Protein AF-X1LEM4-F1 (afdb_monomer)

Solvent-accessible surface area (backbone atoms only — not comparable to full-atom values): 37830 Å² total; per-residue (Å²): 87,67,81,54,49,55,58,40,47,54,35,29,78,72,65,77,37,62,72,70,56,67,74,66,64,70,69,46,71,68,58,42,55,76,67,54,77,93,78,84,88,87,65,98,71,72,50,76,63,57,61,69,72,46,92,73,87,84,83,87,74,76,48,93,52,35,50,41,56,40,55,77,46,80,38,54,50,82,62,43,67,63,53,48,52,55,52,48,52,59,39,48,76,72,74,34,27,36,39,36,36,33,88,39,67,65,56,19,51,54,51,32,54,54,42,38,75,71,74,41,50,56,44,63,48,56,92,87,58,51,75,66,58,51,52,51,54,54,46,32,48,75,75,57,77,28,44,34,43,26,15,46,70,80,82,56,89,86,79,81,50,40,57,23,26,35,31,38,32,50,62,48,47,58,71,48,86,78,29,30,36,66,42,44,43,57,54,51,51,54,10,28,39,17,81,73,13,30,31,41,34,22,27,84,54,87,39,71,34,54,52,52,25,50,52,53,45,49,53,54,21,50,56,33,52,53,48,21,64,77,66,74,46,72,60,53,56,56,84,74,78,86,75,60,79,75,62,80,70,72,73,80,70,98,69,67,77,60,71,83,63,70,88,83,74,84,72,78,76,74,56,73,78,60,64,78,74,47,61,67,72,63,58,54,56,72,75,36,99,69,71,83,62,85,71,78,95,69,95,81,85,81,90,78,69,92,83,80,88,88,69,94,65,76,77,80,84,48,78,76,64,45,72,42,62,77,68,44,53,45,59,53,48,20,46,49,49,30,75,68,34,46,43,29,35,79,84,82,63,47,80,43,56,61,41,54,69,68,57,51,44,53,61,60,65,69,50,62,81,64,47,44,32,34,41,29,17,50,64,38,76,71,44,61,44,44,58,61,71,56,53,53,51,45,49,75,72,66,49,55,36,37,30,48,77,86,45,78,47,66,60,57,96,83,63,82,78,85,48,57,55,87,43,65,42,37,34,28,38,50,76,48,78,50,58,46,55,94,80,43,60,66,60,53,44,55,52,49,52,54,21,22,64,70,28,77,29,28,36,33,43,30,33,69,86,81,65,50,70,48,78,49,27,60,39,46,36,33,81,91,78,71,46,78,50,75,82,68,40,41,56,37,61,26,32,93,32,83,76,3,15,13,83,81,45,66,19,53,14,40,36,82,43,59,33,69,72,59,55,37,78,34,43,82,30,12,60,78,73,45,12,32,66,88,54,60,91,49,96,82,37,74,60,56,37,46,53,51,36,49,26,68,78,69,74,48,71,52,78,46,29,52,69,77,48,55,70,66,57,54,43,39,56,37,56,17,50,90,74,47,71,44,72,35,60,44,67,43,100,84,72,51,77,46,77,49,73,45,60,51,55,18,54,44,50,48,51,49,49,46,54,74,70,52,86,51,65,73,58,40,58,57,53,54,74,32,43,41,81,41,63,19,84,86,40,70,41,51,14,30,24,63,71,46,52,27,25,21,56,86,94,42,42,93,101

Secondary structure (DSSP, 8-state):
-HHHHHHHHHHHHTTSS-GGGGT--PPPHHHHHHH--S-----SS--HHHHHH-SS-------TT-PPPPEEEEE-STTHHHHHHHHHHHHHHTT-EEEEE-SSHHHHHHHHHHHHHTT--EEEE-TTS-HHHHHHHHHHHHHTS-SEEEES---STT---TTEEEEEETTTTS-SGGGSHHHHHHHHGGGTTSTT-EEEEE-SS--HHHHHHHHHHHHHHHHHHHHHHHTTPPP---------TTGGG-PPPTTSGGGS--S--------GGGTSSS-HHHHHHHH-TTTTSPPPS-S---S---------------TT--HHHHTSHHHHHHHHHHHH-EEB-TTT--B-----HHHHHHHHHTSPTT-EEEEEEEEEEEEES--HHHHHHHHHTT--EEEETTEEEE--TT---PPPTTSEEEEEEEEEEEE--TTTHHHHHHHHHHHHHHTTSEEEEEETTT--EEEEESSSEETTTTEE-----GGGG-TTSTTTB-TTTTT-SEEEEE-HHHH-S-TTSBTTTTSSTTS---TT-HHHHHHHHHHHHHT--SSSBGGGS-HHHHHHHHH--TT-EEEEEEE-TTS-EEEEEEE---HHHHHHHHHHH---HHHHHHHHTTEEEEE-TTTTT--B-HHHHTEEETTEE--

pLDDT: mean 80.1, std 14.86, range [26.7, 97.0]

Structure (mmCIF, N/CA/C/O backbone):
data_AF-X1LEM4-F1
#
_entry.id   AF-X1LEM4-F1
#
loop_
_atom_site.group_PDB
_atom_site.id
_atom_site.type_symbol
_atom_site.label_atom_id
_atom_site.label_alt_id
_atom_site.label_comp_id
_atom_site.label_asym_id
_atom_site.label_entity_id
_atom_site.label_seq_id
_atom_site.pdbx_PDB_ins_code
_atom_site.Cartn_x
_atom_site.Cartn_y
_atom_site.Cartn_z
_atom_site.occupancy
_atom_site.B_iso_or_equiv
_atom_site.auth_seq_id
_atom_site.auth_comp_id
_atom_site.auth_asym_id
_atom_site.auth_atom_id
_atom_site.pdbx_PDB_model_num
ATOM 1 N N . TYR A 1 1 ? -10.663 23.567 -10.228 1.00 64.50 1 TYR A N 1
ATOM 2 C CA . TYR A 1 1 ? -11.404 23.864 -11.469 1.00 64.50 1 TYR A CA 1
ATOM 3 C C . TYR A 1 1 ? -10.631 24.832 -12.366 1.00 64.50 1 TYR A C 1
ATOM 5 O O . TYR A 1 1 ? -10.141 24.384 -13.390 1.00 64.50 1 TYR A O 1
ATOM 13 N N . GLU A 1 2 ? -10.442 26.107 -11.991 1.00 72.25 2 GLU A N 1
ATOM 14 C CA . GLU A 1 2 ? -9.899 27.124 -12.924 1.00 72.25 2 GLU A CA 1
ATOM 15 C C . GLU A 1 2 ? -8.454 26.837 -13.369 1.00 72.25 2 GLU A C 1
ATOM 17 O O . GLU A 1 2 ? -8.150 26.888 -14.556 1.00 72.25 2 GLU A O 1
ATOM 22 N N . GLY A 1 3 ? -7.582 26.391 -12.456 1.00 74.62 3 GLY A N 1
ATOM 23 C CA . GLY A 1 3 ? -6.211 25.981 -12.805 1.00 74.62 3 GLY A CA 1
ATOM 24 C C . GLY A 1 3 ? -6.097 24.660 -13.588 1.00 74.62 3 GLY A C 1
ATOM 25 O O . GLY A 1 3 ? -5.025 24.333 -14.094 1.00 74.62 3 GLY A O 1
ATOM 26 N N . ASP A 1 4 ? -7.173 23.872 -13.677 1.00 76.81 4 ASP A N 1
ATOM 27 C CA . ASP A 1 4 ? -7.248 22.686 -14.545 1.00 76.81 4 ASP A CA 1
ATOM 28 C C . ASP A 1 4 ? -7.814 23.067 -15.921 1.00 76.81 4 ASP A C 1
ATOM 30 O O . ASP A 1 4 ? -7.253 22.680 -16.945 1.00 76.81 4 ASP A O 1
ATOM 34 N N . ARG A 1 5 ? -8.852 23.918 -15.945 1.00 78.12 5 ARG A N 1
ATOM 35 C CA . ARG A 1 5 ? -9.454 24.456 -17.169 1.00 78.12 5 ARG A CA 1
ATOM 36 C C . ARG A 1 5 ? -8.470 25.308 -17.960 1.00 78.12 5 ARG A C 1
ATOM 38 O O . ARG A 1 5 ? -8.307 25.054 -19.141 1.00 78.12 5 ARG A O 1
ATOM 45 N N . SER A 1 6 ? -7.771 26.246 -17.318 1.00 79.56 6 SER A N 1
ATOM 46 C CA . SER A 1 6 ? -6.744 27.076 -17.967 1.00 79.56 6 SER A CA 1
ATOM 47 C C . SER A 1 6 ? -5.655 26.210 -18.609 1.00 79.56 6 SER A C 1
ATOM 49 O O . SER A 1 6 ? -5.348 26.372 -19.784 1.00 79.56 6 SER A O 1
ATOM 51 N N . ARG A 1 7 ? -5.169 25.189 -17.891 1.00 79.19 7 ARG A N 1
ATOM 52 C CA . ARG A 1 7 ? -4.158 24.251 -18.401 1.00 79.19 7 ARG A CA 1
ATOM 53 C C . ARG A 1 7 ? -4.655 23.448 -19.605 1.00 79.19 7 ARG A C 1
ATOM 55 O O . ARG A 1 7 ? -3.901 23.227 -20.545 1.00 79.19 7 ARG A O 1
ATOM 62 N N . LYS A 1 8 ? -5.910 22.994 -19.580 1.00 83.19 8 LYS A N 1
ATOM 63 C CA . LYS A 1 8 ? -6.525 22.233 -20.679 1.00 83.19 8 LYS A CA 1
ATOM 64 C C . LYS A 1 8 ? -6.874 23.115 -21.874 1.00 83.19 8 LYS A C 1
ATOM 66 O O . LYS A 1 8 ? -6.659 22.668 -22.990 1.00 83.19 8 LYS A O 1
ATOM 71 N N . GLN A 1 9 ? -7.334 24.344 -21.645 1.00 84.75 9 GLN A N 1
ATOM 72 C CA . GLN A 1 9 ? -7.621 25.337 -22.683 1.00 84.75 9 GLN A CA 1
ATOM 73 C C . GLN A 1 9 ? -6.374 25.622 -23.504 1.00 84.75 9 GLN A C 1
ATOM 75 O O . GLN A 1 9 ? -6.400 25.444 -24.713 1.00 84.75 9 GLN A O 1
ATOM 80 N N . THR A 1 10 ? -5.249 25.891 -22.841 1.00 82.06 10 THR A N 1
ATOM 81 C CA . THR A 1 10 ? -3.961 26.051 -23.520 1.00 82.06 10 THR A CA 1
ATOM 82 C C . THR A 1 10 ? -3.621 24.826 -24.377 1.00 82.06 10 THR A C 1
ATOM 84 O O . THR A 1 10 ? -3.270 24.958 -25.541 1.00 82.06 10 THR A O 1
ATOM 87 N N . LEU A 1 11 ? -3.782 23.608 -23.854 1.00 81.38 11 LEU A N 1
ATOM 88 C CA . LEU A 1 11 ? -3.505 22.390 -24.627 1.00 81.38 11 LEU A CA 1
ATOM 89 C C . LEU A 1 11 ? -4.457 22.188 -25.820 1.00 81.38 11 LEU A C 1
ATOM 91 O O . LEU A 1 11 ? -4.056 21.571 -26.803 1.00 81.38 11 LEU A O 1
ATOM 95 N N . VAL A 1 12 ? -5.695 22.670 -25.734 1.00 85.81 12 VAL A N 1
ATOM 96 C CA . VAL A 1 12 ? -6.699 22.573 -26.803 1.00 85.81 12 VAL A CA 1
ATOM 97 C C . VAL A 1 12 ? -6.461 23.623 -27.882 1.00 85.81 12 VAL A C 1
ATOM 99 O O . VAL A 1 12 ? -6.446 23.275 -29.059 1.00 85.81 12 VAL A O 1
ATOM 102 N N . ASP A 1 13 ? -6.195 24.869 -27.494 1.00 84.06 13 ASP A N 1
ATOM 103 C CA . ASP A 1 13 ? -5.948 25.984 -28.416 1.00 84.06 13 ASP A CA 1
ATOM 104 C C . ASP A 1 13 ? -4.701 25.738 -29.280 1.00 84.06 13 ASP A C 1
ATOM 106 O O . ASP A 1 13 ? -4.686 26.056 -30.466 1.00 84.06 13 ASP A O 1
ATOM 110 N N . TYR A 1 14 ? -3.675 25.097 -28.711 1.00 85.00 14 TYR A N 1
ATOM 111 C CA . TYR A 1 14 ? -2.469 24.687 -29.439 1.00 85.00 14 TYR A CA 1
ATOM 112 C C . TYR A 1 14 ? -2.585 23.302 -30.111 1.00 85.00 14 TYR A C 1
ATOM 114 O O . TYR A 1 14 ? -1.593 22.778 -30.617 1.00 85.00 14 TYR A O 1
ATOM 122 N N . GLY A 1 15 ? -3.770 22.682 -30.118 1.00 77.81 15 GLY A N 1
ATOM 123 C CA . GLY A 1 15 ? -4.037 21.427 -30.835 1.00 77.81 15 GLY A CA 1
ATOM 124 C C . GLY A 1 15 ? -3.419 20.164 -30.221 1.00 77.81 15 GLY A C 1
ATOM 125 O O . GLY A 1 15 ? -3.471 19.096 -30.827 1.00 77.81 15 GLY A O 1
ATOM 126 N N . PHE A 1 16 ? -2.860 20.240 -29.009 1.00 70.00 16 PHE A N 1
ATOM 127 C CA . PHE A 1 16 ? -2.315 19.081 -28.287 1.00 70.00 16 PHE A CA 1
ATOM 128 C C . PHE A 1 16 ? -3.401 18.187 -27.675 1.00 70.00 16 PHE A C 1
ATOM 130 O O . PHE A 1 16 ? -3.131 17.038 -27.314 1.00 70.00 16 PHE A O 1
ATOM 137 N N . ARG A 1 17 ? -4.625 18.701 -27.516 1.00 76.12 17 ARG A N 1
ATOM 138 C CA . ARG A 1 17 ? -5.798 17.946 -27.064 1.00 76.12 17 ARG A CA 1
ATOM 139 C C . ARG A 1 17 ? -7.029 18.335 -27.874 1.00 76.12 17 ARG A C 1
ATOM 141 O O . ARG A 1 17 ? -7.181 19.481 -28.272 1.00 76.12 17 ARG A O 1
ATOM 148 N N . LEU A 1 18 ? -7.927 17.374 -28.079 1.00 83.69 18 LEU A N 1
ATOM 149 C CA . LEU A 1 18 ? -9.226 17.637 -28.695 1.00 83.69 18 LEU A CA 1
ATOM 150 C C . LEU A 1 18 ? -10.066 18.570 -27.802 1.00 83.69 18 LEU A C 1
ATOM 152 O O . LEU A 1 18 ? -9.952 18.465 -26.577 1.00 83.69 18 LEU A O 1
ATOM 156 N N . PRO A 1 19 ? -10.955 19.408 -28.370 1.00 84.06 19 PRO A N 1
ATOM 157 C CA . PRO A 1 19 ? -11.820 20.305 -27.597 1.00 84.06 19 PRO A CA 1
ATOM 158 C C . PRO A 1 19 ? -12.634 19.618 -26.493 1.00 84.06 1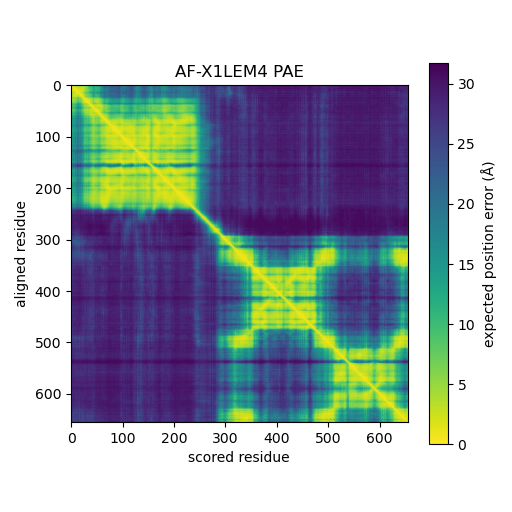9 PRO A C 1
ATOM 160 O O . PRO A 1 19 ? -12.832 20.196 -25.427 1.00 84.06 19 PRO A O 1
ATOM 163 N N . SER A 1 20 ? -12.996 18.345 -26.684 1.00 85.50 20 SER A N 1
ATOM 164 C CA . SER A 1 20 ? -13.683 17.517 -25.681 1.00 85.50 20 SER A CA 1
ATOM 165 C C . SER A 1 20 ? -12.885 17.304 -24.386 1.00 85.50 20 SER A C 1
ATOM 167 O O . SER A 1 20 ? -13.441 16.932 -23.354 1.00 85.50 20 SER A O 1
ATOM 169 N N . ALA A 1 21 ? -11.575 17.567 -24.384 1.00 81.56 21 ALA A N 1
ATOM 170 C CA . ALA A 1 21 ? -10.765 17.528 -23.172 1.00 81.56 21 ALA A CA 1
ATOM 171 C C . ALA A 1 21 ? -11.157 18.613 -22.154 1.00 81.56 21 ALA A C 1
ATOM 173 O O . ALA A 1 21 ? -10.843 18.448 -20.974 1.00 81.56 21 ALA A O 1
ATOM 174 N N . LEU A 1 22 ? -11.831 19.689 -22.583 1.00 80.25 22 LEU A N 1
ATOM 175 C CA . LEU A 1 22 ? -12.376 20.725 -21.696 1.00 80.25 22 LEU A CA 1
ATOM 176 C C . LEU A 1 22 ? -13.584 20.234 -20.897 1.00 80.25 22 LEU A C 1
ATOM 178 O O . LEU A 1 22 ? -13.809 20.714 -19.784 1.00 80.25 22 LEU A O 1
ATOM 182 N N . ASP A 1 23 ? -14.315 19.256 -21.435 1.00 79.50 23 ASP A N 1
ATOM 183 C CA . ASP A 1 23 ? -15.514 18.702 -20.805 1.00 79.50 23 ASP A CA 1
ATOM 184 C C . ASP A 1 23 ? -15.155 17.807 -19.613 1.00 79.50 23 ASP A C 1
ATOM 186 O O . ASP A 1 23 ? -15.870 17.758 -18.610 1.00 79.50 23 ASP A O 1
ATOM 190 N N . ASN A 1 24 ? -14.003 17.131 -19.680 1.00 77.44 24 ASN A N 1
ATOM 191 C CA . ASN A 1 24 ? -13.475 16.357 -18.566 1.00 77.44 24 ASN A CA 1
ATOM 192 C C . ASN A 1 24 ? -12.790 17.289 -17.567 1.00 77.44 24 ASN A C 1
ATOM 194 O O . ASN A 1 24 ? -11.670 17.739 -17.799 1.00 77.44 24 ASN A O 1
ATOM 198 N N . ARG A 1 25 ? -13.424 17.545 -16.427 1.00 80.50 25 ARG A N 1
ATOM 199 C CA . ARG A 1 25 ? -12.898 18.403 -15.362 1.00 80.50 25 ARG A CA 1
ATOM 200 C C . ARG A 1 25 ? -13.291 17.862 -13.989 1.00 80.50 25 ARG A C 1
ATOM 202 O O . ARG A 1 25 ? -14.349 17.244 -13.862 1.00 80.50 25 ARG A O 1
ATOM 209 N N . PRO A 1 26 ? -12.495 18.130 -12.941 1.00 77.75 26 PRO A N 1
ATOM 210 C CA . PRO A 1 26 ? -12.954 17.894 -11.584 1.00 77.75 26 PRO A CA 1
ATOM 211 C C . PRO A 1 26 ? -14.227 18.709 -11.329 1.00 77.75 26 PRO A C 1
ATOM 213 O O . PRO A 1 26 ? -14.389 19.827 -11.845 1.00 77.75 26 PRO A O 1
ATOM 216 N N . LEU A 1 27 ? -15.130 18.135 -10.535 1.00 80.88 27 LEU A N 1
ATOM 217 C CA . LEU A 1 27 ? -16.303 18.848 -10.048 1.00 80.88 27 LEU A CA 1
ATOM 218 C C . LEU A 1 27 ? -15.841 20.120 -9.331 1.00 80.88 27 LEU A C 1
ATOM 220 O O . LEU A 1 27 ? -14.819 20.125 -8.632 1.00 80.88 27 LEU A O 1
ATOM 224 N N . ARG A 1 28 ? -16.572 21.216 -9.537 1.00 82.69 28 ARG A N 1
ATOM 225 C CA . ARG A 1 28 ? -16.472 22.359 -8.630 1.00 82.69 28 ARG A CA 1
ATOM 226 C C . ARG A 1 28 ? -16.958 21.918 -7.256 1.00 82.69 28 ARG A C 1
ATOM 228 O O . ARG A 1 28 ? -17.659 20.914 -7.138 1.00 82.69 28 ARG A O 1
ATOM 235 N N . PHE A 1 29 ? -16.550 22.640 -6.225 1.00 81.19 29 PHE A N 1
ATOM 236 C CA . PHE A 1 29 ? -16.867 22.257 -4.857 1.00 81.19 29 PHE A CA 1
ATOM 237 C C . PHE A 1 29 ? -18.386 22.148 -4.648 1.00 81.19 29 PHE A C 1
ATOM 239 O O . PHE A 1 29 ? -18.862 21.139 -4.141 1.00 81.19 29 PHE A O 1
ATOM 246 N N . GLU A 1 30 ? -19.139 23.086 -5.220 1.00 85.12 30 GLU A N 1
ATOM 247 C CA . GLU A 1 30 ? -20.602 23.141 -5.165 1.00 85.12 30 GLU A CA 1
ATOM 248 C C . GLU A 1 30 ? -21.260 21.987 -5.946 1.00 85.12 30 GLU A C 1
ATOM 250 O O . GLU A 1 30 ? -22.298 21.454 -5.562 1.00 85.12 30 GLU A O 1
ATOM 255 N N . GLU A 1 31 ? -20.649 21.559 -7.054 1.00 86.94 31 GLU A N 1
ATOM 256 C CA . GLU A 1 31 ? -21.142 20.430 -7.856 1.00 86.94 31 GLU A CA 1
ATOM 257 C C . GLU A 1 31 ? -20.839 19.085 -7.209 1.00 86.94 31 GLU A C 1
ATOM 259 O O . GLU A 1 31 ? -21.582 18.122 -7.396 1.00 86.94 31 GLU A O 1
ATOM 264 N N . PHE A 1 32 ? -19.722 19.008 -6.486 1.00 85.06 32 PHE A N 1
ATOM 265 C CA . PHE A 1 32 ? -19.420 17.876 -5.634 1.00 85.06 32 PHE A CA 1
ATOM 266 C C . PHE A 1 32 ? -20.461 17.807 -4.522 1.00 85.06 32 PHE A C 1
ATOM 268 O O . PHE A 1 32 ? -21.149 16.794 -4.448 1.00 85.06 32 PHE A O 1
ATOM 275 N N . GLU A 1 33 ? -20.664 18.888 -3.760 1.00 82.56 33 GLU A N 1
ATOM 276 C CA . GLU A 1 33 ? -21.678 18.973 -2.696 1.00 82.56 33 GLU A CA 1
ATOM 277 C C . GLU A 1 33 ? -23.074 18.559 -3.173 1.00 82.56 33 GLU A C 1
ATOM 279 O O . GLU A 1 33 ? -23.719 17.747 -2.519 1.00 82.56 33 GLU A O 1
ATOM 284 N N . ALA A 1 34 ? -23.518 19.029 -4.344 1.00 85.25 34 ALA A N 1
ATOM 285 C CA . ALA A 1 34 ? -24.826 18.668 -4.896 1.00 85.25 34 ALA A CA 1
ATOM 286 C C . ALA A 1 34 ? -24.963 17.176 -5.260 1.00 85.25 34 ALA A C 1
ATOM 288 O O . ALA A 1 34 ? -26.077 16.660 -5.364 1.00 85.25 34 ALA A O 1
ATOM 289 N N . LYS A 1 35 ? -23.844 16.482 -5.497 1.00 84.69 35 LYS A N 1
ATOM 290 C CA . LYS A 1 35 ? -23.815 15.056 -5.849 1.00 84.69 35 LYS A CA 1
ATOM 291 C C . LYS A 1 35 ? -23.559 14.149 -4.658 1.00 84.69 35 LYS A C 1
ATOM 293 O O . LYS A 1 35 ? -23.900 12.966 -4.732 1.00 84.69 35 LYS A O 1
ATOM 298 N N . VAL A 1 36 ? -22.940 14.651 -3.592 1.00 80.50 36 VAL A N 1
ATOM 299 C CA . VAL A 1 36 ? -22.748 13.842 -2.393 1.00 80.50 36 VAL A CA 1
ATOM 300 C C . VAL A 1 36 ? -24.049 13.836 -1.598 1.00 80.50 36 VAL A C 1
ATOM 302 O O . VAL A 1 36 ? -24.564 14.879 -1.224 1.00 80.50 36 VAL A O 1
ATOM 305 N N . GLY A 1 37 ? -24.607 12.645 -1.374 1.00 80.12 37 GLY A N 1
ATOM 306 C CA . GLY A 1 37 ? -25.841 12.476 -0.608 1.00 80.12 37 GLY A CA 1
ATOM 307 C C . GLY A 1 37 ? -25.606 12.648 0.894 1.00 80.12 37 GLY A C 1
ATOM 308 O O . GLY A 1 37 ? -25.372 13.739 1.398 1.00 80.12 37 GLY A O 1
ATOM 309 N N . ARG A 1 38 ? -25.675 11.550 1.648 1.00 82.38 38 ARG A N 1
ATOM 310 C CA . ARG A 1 38 ? -25.368 11.574 3.085 1.00 82.38 38 ARG A CA 1
ATOM 311 C C . ARG A 1 38 ? -23.864 11.443 3.285 1.00 82.38 38 ARG A C 1
ATOM 313 O O . ARG A 1 38 ? -23.278 10.447 2.866 1.00 82.38 38 ARG A O 1
ATOM 320 N N . VAL A 1 39 ? -23.260 12.433 3.933 1.00 82.75 39 VAL A N 1
ATOM 321 C CA . VAL A 1 39 ? -21.812 12.507 4.161 1.00 82.75 39 VAL A CA 1
ATOM 322 C C . VAL A 1 39 ? -21.540 12.592 5.650 1.00 82.75 39 VAL A C 1
ATOM 324 O O . VAL A 1 39 ? -22.218 13.327 6.362 1.00 82.75 39 VAL A O 1
ATOM 327 N N . ILE A 1 40 ? -20.537 11.851 6.114 1.00 83.75 40 ILE A N 1
ATOM 328 C CA . ILE A 1 40 ? -19.969 12.019 7.451 1.00 83.75 40 ILE A CA 1
ATOM 329 C C . ILE A 1 40 ? -18.629 12.728 7.269 1.00 83.75 40 ILE A C 1
ATOM 331 O O . ILE A 1 40 ? -17.721 12.184 6.640 1.00 83.75 40 ILE A O 1
ATOM 335 N N . PHE A 1 41 ? -18.516 13.947 7.794 1.00 81.19 41 PHE A N 1
ATOM 336 C CA . PHE A 1 41 ? -17.238 14.649 7.869 1.00 81.19 41 PHE A CA 1
ATOM 337 C C . PHE A 1 41 ? -16.444 14.110 9.062 1.00 81.19 41 PHE A C 1
ATOM 339 O O . PHE A 1 41 ? -16.915 14.158 10.197 1.00 81.19 41 PHE A O 1
ATOM 346 N N . THR A 1 42 ? -15.235 13.610 8.807 1.00 82.75 42 THR A N 1
ATOM 347 C CA . THR A 1 42 ? -14.326 13.128 9.853 1.00 82.75 42 THR A CA 1
ATOM 348 C C . THR A 1 42 ? -13.086 14.009 9.871 1.00 82.75 42 THR A C 1
ATOM 350 O O . THR A 1 42 ? -12.225 13.893 8.999 1.00 82.75 42 THR A O 1
ATOM 353 N N . SER A 1 43 ? -12.968 14.875 10.876 1.00 79.06 43 SER A N 1
ATOM 354 C CA . SER A 1 43 ? -11.809 15.755 11.046 1.00 79.06 43 SER A CA 1
ATOM 355 C C . SER A 1 43 ? -11.357 15.829 12.503 1.00 79.06 43 SER A C 1
ATOM 357 O O . SER A 1 43 ? -12.153 15.793 13.436 1.00 79.06 43 SER A O 1
ATOM 359 N N . ALA A 1 44 ? -10.038 15.926 12.708 1.00 73.00 44 ALA A N 1
ATOM 360 C CA . ALA A 1 44 ? -9.451 16.097 14.044 1.00 73.00 44 ALA A CA 1
ATOM 361 C C . ALA A 1 44 ? -9.705 17.508 14.613 1.00 73.00 44 ALA A C 1
ATOM 363 O O . ALA A 1 44 ? -9.864 17.700 15.822 1.00 73.00 44 ALA A O 1
ATOM 364 N N . THR A 1 45 ? -9.741 18.495 13.716 1.00 77.31 45 THR A N 1
ATOM 365 C CA . THR A 1 45 ? -10.125 19.875 14.005 1.00 77.31 45 THR A CA 1
ATOM 366 C C . THR A 1 45 ? -10.985 20.359 12.837 1.00 77.31 45 THR A C 1
ATOM 368 O O . THR A 1 45 ? -10.425 20.627 11.772 1.00 77.31 45 THR A O 1
ATOM 371 N N . PRO A 1 46 ? -12.318 20.429 12.995 1.00 80.44 46 PRO A N 1
ATOM 372 C CA . PRO A 1 46 ? -13.214 20.790 11.905 1.00 80.44 46 PRO A CA 1
ATOM 373 C C . PRO A 1 46 ? -13.035 22.250 11.487 1.00 80.44 46 PRO A C 1
ATOM 375 O O . PRO A 1 46 ? -12.999 23.162 12.320 1.00 80.44 46 PRO A O 1
ATOM 378 N N . SER A 1 47 ? -12.952 22.459 10.178 1.00 81.25 47 SER A N 1
ATOM 379 C CA . SER A 1 47 ? -12.930 23.763 9.523 1.00 81.25 47 SER A CA 1
ATOM 380 C C . SER A 1 47 ? -14.284 24.484 9.642 1.00 81.25 47 SER A C 1
ATOM 382 O O . SER A 1 47 ? -15.313 23.853 9.908 1.00 81.25 47 SER A O 1
ATOM 384 N N . PRO A 1 48 ? -14.334 25.812 9.415 1.00 82.31 48 PRO A N 1
ATOM 385 C CA . PRO A 1 48 ? -15.590 26.566 9.448 1.00 82.31 48 PRO A CA 1
ATOM 386 C C . PRO A 1 48 ? -16.661 26.026 8.492 1.00 82.31 48 PRO A C 1
ATOM 388 O O . PRO A 1 48 ? -17.843 26.038 8.826 1.00 82.31 48 PRO A O 1
ATOM 391 N N . TYR A 1 49 ? -16.248 25.527 7.324 1.00 84.31 49 TYR A N 1
ATOM 392 C CA . TYR A 1 49 ? -17.155 24.922 6.354 1.00 84.31 49 TYR A CA 1
ATOM 393 C C . TYR A 1 49 ? -17.811 23.652 6.913 1.00 84.31 49 TYR A C 1
ATOM 395 O O . TYR A 1 49 ? -19.034 23.563 6.918 1.00 84.31 49 TYR A O 1
ATOM 403 N N . GLU A 1 50 ? -17.026 22.718 7.464 1.00 84.31 50 GLU A N 1
ATOM 404 C CA . GLU A 1 50 ? -17.553 21.463 8.025 1.00 84.31 50 GLU A CA 1
ATOM 405 C C . GLU A 1 50 ? -18.535 21.733 9.167 1.00 84.31 50 GLU A C 1
ATOM 407 O O . GLU A 1 50 ? -19.595 21.113 9.231 1.00 84.31 50 GLU A O 1
ATOM 412 N N . LYS A 1 51 ? -18.224 22.706 10.035 1.00 84.81 51 LYS A N 1
ATOM 413 C CA . LYS A 1 51 ? -19.123 23.117 11.124 1.00 84.81 51 LYS A CA 1
ATOM 414 C C . LYS A 1 51 ? -20.443 23.684 10.603 1.00 84.81 51 LYS A C 1
ATOM 416 O O . LYS A 1 51 ? -21.482 23.411 11.187 1.00 84.81 51 LYS A O 1
ATOM 421 N N . LYS A 1 52 ? -20.404 24.475 9.527 1.00 86.62 52 LYS A N 1
ATOM 422 C CA . LYS A 1 52 ? -21.596 25.099 8.935 1.00 86.62 52 LYS A CA 1
ATOM 423 C C . LYS A 1 52 ? -22.448 24.100 8.146 1.00 86.62 52 LYS A C 1
ATOM 425 O O . LYS A 1 52 ? -23.669 24.208 8.165 1.00 86.62 52 LYS A O 1
ATOM 430 N N . ALA A 1 53 ? -21.811 23.166 7.443 1.00 84.81 53 ALA A N 1
ATOM 431 C CA . ALA A 1 53 ? -22.483 22.169 6.613 1.00 84.81 53 ALA A CA 1
ATOM 432 C C . ALA A 1 53 ? -23.075 21.006 7.431 1.00 84.81 53 ALA A C 1
ATOM 434 O O . ALA A 1 53 ? -24.002 20.339 6.976 1.00 84.81 53 ALA A O 1
ATOM 435 N N . SER A 1 54 ? -22.553 20.752 8.634 1.00 86.44 54 SER A N 1
ATOM 436 C CA . SER A 1 54 ? -23.010 19.649 9.484 1.00 86.44 54 SER A CA 1
ATOM 437 C C . SER A 1 54 ? -24.284 20.013 10.245 1.00 86.44 54 SER A C 1
ATOM 439 O O . SER A 1 54 ? -24.303 20.962 11.023 1.00 86.44 54 SER A O 1
ATOM 441 N N . SER A 1 55 ? -25.338 19.210 10.084 1.00 84.50 55 SER A N 1
ATOM 442 C CA . SER A 1 55 ? -26.570 19.322 10.879 1.00 84.50 55 SER A CA 1
ATOM 443 C C . SER A 1 55 ? -26.424 18.740 12.288 1.00 84.50 55 SER A C 1
ATOM 445 O O . SER A 1 55 ? -27.035 19.235 13.232 1.00 84.50 55 SER A O 1
ATOM 447 N N . GLN A 1 56 ? -25.604 17.698 12.439 1.00 86.44 56 GLN A N 1
ATOM 448 C CA . GLN A 1 56 ? -25.284 17.062 13.711 1.00 86.44 56 GLN A CA 1
ATOM 449 C C . GLN A 1 56 ? -23.769 16.909 13.831 1.00 86.44 56 GLN A C 1
ATOM 451 O O . GLN A 1 56 ? -23.123 16.353 12.945 1.00 86.44 56 GLN A O 1
ATOM 456 N N . ILE A 1 57 ? -23.210 17.382 14.943 1.00 86.00 57 ILE A N 1
ATOM 457 C CA . ILE A 1 57 ? -21.782 17.272 15.245 1.00 86.00 57 ILE A CA 1
ATOM 458 C C . ILE A 1 57 ? -21.629 16.309 16.419 1.00 86.00 57 ILE A C 1
ATOM 460 O O . ILE A 1 57 ? -22.105 16.581 17.520 1.00 86.00 57 ILE A O 1
ATOM 464 N N . ALA A 1 58 ? -20.976 15.175 16.174 1.00 86.69 58 ALA A N 1
ATOM 465 C CA . ALA A 1 58 ? -20.570 14.243 17.217 1.00 86.69 58 ALA A CA 1
ATOM 466 C C . ALA A 1 58 ? -19.093 14.483 17.553 1.00 86.69 58 ALA A C 1
ATOM 468 O O . ALA A 1 58 ? -18.224 14.342 16.694 1.00 86.69 58 ALA A O 1
ATOM 469 N N . GLU A 1 59 ? -18.799 14.852 18.798 1.00 85.69 59 GLU A N 1
ATOM 470 C CA . GLU A 1 59 ? -17.430 15.103 19.251 1.00 85.69 59 GLU A CA 1
ATOM 471 C C . GLU A 1 59 ? -16.832 13.841 19.893 1.00 85.69 59 GLU A C 1
ATOM 473 O O . GLU A 1 59 ? -17.257 13.411 20.964 1.00 85.69 59 GLU A O 1
ATOM 478 N N . GLN A 1 60 ? -15.801 13.257 19.276 1.00 85.31 60 GLN A N 1
ATOM 479 C CA . GLN A 1 60 ? -15.049 12.138 19.857 1.00 85.31 60 GLN A CA 1
ATOM 480 C C . GLN A 1 60 ? -13.814 12.646 20.621 1.00 85.31 60 GLN A C 1
ATOM 482 O O . GLN A 1 60 ? -12.672 12.421 20.221 1.00 85.31 60 GLN A O 1
ATOM 487 N N . ILE A 1 61 ? -14.050 13.376 21.715 1.00 83.44 61 ILE A N 1
ATOM 488 C CA . ILE A 1 61 ? -12.978 13.958 22.548 1.00 83.44 61 ILE A CA 1
ATOM 489 C C . ILE A 1 61 ? -12.449 12.940 23.565 1.00 83.44 61 ILE A C 1
ATOM 491 O O . ILE A 1 61 ? -11.242 12.864 23.792 1.00 83.44 61 ILE A O 1
ATOM 495 N N . ILE A 1 62 ? -13.343 12.142 24.158 1.00 85.75 62 ILE A N 1
ATOM 496 C CA . ILE A 1 62 ? -12.998 11.229 25.249 1.00 85.75 62 ILE A CA 1
ATOM 497 C C . ILE A 1 62 ? -12.132 10.074 24.744 1.00 85.75 62 ILE A C 1
ATOM 499 O O . ILE A 1 62 ? -12.541 9.266 23.908 1.00 85.75 62 ILE A O 1
ATOM 503 N N . ARG A 1 63 ? -10.929 9.971 25.306 1.00 86.31 63 ARG A N 1
ATOM 504 C CA . ARG A 1 63 ? -9.965 8.901 25.059 1.00 86.31 63 ARG A CA 1
ATOM 505 C C . ARG A 1 63 ? -10.168 7.775 26.072 1.00 86.31 63 ARG A C 1
ATOM 507 O O . ARG A 1 63 ? -10.019 8.023 27.271 1.00 86.31 63 ARG A O 1
ATOM 514 N N . PRO A 1 64 ? -10.393 6.524 25.629 1.00 82.38 64 PRO A N 1
ATOM 515 C CA . PRO A 1 64 ? -10.500 5.375 26.534 1.00 82.38 64 PRO A CA 1
ATOM 516 C C . PRO A 1 64 ? -9.256 5.150 27.407 1.00 82.38 64 PRO A C 1
ATOM 518 O O . PRO A 1 64 ? -9.353 4.608 28.500 1.00 82.38 64 PRO A O 1
ATOM 521 N N . THR A 1 65 ? -8.080 5.593 26.949 1.00 83.88 65 THR A N 1
ATOM 522 C CA . THR A 1 65 ? -6.811 5.503 27.692 1.00 83.88 65 THR A CA 1
ATOM 523 C C . THR A 1 65 ? -6.707 6.481 28.865 1.00 83.88 65 THR A C 1
ATOM 525 O O . THR A 1 65 ? -5.744 6.414 29.630 1.00 83.88 65 THR A O 1
ATOM 528 N N . GLY A 1 66 ? -7.641 7.429 28.977 1.00 85.19 66 GLY A N 1
ATOM 529 C CA . GLY A 1 66 ? -7.616 8.501 29.968 1.00 85.19 66 GLY A CA 1
ATOM 530 C C . GLY A 1 66 ? -6.592 9.605 29.692 1.00 85.19 66 GLY A C 1
ATOM 531 O O . GLY A 1 66 ? -6.448 10.512 30.504 1.00 85.19 66 GLY A O 1
ATOM 532 N N . LEU A 1 67 ? -5.857 9.564 28.576 1.00 89.31 67 LEU A N 1
ATOM 533 C CA . LEU A 1 67 ? -4.854 10.585 28.259 1.00 89.31 67 LEU A CA 1
ATOM 534 C C . LEU A 1 67 ? -5.489 11.953 28.008 1.00 89.31 67 LEU A C 1
ATOM 536 O O . LEU A 1 67 ? -6.389 12.089 27.183 1.00 89.31 67 LEU A O 1
ATOM 540 N N . VAL A 1 68 ? -4.956 12.978 28.659 1.00 90.81 68 VAL A N 1
ATOM 541 C CA . VAL A 1 68 ? -5.402 14.368 28.517 1.00 90.81 68 VAL A CA 1
ATOM 542 C C . VAL A 1 68 ? -4.586 15.100 27.451 1.00 90.81 68 VAL A C 1
ATOM 544 O O . VAL A 1 68 ? -3.456 14.713 27.155 1.00 90.81 68 VAL A O 1
ATOM 547 N N . ASP A 1 69 ? -5.145 16.155 26.858 1.00 90.62 69 ASP A N 1
ATOM 548 C CA . ASP A 1 69 ? -4.351 17.084 26.043 1.00 90.62 69 ASP A CA 1
ATOM 549 C C . ASP A 1 69 ? -3.249 17.732 26.898 1.00 90.62 69 ASP A C 1
ATOM 551 O O . ASP A 1 69 ? -3.478 17.967 28.087 1.00 90.62 69 ASP A O 1
ATOM 555 N N . PRO A 1 70 ? -2.046 17.977 26.350 1.00 92.31 70 PRO A N 1
ATOM 556 C CA . PRO A 1 70 ? -0.872 18.384 27.114 1.00 92.31 70 PRO A CA 1
ATOM 557 C C . PRO A 1 70 ? -1.021 19.793 27.685 1.00 92.31 70 PRO A C 1
ATOM 559 O O . PRO A 1 70 ? -1.741 20.635 27.152 1.00 92.31 70 PRO A O 1
ATOM 562 N N . GLU A 1 71 ? -0.286 20.065 28.758 1.00 93.25 71 GLU A N 1
ATOM 563 C CA . GLU A 1 71 ? -0.200 21.418 29.304 1.00 93.25 71 GLU A CA 1
ATOM 564 C C . GLU A 1 71 ? 0.602 22.318 28.354 1.00 93.25 71 GLU A C 1
ATOM 566 O O . GLU A 1 71 ? 1.688 21.941 27.900 1.00 93.25 71 GLU A O 1
ATOM 571 N N . VAL A 1 72 ? 0.081 23.512 28.064 1.00 95.69 72 VAL A N 1
ATOM 572 C CA . VAL A 1 72 ? 0.713 24.480 27.161 1.00 95.69 72 VAL A CA 1
ATOM 573 C C . VAL A 1 72 ? 1.201 25.690 27.953 1.00 95.69 72 VAL A C 1
ATOM 575 O O . VAL A 1 72 ? 0.411 26.371 28.599 1.00 95.69 72 VAL A O 1
ATOM 578 N N . SER A 1 73 ? 2.497 25.997 27.864 1.00 94.81 73 SER A N 1
ATOM 579 C CA . SER A 1 73 ? 3.084 27.212 28.442 1.00 94.81 73 SER A CA 1
ATOM 580 C C . SER A 1 73 ? 3.579 28.159 27.352 1.00 94.81 73 SER A C 1
ATOM 582 O O . SER A 1 73 ? 4.344 27.740 26.483 1.00 94.81 73 SER A O 1
ATOM 584 N N . VAL A 1 74 ? 3.193 29.434 27.425 1.00 95.12 74 VAL A N 1
ATOM 585 C CA . VAL A 1 74 ? 3.672 30.487 26.517 1.00 95.12 74 VAL A CA 1
ATOM 586 C C . VAL A 1 74 ? 4.823 31.246 27.185 1.00 95.12 74 VAL A C 1
ATOM 588 O O . VAL A 1 74 ? 4.681 31.711 28.316 1.00 95.12 74 VAL A O 1
ATOM 591 N N . ARG A 1 75 ? 5.972 31.350 26.510 1.00 95.25 75 ARG A N 1
ATOM 592 C CA . ARG A 1 75 ? 7.198 32.015 26.993 1.00 95.25 75 ARG A CA 1
ATOM 593 C C . ARG A 1 75 ? 7.657 33.066 25.978 1.00 95.25 75 ARG A C 1
ATOM 595 O O . ARG A 1 75 ? 7.381 32.929 24.793 1.00 95.25 75 ARG A O 1
ATOM 602 N N . LYS A 1 76 ? 8.375 34.100 26.428 1.00 91.81 76 LYS A N 1
ATOM 603 C CA . LYS A 1 76 ? 8.929 35.138 25.534 1.00 91.81 76 LYS A CA 1
ATOM 604 C C . LYS A 1 76 ? 10.002 34.554 24.607 1.00 91.81 76 LYS A C 1
ATOM 606 O O . LYS A 1 76 ? 10.693 33.614 24.998 1.00 91.81 76 LYS A O 1
ATOM 611 N N . THR A 1 77 ? 10.183 35.129 23.415 1.00 88.38 77 THR A N 1
ATOM 612 C CA . THR A 1 77 ? 11.198 34.647 22.450 1.00 88.38 77 THR A CA 1
ATOM 613 C C . THR A 1 77 ? 12.626 34.958 22.913 1.00 88.38 77 THR A C 1
ATOM 615 O O . THR A 1 77 ? 13.579 34.246 22.587 1.00 88.38 77 THR A O 1
ATOM 618 N N . ARG A 1 78 ? 12.801 36.003 23.732 1.00 87.44 78 ARG A N 1
ATOM 619 C CA . ARG A 1 78 ? 14.100 36.360 24.312 1.00 87.44 78 ARG A CA 1
ATOM 620 C C . ARG A 1 78 ? 14.624 35.231 25.206 1.00 87.44 78 ARG A C 1
ATOM 622 O O . ARG A 1 78 ? 14.029 34.925 26.233 1.00 87.44 78 ARG A O 1
ATOM 629 N N . GLY A 1 79 ? 15.776 34.666 24.839 1.00 85.56 79 GLY A N 1
ATOM 630 C CA . GLY A 1 79 ? 16.394 33.543 25.557 1.00 85.56 79 GLY A CA 1
ATOM 631 C C . GLY A 1 79 ? 15.793 32.171 25.222 1.00 85.56 79 GLY A C 1
ATOM 632 O O . GLY A 1 79 ? 16.119 31.194 25.892 1.00 85.56 79 GLY A O 1
ATOM 633 N N . GLN A 1 80 ? 14.950 32.074 24.183 1.00 90.62 80 GLN A N 1
ATOM 634 C CA . GLN A 1 80 ? 14.240 30.837 23.837 1.00 90.62 80 GLN A CA 1
ATOM 635 C C . GLN A 1 80 ? 15.157 29.633 23.600 1.00 90.62 80 GLN A C 1
ATOM 637 O O . GLN A 1 80 ? 14.803 28.521 23.966 1.00 90.62 80 GLN A O 1
ATOM 642 N N . ILE A 1 81 ? 16.344 29.835 23.017 1.00 91.19 81 ILE A N 1
ATOM 643 C CA . ILE A 1 81 ? 17.264 28.733 22.707 1.00 91.19 81 ILE A CA 1
ATOM 644 C C . ILE A 1 81 ? 17.871 28.129 23.981 1.00 91.19 81 ILE A C 1
ATOM 646 O O . ILE A 1 81 ? 17.950 26.907 24.099 1.00 91.19 81 ILE A O 1
ATOM 650 N N . ASP A 1 82 ? 18.271 28.960 24.946 1.00 89.12 82 ASP A N 1
ATOM 651 C CA . ASP A 1 82 ? 18.850 28.483 26.208 1.00 89.12 82 ASP A CA 1
ATOM 652 C C . ASP A 1 82 ? 17.803 27.757 27.060 1.00 89.12 82 ASP A C 1
ATOM 654 O O . ASP A 1 82 ? 18.065 26.678 27.601 1.00 89.12 82 ASP A O 1
ATOM 658 N N . ASP A 1 83 ? 16.594 28.316 27.117 1.00 93.00 83 ASP A N 1
ATOM 659 C CA . ASP A 1 83 ? 15.443 27.702 27.775 1.00 93.00 83 ASP A CA 1
ATOM 660 C C . ASP A 1 83 ? 15.061 26.364 27.117 1.00 93.00 83 ASP A C 1
ATOM 662 O O . ASP A 1 83 ? 14.898 25.352 27.802 1.00 93.00 83 ASP A O 1
ATOM 666 N N . LEU A 1 84 ? 15.030 26.319 25.781 1.00 94.12 84 LEU A N 1
ATOM 667 C CA . LEU A 1 84 ? 14.786 25.100 25.013 1.00 94.12 84 LEU A CA 1
ATOM 668 C C . LEU A 1 84 ? 15.832 24.024 25.324 1.00 94.12 84 LEU A C 1
ATOM 670 O O . LEU A 1 84 ? 15.476 22.871 25.550 1.00 94.12 84 LEU A O 1
ATOM 674 N N . ILE A 1 85 ? 17.119 24.378 25.372 1.00 93.69 85 ILE A N 1
ATOM 675 C CA . ILE A 1 85 ? 18.196 23.435 25.715 1.00 93.69 85 ILE A CA 1
ATOM 676 C C . ILE A 1 85 ? 18.011 22.873 27.124 1.00 93.69 85 ILE A C 1
ATOM 678 O O . ILE A 1 85 ? 18.236 21.679 27.350 1.00 93.69 85 ILE A O 1
ATOM 682 N N . TYR A 1 86 ? 17.623 23.718 28.076 1.00 95.12 86 TYR A N 1
ATOM 683 C CA . TYR A 1 86 ? 17.373 23.299 29.449 1.00 95.12 86 TYR A CA 1
ATOM 684 C C . TYR A 1 86 ? 16.206 22.304 29.537 1.00 95.12 86 TYR A C 1
ATOM 686 O O . TYR A 1 86 ? 16.341 21.254 30.171 1.00 95.12 86 TYR A O 1
ATOM 694 N N . GLU A 1 87 ? 15.099 22.576 28.846 1.00 95.06 87 GLU A N 1
ATOM 695 C CA . GLU A 1 87 ? 13.935 21.682 28.801 1.00 95.06 87 GLU A CA 1
ATOM 696 C C . GLU A 1 87 ? 14.237 20.385 28.034 1.00 95.06 87 GLU A C 1
ATOM 698 O O . GLU A 1 87 ? 13.884 19.301 28.502 1.00 95.06 87 GLU A O 1
ATOM 703 N N . ILE A 1 88 ? 14.988 20.453 26.925 1.00 95.44 88 ILE A N 1
ATOM 704 C CA . ILE A 1 88 ? 15.472 19.267 26.201 1.00 95.44 88 ILE A CA 1
ATOM 705 C C . ILE A 1 88 ? 16.244 18.355 27.153 1.00 95.44 88 ILE A C 1
ATOM 707 O O . ILE A 1 88 ? 15.940 17.170 27.246 1.00 95.44 88 ILE A O 1
ATOM 711 N N . LYS A 1 89 ? 17.212 18.884 27.911 1.00 93.81 89 LYS A N 1
ATOM 712 C CA . LYS A 1 89 ? 18.026 18.065 28.825 1.00 93.81 89 LYS A CA 1
ATOM 713 C C . LYS A 1 89 ? 17.189 17.346 29.886 1.00 93.81 89 LYS A C 1
ATOM 715 O O . LYS A 1 89 ? 17.492 16.198 30.202 1.00 93.81 89 LYS A O 1
ATOM 720 N N . LYS A 1 90 ? 16.134 17.986 30.405 1.00 94.75 90 LYS A N 1
ATOM 721 C CA . LYS A 1 90 ? 15.195 17.363 31.358 1.00 94.75 90 LYS A CA 1
ATOM 722 C C . LYS A 1 90 ? 14.382 16.231 30.742 1.00 94.75 90 LYS A C 1
ATOM 724 O O . LYS A 1 90 ? 14.105 15.242 31.408 1.00 94.75 90 LYS A O 1
ATOM 729 N N . VAL A 1 91 ? 13.961 16.389 29.492 1.00 93.88 91 VAL A N 1
ATOM 730 C CA . VAL A 1 91 ? 13.181 15.369 28.780 1.00 93.88 91 VAL A CA 1
ATOM 731 C C . VAL A 1 91 ? 14.068 14.176 28.428 1.00 93.88 91 VAL A C 1
ATOM 733 O O . VAL A 1 91 ? 13.706 13.028 28.681 1.00 93.88 91 VAL A O 1
ATOM 736 N N . VAL A 1 92 ? 15.277 14.450 27.932 1.00 92.88 92 VAL A N 1
ATOM 737 C CA . VAL A 1 92 ? 16.260 13.423 27.566 1.00 92.88 92 VAL A CA 1
ATOM 738 C C . VAL A 1 92 ? 16.719 12.616 28.780 1.00 92.88 92 VAL A C 1
ATOM 740 O O . VAL A 1 92 ? 16.884 11.404 28.665 1.00 92.88 92 VAL A O 1
ATOM 743 N N . SER A 1 93 ? 16.857 13.226 29.965 1.00 92.56 93 SER A N 1
ATOM 744 C CA . SER A 1 93 ? 17.215 12.480 31.183 1.00 92.56 93 SER A CA 1
ATOM 745 C C . SER A 1 93 ? 16.145 11.473 31.623 1.00 92.56 93 SER A C 1
ATOM 747 O O . SER A 1 93 ? 16.475 10.508 32.309 1.00 92.56 93 SER A O 1
ATOM 749 N N . ARG A 1 94 ? 14.886 11.651 31.195 1.00 91.06 94 ARG A N 1
ATOM 750 C CA . ARG A 1 94 ? 13.793 10.679 31.383 1.00 91.06 94 ARG A CA 1
ATOM 751 C C . ARG A 1 94 ? 13.704 9.639 30.260 1.00 91.06 94 ARG A C 1
ATOM 753 O O . ARG A 1 94 ? 12.833 8.778 30.303 1.00 91.06 94 ARG A O 1
ATOM 760 N N . GLY A 1 95 ? 14.576 9.713 29.253 1.00 88.50 95 GLY A N 1
ATOM 761 C CA . GLY A 1 95 ? 14.557 8.821 28.093 1.00 88.50 95 GLY A CA 1
ATOM 762 C C . GLY A 1 95 ? 13.423 9.102 27.102 1.00 88.50 95 GLY A C 1
ATOM 763 O O . GLY A 1 95 ? 13.150 8.259 26.249 1.00 88.50 95 GLY A O 1
ATOM 764 N N . GLU A 1 96 ? 12.786 10.270 27.182 1.00 93.00 96 GLU A N 1
ATOM 765 C CA . GLU A 1 96 ? 11.693 10.709 26.304 1.00 93.00 96 GLU A CA 1
ATOM 766 C C . GLU A 1 96 ? 12.229 11.515 25.099 1.00 93.00 96 GLU A C 1
ATOM 768 O O . GLU A 1 96 ? 13.436 11.750 24.978 1.00 93.00 96 GLU A O 1
ATOM 773 N N . ARG A 1 97 ? 11.354 11.907 24.164 1.00 93.44 97 ARG A N 1
ATOM 774 C CA . ARG A 1 97 ? 11.721 12.608 22.918 1.00 93.44 97 ARG A CA 1
ATOM 775 C C . ARG A 1 97 ? 11.134 14.011 22.829 1.00 93.44 97 ARG A C 1
ATOM 777 O O . ARG A 1 97 ? 10.077 14.299 23.396 1.00 93.44 97 ARG A O 1
ATOM 784 N N . VAL A 1 98 ? 11.814 14.865 22.064 1.00 94.75 98 VAL A N 1
ATOM 785 C CA . VAL A 1 98 ? 11.431 16.267 21.852 1.00 94.75 98 VAL A CA 1
ATOM 786 C C . VAL A 1 98 ? 11.178 16.540 20.374 1.00 94.75 98 VAL A C 1
ATOM 788 O O . VAL A 1 98 ? 11.989 16.183 19.517 1.00 94.75 98 VAL A O 1
ATOM 791 N N . LEU A 1 99 ? 10.080 17.231 20.078 1.00 94.31 99 LEU A N 1
ATOM 792 C CA . LEU A 1 99 ? 9.825 17.823 18.768 1.00 94.31 99 LEU A CA 1
ATOM 793 C C . LEU A 1 99 ? 9.973 19.337 18.850 1.00 94.31 99 LEU A C 1
ATOM 795 O O . LEU A 1 99 ? 9.419 19.967 19.746 1.00 94.31 99 LEU A O 1
ATOM 799 N N . VAL A 1 100 ? 10.675 19.928 17.890 1.00 94.25 100 VAL A N 1
ATOM 800 C CA . VAL A 1 100 ? 10.813 21.380 17.770 1.00 94.25 100 VAL A CA 1
ATOM 801 C C . VAL A 1 100 ? 10.300 21.811 16.407 1.00 94.25 100 VAL A C 1
ATOM 803 O O . VAL A 1 100 ? 10.753 21.295 15.386 1.00 94.25 100 VAL A O 1
ATOM 806 N N . THR A 1 101 ? 9.364 22.758 16.368 1.00 93.06 101 THR A N 1
ATOM 807 C CA . THR A 1 101 ? 8.861 23.317 15.112 1.00 93.06 101 THR A CA 1
ATOM 808 C C . THR A 1 101 ? 9.392 24.721 14.862 1.00 93.06 101 THR A C 1
ATOM 810 O O . THR A 1 101 ? 9.189 25.604 15.695 1.00 93.06 101 THR A O 1
ATOM 813 N N . THR A 1 102 ? 9.994 24.945 13.696 1.00 90.75 102 THR A N 1
ATOM 814 C CA . THR A 1 102 ? 10.502 26.248 13.227 1.00 90.75 102 THR A CA 1
ATOM 815 C C . THR A 1 102 ? 9.659 26.773 12.056 1.00 90.75 102 THR A C 1
ATOM 817 O O . THR A 1 102 ? 8.739 26.093 11.600 1.00 90.75 102 THR A O 1
ATOM 820 N N . LEU A 1 103 ? 9.926 27.995 11.580 1.00 84.62 103 LEU A N 1
ATOM 821 C CA . LEU A 1 103 ? 9.207 28.588 10.439 1.00 84.62 103 LEU A CA 1
ATOM 822 C C . LEU A 1 103 ? 9.860 28.298 9.085 1.00 84.62 103 LEU A C 1
ATOM 824 O O . LEU A 1 103 ? 9.168 28.216 8.072 1.00 84.62 103 LEU A O 1
ATOM 828 N N . THR A 1 104 ? 11.186 28.150 9.046 1.00 83.81 104 THR A N 1
ATOM 829 C CA . THR A 1 104 ? 11.941 28.020 7.792 1.00 83.81 104 THR A CA 1
ATOM 830 C C . THR A 1 104 ? 12.894 26.833 7.817 1.00 83.81 104 THR A C 1
ATOM 832 O O . THR A 1 104 ? 13.323 26.368 8.876 1.00 83.81 104 THR A O 1
ATOM 835 N N . LYS A 1 105 ? 13.243 26.347 6.619 1.00 83.75 105 LYS A N 1
ATOM 836 C CA . LYS A 1 105 ? 14.198 25.248 6.431 1.00 83.75 105 LYS A CA 1
ATOM 837 C C . LYS A 1 105 ? 15.550 25.587 7.040 1.00 83.75 105 LYS A C 1
ATOM 839 O O . LYS A 1 105 ? 16.068 24.808 7.829 1.00 83.75 105 LYS A O 1
ATOM 844 N N . ARG A 1 106 ? 16.040 26.783 6.727 1.00 82.88 106 ARG A N 1
ATOM 845 C CA . ARG A 1 106 ? 17.310 27.292 7.225 1.00 82.88 106 ARG A CA 1
ATOM 846 C C . ARG A 1 106 ? 17.349 27.314 8.753 1.00 82.88 106 ARG A C 1
ATOM 848 O O . ARG A 1 106 ? 18.267 26.770 9.335 1.00 82.88 106 ARG A O 1
ATOM 855 N N . MET A 1 107 ? 16.293 27.804 9.410 1.00 83.50 107 MET A N 1
ATOM 856 C CA . MET A 1 107 ? 16.216 27.771 10.877 1.00 83.50 107 MET A CA 1
ATOM 857 C C . MET A 1 107 ? 16.224 26.350 11.453 1.00 83.50 107 MET A C 1
ATOM 859 O O . MET A 1 107 ? 16.732 26.147 12.549 1.00 83.50 107 MET A O 1
ATOM 863 N N . ALA A 1 108 ? 15.631 25.371 10.760 1.00 87.69 108 ALA A N 1
ATOM 864 C CA . ALA A 1 108 ? 15.659 23.982 11.216 1.00 87.69 108 ALA A CA 1
ATOM 865 C C . ALA A 1 108 ? 17.072 23.379 11.133 1.00 87.69 108 ALA A C 1
ATOM 867 O O . ALA A 1 108 ? 17.483 22.667 12.051 1.00 87.69 108 ALA A O 1
ATOM 868 N N . GLU A 1 109 ? 17.799 23.677 10.054 1.00 87.44 109 GLU A N 1
ATOM 869 C CA . GLU A 1 109 ? 19.194 23.269 9.846 1.00 87.44 109 GLU A CA 1
ATOM 870 C C . GLU A 1 109 ? 20.116 23.966 10.859 1.00 87.44 109 GLU A C 1
ATOM 872 O O . GLU A 1 109 ? 20.759 23.285 11.656 1.00 87.44 109 GLU A O 1
ATOM 877 N N . ASP A 1 110 ? 20.063 25.299 10.940 1.00 85.69 110 ASP A N 1
ATOM 878 C CA . ASP A 1 110 ? 20.882 26.112 11.850 1.00 85.69 110 ASP A CA 1
ATOM 879 C C . ASP A 1 110 ? 20.677 25.708 13.322 1.00 85.69 110 ASP A C 1
ATOM 881 O O . ASP A 1 110 ? 21.634 25.562 14.087 1.00 85.69 110 ASP A O 1
ATOM 885 N N . LEU A 1 111 ? 19.423 25.480 13.739 1.00 89.75 111 LEU A N 1
ATOM 886 C CA . LEU A 1 111 ? 19.121 25.034 15.101 1.00 89.75 111 LEU A CA 1
ATOM 887 C C . LEU A 1 111 ? 19.645 23.619 15.366 1.00 89.75 111 LEU A C 1
ATOM 889 O O . LEU A 1 111 ? 20.109 23.329 16.468 1.00 89.75 111 LEU A O 1
ATOM 893 N N . THR A 1 112 ? 19.583 22.738 14.369 1.00 91.62 112 THR A N 1
ATOM 894 C CA . THR A 1 112 ? 20.127 21.380 14.486 1.00 91.62 112 THR A CA 1
ATOM 895 C C . THR A 1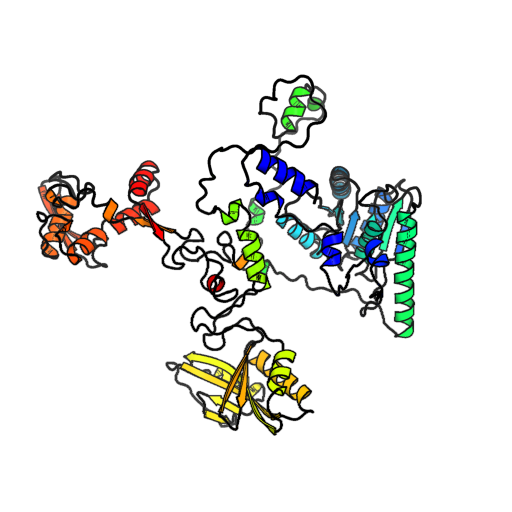 112 ? 21.638 21.419 14.667 1.00 91.62 112 THR A C 1
ATOM 897 O O . THR A 1 112 ? 22.154 20.759 15.570 1.00 91.62 112 THR A O 1
ATOM 900 N N . ASP A 1 113 ? 22.343 22.234 13.887 1.00 87.31 113 ASP A N 1
ATOM 901 C CA . ASP A 1 113 ? 23.794 22.388 14.006 1.00 87.31 113 ASP A CA 1
ATOM 902 C C . ASP A 1 113 ? 24.185 22.990 15.361 1.00 87.31 113 ASP A C 1
ATOM 904 O O . ASP A 1 113 ? 25.084 22.479 16.039 1.00 87.31 113 ASP A O 1
ATOM 908 N N . TYR A 1 114 ? 23.444 24.001 15.825 1.00 88.00 114 TYR A N 1
ATOM 909 C CA . TYR A 1 114 ? 23.655 24.610 17.138 1.00 88.00 114 TYR A CA 1
ATOM 910 C C . TYR A 1 114 ? 23.472 23.608 18.291 1.00 88.00 114 TYR A C 1
ATOM 912 O O . TYR A 1 114 ? 24.325 23.496 19.179 1.00 88.00 114 TYR A O 1
ATOM 920 N N . LEU A 1 115 ? 22.375 22.841 18.281 1.00 88.31 115 LEU A N 1
ATOM 921 C CA . LEU A 1 115 ? 22.091 21.821 19.297 1.00 88.31 115 LEU A CA 1
ATOM 922 C C . LEU A 1 115 ? 23.115 20.672 19.247 1.00 88.31 115 LEU A C 1
ATOM 924 O O . LEU A 1 115 ? 23.576 20.208 20.295 1.00 88.31 115 LEU A O 1
ATOM 928 N N . SER A 1 116 ? 23.531 20.263 18.046 1.00 90.00 116 SER A N 1
ATOM 929 C CA . SER A 1 116 ? 24.574 19.251 17.834 1.00 90.00 116 SER A CA 1
ATOM 930 C C . SER A 1 116 ? 25.921 19.695 18.419 1.00 90.00 116 SER A C 1
ATOM 932 O O . SER A 1 116 ? 26.558 18.940 19.161 1.00 90.00 116 SER A O 1
ATOM 934 N N . GLY A 1 117 ? 26.314 20.960 18.212 1.00 83.94 117 GLY A N 1
ATOM 935 C CA . GLY A 1 117 ? 27.516 21.556 18.813 1.00 83.94 117 GLY A CA 1
ATOM 936 C C . GLY A 1 117 ? 27.504 21.564 20.349 1.00 83.94 117 GLY A C 1
ATOM 937 O O . GLY A 1 117 ? 28.552 21.483 20.991 1.00 83.94 117 GLY A O 1
ATOM 938 N N . ARG A 1 118 ? 26.315 21.565 20.965 1.00 86.06 118 ARG A N 1
ATOM 939 C CA . ARG A 1 118 ? 26.108 21.422 22.419 1.00 86.06 118 ARG A CA 1
ATOM 940 C C . ARG A 1 118 ? 26.015 19.961 22.889 1.00 86.06 118 ARG A C 1
ATOM 942 O O . ARG A 1 118 ? 25.652 19.723 24.043 1.00 86.06 118 ARG A O 1
ATOM 949 N N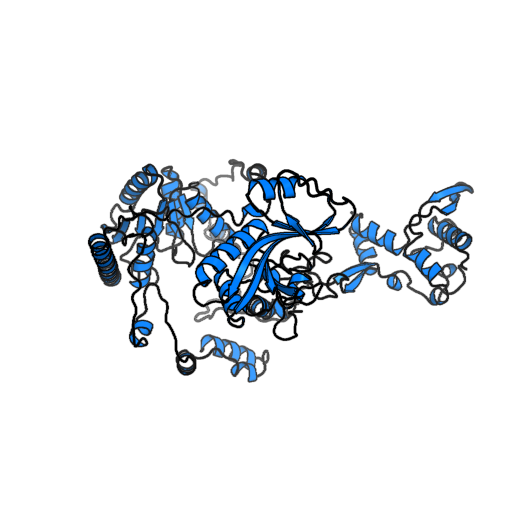 . LYS A 1 119 ? 26.384 18.996 22.036 1.00 89.00 119 LYS A N 1
ATOM 950 C CA . LYS A 1 119 ? 26.364 17.540 22.283 1.00 89.00 119 LYS A CA 1
ATOM 951 C C . LYS A 1 119 ? 24.964 16.951 22.504 1.00 89.00 119 LYS A C 1
ATOM 953 O O . LYS A 1 119 ? 24.828 15.927 23.172 1.00 89.00 119 LYS A O 1
ATOM 958 N N . ILE A 1 120 ? 23.924 17.574 21.951 1.00 90.25 120 ILE A N 1
ATOM 959 C CA . ILE A 1 120 ? 22.565 17.017 21.939 1.00 90.25 120 ILE A CA 1
ATOM 960 C C . ILE A 1 120 ? 22.405 16.173 20.672 1.00 90.25 120 ILE A C 1
ATOM 962 O O . ILE A 1 120 ? 22.795 16.601 19.587 1.00 90.25 120 ILE A O 1
ATOM 966 N N . LYS A 1 121 ? 21.828 14.971 20.782 1.00 93.12 121 LYS A N 1
ATOM 967 C CA . LYS A 1 121 ? 21.559 14.130 19.611 1.00 93.12 121 LYS A CA 1
ATOM 968 C C . LYS A 1 121 ? 20.313 14.641 18.892 1.00 93.12 121 LYS A C 1
ATOM 970 O O . LYS A 1 121 ? 19.193 14.440 19.363 1.00 93.12 121 LYS A O 1
ATOM 975 N N . VAL A 1 122 ? 20.511 15.294 17.752 1.00 93.62 122 VAL A N 1
ATOM 976 C CA . VAL A 1 122 ? 19.450 15.981 17.008 1.00 93.62 122 VAL A CA 1
ATOM 977 C C . VAL A 1 122 ? 19.509 15.680 15.506 1.00 93.62 122 VAL A C 1
ATOM 979 O O . VAL A 1 122 ? 20.577 15.423 14.935 1.00 93.62 122 VAL A O 1
ATOM 982 N N . ARG A 1 123 ? 18.338 15.702 14.867 1.00 92.38 123 ARG A N 1
ATOM 983 C CA . ARG A 1 123 ? 18.151 15.667 13.408 1.00 92.38 123 ARG A CA 1
ATOM 984 C C . ARG A 1 123 ? 17.075 16.672 13.001 1.00 92.38 123 ARG A C 1
ATOM 986 O O . ARG A 1 123 ? 16.240 17.040 13.828 1.00 92.38 123 ARG A O 1
ATOM 993 N N . TYR A 1 124 ? 17.060 17.069 11.730 1.00 90.25 124 TYR A N 1
ATOM 994 C CA . TYR A 1 124 ? 16.000 17.908 11.172 1.00 90.25 124 TYR A CA 1
ATOM 995 C C . TYR A 1 124 ? 15.107 17.161 10.175 1.00 90.25 124 TYR A C 1
ATOM 997 O O . TYR A 1 124 ? 15.478 16.118 9.640 1.00 90.25 124 TYR A O 1
ATOM 1005 N N . LEU A 1 125 ? 13.924 17.720 9.901 1.00 86.06 125 LEU A N 1
ATOM 1006 C CA . LEU A 1 125 ? 12.981 17.239 8.900 1.00 86.06 125 LEU A CA 1
ATOM 1007 C C . LEU A 1 125 ? 12.295 18.395 8.149 1.00 86.06 125 LEU A C 1
ATOM 1009 O O . LEU A 1 125 ? 11.557 19.191 8.734 1.00 86.06 125 LEU A O 1
ATOM 1013 N N . HIS A 1 126 ? 12.467 18.450 6.826 1.00 80.12 126 HIS A N 1
ATOM 1014 C CA . HIS A 1 126 ? 11.829 19.437 5.943 1.00 80.12 126 HIS A CA 1
ATOM 1015 C C . HIS A 1 126 ? 11.321 18.803 4.631 1.00 80.12 126 HIS A C 1
ATOM 1017 O O . HIS A 1 126 ? 11.526 17.619 4.378 1.00 80.12 126 HIS A O 1
ATOM 1023 N N . SER A 1 127 ? 10.644 19.582 3.782 1.00 66.44 127 SER A N 1
ATOM 1024 C CA . SER A 1 127 ? 9.914 19.097 2.594 1.00 66.44 127 SER A CA 1
ATOM 1025 C C . SER A 1 127 ? 10.772 18.476 1.486 1.00 66.44 127 SER A C 1
ATOM 1027 O O . SER A 1 127 ? 10.238 17.680 0.723 1.00 66.44 127 SER A O 1
ATOM 1029 N N . THR A 1 128 ? 12.059 18.821 1.390 1.00 67.25 128 THR A N 1
ATOM 1030 C CA . THR A 1 128 ? 12.982 18.291 0.366 1.00 67.25 128 THR A CA 1
ATOM 1031 C C . THR A 1 128 ? 13.707 16.995 0.746 1.00 67.25 128 THR A C 1
ATOM 1033 O O . THR A 1 128 ? 14.497 16.508 -0.050 1.00 67.25 128 THR A O 1
ATOM 1036 N N . ILE A 1 129 ? 13.445 16.434 1.932 1.00 71.31 129 ILE A N 1
ATOM 1037 C CA . ILE A 1 129 ? 13.975 15.118 2.327 1.00 71.31 129 ILE A CA 1
ATOM 1038 C C . ILE A 1 129 ? 13.186 14.026 1.610 1.00 71.31 129 ILE A C 1
ATOM 1040 O O . ILE A 1 129 ? 11.953 14.102 1.536 1.00 71.31 129 ILE A O 1
ATOM 1044 N N . ASP A 1 130 ? 13.894 13.014 1.109 1.00 72.19 130 ASP A N 1
ATOM 1045 C CA . ASP A 1 130 ? 13.266 11.893 0.419 1.00 72.19 130 ASP A CA 1
ATOM 1046 C C . ASP A 1 130 ? 12.332 11.098 1.350 1.00 72.19 130 ASP A C 1
ATOM 1048 O O . ASP A 1 130 ? 12.479 11.063 2.574 1.00 72.19 130 ASP A O 1
ATOM 1052 N N . THR A 1 131 ? 11.335 10.435 0.767 1.00 71.19 131 THR A N 1
ATOM 1053 C CA . THR A 1 131 ? 10.330 9.687 1.533 1.00 71.19 131 THR A CA 1
ATOM 1054 C C . THR A 1 131 ? 10.960 8.548 2.340 1.00 71.19 131 THR A C 1
ATOM 1056 O O . THR A 1 131 ? 10.508 8.290 3.456 1.00 71.19 131 THR A O 1
ATOM 1059 N N . LEU A 1 132 ? 12.000 7.884 1.818 1.00 72.75 132 LEU A N 1
ATOM 1060 C CA . LEU A 1 132 ? 12.695 6.810 2.539 1.00 72.75 132 LEU A CA 1
ATOM 1061 C C . LEU A 1 132 ? 13.517 7.359 3.707 1.00 72.75 132 LEU A C 1
ATOM 1063 O O . LEU A 1 132 ? 13.373 6.887 4.833 1.00 72.75 132 LEU A O 1
ATOM 1067 N N . GLU A 1 133 ? 14.291 8.413 3.461 1.00 73.00 133 GLU A N 1
ATOM 1068 C CA . GLU A 1 133 ? 15.097 9.089 4.480 1.00 73.00 133 GLU A CA 1
ATOM 1069 C C . GLU A 1 133 ? 14.218 9.639 5.617 1.00 73.00 133 GLU A C 1
ATOM 1071 O O . GLU A 1 133 ? 14.530 9.491 6.800 1.00 73.00 133 GLU A O 1
ATOM 1076 N N . ARG A 1 134 ? 13.034 10.172 5.288 1.00 79.94 134 ARG A N 1
ATOM 1077 C CA . ARG A 1 134 ? 12.033 10.581 6.282 1.00 79.94 134 ARG A CA 1
ATOM 1078 C C . ARG A 1 134 ? 11.613 9.423 7.190 1.00 79.94 134 ARG A C 1
ATOM 1080 O O . ARG A 1 134 ? 11.472 9.629 8.392 1.00 79.94 134 ARG A O 1
ATOM 1087 N N . VAL A 1 135 ? 11.385 8.227 6.646 1.00 78.81 135 VAL A N 1
ATOM 1088 C CA . VAL A 1 135 ? 10.997 7.049 7.444 1.00 78.81 135 VAL A CA 1
ATOM 1089 C C . VAL A 1 135 ? 12.134 6.621 8.373 1.00 78.81 135 VAL A C 1
ATOM 1091 O O . VAL A 1 135 ? 11.879 6.295 9.534 1.00 78.81 135 VAL A O 1
ATOM 1094 N N . GLU A 1 136 ? 13.379 6.670 7.902 1.00 80.19 136 GLU A N 1
ATOM 1095 C CA . GLU A 1 136 ? 14.562 6.341 8.705 1.00 80.19 136 GLU A CA 1
ATOM 1096 C C . GLU A 1 136 ? 14.775 7.321 9.858 1.00 80.19 136 GLU A C 1
ATOM 1098 O O . GLU A 1 136 ? 14.942 6.886 10.996 1.00 80.19 136 GLU A O 1
ATOM 1103 N N . ILE A 1 137 ? 14.674 8.628 9.600 1.00 84.81 13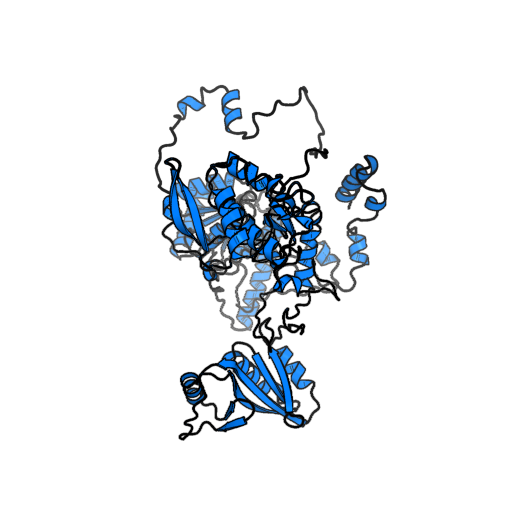7 ILE A N 1
ATOM 1104 C CA . ILE A 1 137 ? 14.777 9.667 10.636 1.00 84.81 137 ILE A CA 1
ATOM 1105 C C . ILE A 1 137 ? 13.726 9.431 11.727 1.00 84.81 137 ILE A C 1
ATOM 1107 O O . ILE A 1 137 ? 14.033 9.437 12.917 1.00 84.81 137 ILE A O 1
ATOM 1111 N N . LEU A 1 138 ? 12.478 9.159 11.347 1.00 84.44 138 LEU A N 1
ATOM 1112 C CA . LEU A 1 138 ? 11.406 8.923 12.317 1.00 84.44 138 LEU A CA 1
ATOM 1113 C C . LEU A 1 138 ? 11.600 7.638 13.115 1.00 84.44 138 LEU A C 1
ATOM 1115 O O . LEU A 1 138 ? 11.309 7.610 14.312 1.00 84.44 138 LEU A O 1
ATOM 1119 N N . ARG A 1 139 ? 12.126 6.588 12.483 1.00 82.81 139 ARG A N 1
ATOM 1120 C CA . ARG A 1 139 ? 12.523 5.373 13.192 1.00 82.81 139 ARG A CA 1
ATOM 1121 C C . ARG A 1 139 ? 13.649 5.658 14.178 1.00 82.81 139 ARG A C 1
ATOM 1123 O O . ARG A 1 139 ? 13.517 5.238 15.319 1.00 82.81 139 ARG A O 1
ATOM 1130 N N . GLY A 1 140 ? 14.685 6.391 13.772 1.00 84.81 140 GLY A N 1
ATOM 1131 C CA . GLY A 1 140 ? 15.806 6.772 14.632 1.00 84.81 140 GLY A CA 1
ATOM 1132 C C . GLY A 1 140 ? 15.358 7.531 15.883 1.00 84.81 140 GLY A C 1
ATOM 1133 O O . GLY A 1 140 ? 15.845 7.262 16.982 1.00 84.81 140 GLY A O 1
ATOM 1134 N N . LEU A 1 141 ? 14.355 8.406 15.753 1.00 88.50 141 LEU A N 1
ATOM 1135 C CA . LEU A 1 141 ? 13.756 9.088 16.902 1.00 88.50 141 LEU A CA 1
ATOM 1136 C C . LEU A 1 141 ? 13.070 8.092 17.856 1.00 88.50 141 LEU A C 1
ATOM 1138 O O . LEU A 1 141 ? 13.285 8.144 19.068 1.00 88.50 141 LEU A O 1
ATOM 1142 N N . ARG A 1 142 ? 12.281 7.148 17.321 1.00 85.25 142 ARG A N 1
ATOM 1143 C CA . ARG A 1 142 ? 11.575 6.127 18.123 1.00 85.25 142 ARG A CA 1
ATOM 1144 C C . ARG A 1 142 ? 12.521 5.126 18.782 1.00 85.25 142 ARG A C 1
ATOM 1146 O O . ARG A 1 142 ? 12.320 4.765 19.936 1.00 85.25 142 ARG A O 1
ATOM 1153 N N . THR A 1 143 ? 13.564 4.689 18.078 1.00 83.81 143 THR A N 1
ATOM 1154 C CA . THR A 1 143 ? 14.571 3.752 18.604 1.00 83.81 143 THR A CA 1
ATOM 1155 C C . THR A 1 143 ? 15.549 4.417 19.573 1.00 83.81 143 THR A C 1
ATOM 1157 O O . THR A 1 143 ? 16.263 3.711 20.282 1.00 83.81 143 THR A O 1
ATOM 1160 N N . GLY A 1 144 ? 15.575 5.755 19.642 1.00 84.94 144 GLY A N 1
ATOM 1161 C CA . GLY A 1 144 ? 16.493 6.506 20.502 1.00 84.94 144 GLY A CA 1
ATOM 1162 C C . GLY A 1 144 ? 17.905 6.651 19.942 1.00 84.94 144 GLY A C 1
ATOM 1163 O O . GLY A 1 144 ? 18.853 6.859 20.699 1.00 84.94 144 GLY A O 1
ATOM 1164 N N . GLU A 1 145 ? 18.071 6.548 18.622 1.00 87.50 145 GLU A N 1
ATOM 1165 C CA . GLU A 1 145 ? 19.326 6.915 17.954 1.00 87.50 145 GLU A CA 1
ATOM 1166 C C . GLU A 1 145 ? 19.640 8.402 18.149 1.00 87.50 145 GLU A C 1
ATOM 1168 O O . GLU A 1 145 ? 20.803 8.781 18.310 1.00 87.50 145 GLU A O 1
ATOM 1173 N N . PHE A 1 146 ? 18.597 9.229 18.195 1.00 92.62 146 PHE A N 1
ATOM 1174 C CA . PHE A 1 146 ? 18.661 10.631 18.577 1.00 92.62 146 PHE A CA 1
ATOM 1175 C C . PHE A 1 146 ? 17.406 11.036 19.356 1.00 92.62 146 PHE A C 1
ATOM 1177 O O . PHE A 1 146 ? 16.391 10.338 19.326 1.00 92.62 146 PHE A O 1
ATOM 1184 N N . ASP A 1 147 ? 17.487 12.162 20.063 1.00 92.62 147 ASP A N 1
ATOM 1185 C CA . ASP A 1 147 ? 16.498 12.530 21.078 1.00 92.62 147 ASP A CA 1
ATOM 1186 C C . ASP A 1 147 ? 15.586 13.693 20.651 1.00 92.62 147 ASP A C 1
ATOM 1188 O O . ASP A 1 147 ? 14.458 13.818 21.138 1.00 92.62 147 ASP A O 1
ATOM 1192 N N . VAL A 1 148 ? 16.067 14.541 19.734 1.00 94.62 148 VAL A N 1
ATOM 1193 C CA . VAL A 1 148 ? 15.392 15.774 19.300 1.00 94.62 148 VAL A CA 1
ATOM 1194 C C . VAL A 1 148 ? 15.192 15.788 17.785 1.00 94.62 148 VAL A C 1
ATOM 1196 O O . VAL A 1 148 ? 16.143 15.583 17.030 1.00 94.62 148 VAL A O 1
ATOM 1199 N N . LEU A 1 149 ? 13.973 16.089 17.334 1.00 93.62 149 LEU A N 1
ATOM 1200 C CA . LEU A 1 149 ? 13.657 16.305 15.919 1.00 93.62 149 LEU A CA 1
ATOM 1201 C C . LEU A 1 149 ? 13.197 17.744 15.678 1.00 93.62 149 LEU A C 1
ATOM 1203 O O . LEU A 1 149 ? 12.183 18.173 16.230 1.00 93.62 149 LEU A O 1
ATOM 1207 N N . VAL A 1 150 ? 13.907 18.466 14.814 1.00 93.12 150 VAL A N 1
ATOM 1208 C CA . VAL A 1 150 ? 13.579 19.845 14.425 1.00 93.12 150 VAL A CA 1
ATOM 1209 C C . VAL A 1 150 ? 12.898 19.851 13.055 1.00 93.12 150 VAL A C 1
ATOM 1211 O O . VAL A 1 150 ? 13.383 19.218 12.129 1.00 93.12 150 VAL A O 1
ATOM 1214 N N . GLY A 1 151 ? 11.792 20.560 12.850 1.00 89.12 151 GLY A N 1
ATOM 1215 C CA . GLY A 1 151 ? 11.185 20.622 11.516 1.00 89.12 151 GLY A CA 1
ATOM 1216 C C . GLY A 1 151 ? 10.252 21.795 11.282 1.00 89.12 151 GLY A C 1
ATOM 1217 O O . GLY A 1 151 ? 9.792 22.441 12.209 1.00 89.12 151 GLY A O 1
ATOM 1218 N N . ILE A 1 152 ? 9.953 22.073 10.017 1.00 81.69 152 ILE A N 1
ATOM 1219 C CA . ILE A 1 152 ? 9.104 23.216 9.632 1.00 81.69 152 ILE A CA 1
ATOM 1220 C C . ILE A 1 152 ? 7.624 22.846 9.731 1.00 81.69 152 ILE A C 1
ATOM 1222 O O . ILE A 1 152 ? 6.802 23.543 10.315 1.00 81.69 152 ILE A O 1
ATOM 1226 N N . ASN A 1 153 ? 7.289 21.705 9.128 1.00 69.44 153 ASN A N 1
ATOM 1227 C CA . ASN A 1 153 ? 5.942 21.174 9.075 1.00 69.44 153 ASN A CA 1
ATOM 1228 C C . ASN A 1 153 ? 5.985 19.680 9.399 1.00 69.44 153 ASN A C 1
ATOM 1230 O O . ASN A 1 153 ? 6.058 18.810 8.523 1.00 69.44 153 ASN A O 1
ATOM 1234 N N . LEU A 1 154 ? 5.970 19.393 10.696 1.00 65.06 154 LEU A N 1
ATOM 1235 C CA . LEU A 1 154 ? 5.837 18.038 11.217 1.00 65.06 154 LEU A CA 1
ATOM 1236 C C . LEU A 1 154 ? 4.367 17.559 11.163 1.00 65.06 154 LEU A C 1
ATOM 1238 O O . LEU A 1 154 ? 4.046 16.516 11.716 1.00 65.06 154 LEU A O 1
ATOM 1242 N N . LEU A 1 155 ? 3.458 18.279 10.486 1.00 54.69 155 LEU A N 1
ATOM 1243 C CA . LEU A 1 155 ? 2.019 17.982 10.425 1.00 54.69 155 LEU A CA 1
ATOM 1244 C C . LEU A 1 155 ? 1.606 17.091 9.247 1.00 54.69 155 LEU A C 1
ATOM 1246 O O . LEU A 1 155 ? 0.507 17.238 8.724 1.00 54.69 155 LEU A O 1
ATOM 1250 N N . ARG A 1 156 ? 2.440 16.139 8.819 1.00 53.25 156 ARG A N 1
ATOM 1251 C CA . ARG A 1 156 ? 1.955 15.115 7.875 1.00 53.25 156 ARG A CA 1
ATOM 1252 C C . ARG A 1 156 ? 1.315 13.947 8.623 1.00 53.25 156 ARG A C 1
ATOM 1254 O O . ARG A 1 156 ? 1.746 13.579 9.720 1.00 53.25 156 ARG A O 1
ATOM 1261 N N . GLU A 1 157 ? 0.263 13.400 8.024 1.00 47.53 157 GLU A N 1
ATOM 1262 C CA . GLU A 1 157 ? -0.402 12.168 8.444 1.00 47.53 157 GLU A CA 1
ATOM 1263 C C . GLU A 1 157 ? 0.643 11.063 8.699 1.00 47.53 157 GLU A C 1
ATOM 1265 O O . GLU A 1 157 ? 1.626 10.942 7.968 1.00 47.53 157 GLU A O 1
ATOM 1270 N N . GLY A 1 158 ? 0.473 10.292 9.778 1.00 48.56 158 GLY A N 1
ATOM 1271 C CA . GLY A 1 158 ? 1.322 9.125 10.068 1.00 48.56 158 GLY A CA 1
ATOM 1272 C C . GLY A 1 158 ? 2.472 9.316 11.069 1.00 48.56 158 GLY A C 1
ATOM 1273 O O . GLY A 1 158 ? 3.171 8.351 11.362 1.00 48.56 158 GLY A O 1
ATOM 1274 N N . LEU A 1 159 ? 2.662 10.508 11.648 1.00 62.19 159 LEU A N 1
ATOM 1275 C CA . LEU A 1 159 ? 3.590 10.708 12.775 1.00 62.19 159 LEU A CA 1
ATOM 1276 C C . LEU A 1 159 ? 2.943 10.318 14.110 1.00 62.19 159 LEU A C 1
ATOM 1278 O O . LEU A 1 159 ? 2.388 11.164 14.813 1.00 62.19 159 LEU A O 1
ATOM 1282 N N . ASP A 1 160 ? 2.989 9.026 14.428 1.00 68.31 160 ASP A N 1
ATOM 1283 C CA . ASP A 1 160 ? 2.553 8.467 15.709 1.00 68.31 160 ASP A CA 1
ATOM 1284 C C . ASP A 1 160 ? 3.766 8.173 16.605 1.00 68.31 160 ASP A C 1
ATOM 1286 O O . ASP A 1 160 ? 4.458 7.172 16.413 1.00 68.31 160 ASP A O 1
ATOM 1290 N N . LEU A 1 161 ? 4.042 9.088 17.538 1.00 79.56 161 LEU A N 1
ATOM 1291 C CA . LEU A 1 161 ? 5.237 9.095 18.384 1.00 79.56 161 LEU A CA 1
ATOM 1292 C C . LEU A 1 161 ? 4.841 9.194 19.869 1.00 79.56 161 LEU A C 1
ATOM 1294 O O . LEU A 1 161 ? 4.858 10.292 20.429 1.00 79.56 161 LEU A O 1
ATOM 1298 N N . PRO A 1 162 ? 4.439 8.090 20.524 1.00 82.12 162 PRO A N 1
ATOM 1299 C CA . PRO A 1 162 ? 4.109 8.108 21.952 1.00 82.12 162 PRO A CA 1
ATOM 1300 C C . PRO A 1 162 ? 5.298 8.457 22.861 1.00 82.12 162 PRO A C 1
ATOM 1302 O O . PRO A 1 162 ? 5.114 8.865 24.008 1.00 82.12 162 PRO A O 1
ATOM 1305 N N . GLU A 1 163 ? 6.521 8.319 22.352 1.00 87.69 163 GLU A N 1
ATOM 1306 C CA . GLU A 1 163 ? 7.762 8.616 23.063 1.00 87.69 163 GLU A CA 1
ATOM 1307 C C . GLU A 1 163 ? 8.009 10.132 23.209 1.00 87.69 163 GLU A C 1
ATOM 1309 O O . GLU A 1 163 ? 8.849 10.547 24.008 1.00 87.69 163 GLU A O 1
ATOM 1314 N N . VAL A 1 164 ? 7.283 10.970 22.458 1.00 91.38 164 VAL A N 1
ATOM 1315 C CA . VAL A 1 164 ? 7.397 12.433 22.522 1.00 91.38 164 VAL A CA 1
ATOM 1316 C C . VAL A 1 164 ? 6.621 12.972 23.720 1.00 91.38 164 VAL A C 1
ATOM 1318 O O . VAL A 1 164 ? 5.399 12.848 23.782 1.00 91.38 164 VAL A O 1
ATOM 1321 N N . SER A 1 165 ? 7.327 13.628 24.641 1.00 93.56 165 SER A N 1
ATOM 1322 C CA . SER A 1 165 ? 6.728 14.292 25.807 1.00 93.56 165 SER A CA 1
ATOM 1323 C C . SER A 1 165 ? 6.878 15.812 25.787 1.00 93.56 165 SER A C 1
ATOM 1325 O O . SER A 1 165 ? 6.197 16.488 26.550 1.00 93.56 165 SER A O 1
ATOM 1327 N N . LEU A 1 166 ? 7.711 16.375 24.904 1.00 95.69 166 LEU A N 1
ATOM 1328 C CA . LEU A 1 166 ? 7.847 17.823 24.741 1.00 95.69 166 LEU A CA 1
ATOM 1329 C C . LEU A 1 166 ? 7.714 18.234 23.277 1.00 95.69 166 LEU A C 1
ATOM 1331 O O . LEU A 1 166 ? 8.422 17.723 22.407 1.00 95.69 166 LEU A O 1
ATOM 1335 N N . VAL A 1 167 ? 6.849 19.213 23.027 1.00 95.50 167 VAL A N 1
ATOM 1336 C CA . VAL A 1 167 ? 6.760 19.921 21.746 1.00 95.50 167 VAL A CA 1
ATOM 1337 C C . VAL A 1 167 ? 7.086 21.394 21.977 1.00 95.50 167 VAL A C 1
ATOM 1339 O O . VAL A 1 167 ? 6.407 22.069 22.744 1.00 95.50 167 VAL A O 1
ATOM 1342 N N . ALA A 1 168 ? 8.119 21.903 21.315 1.00 95.81 168 ALA A N 1
ATOM 1343 C CA . ALA A 1 168 ? 8.494 23.311 21.349 1.00 95.81 168 ALA A CA 1
ATOM 1344 C C . ALA A 1 168 ? 8.146 23.986 20.018 1.00 95.81 168 ALA A C 1
ATOM 1346 O O . ALA A 1 168 ? 8.582 23.545 18.955 1.00 95.81 168 ALA A O 1
ATOM 1347 N N . ILE A 1 169 ? 7.374 25.067 20.069 1.00 94.88 169 ILE A N 1
ATOM 1348 C CA . ILE A 1 169 ? 6.980 25.854 18.900 1.00 94.88 169 ILE A CA 1
ATOM 1349 C C . ILE A 1 169 ? 7.730 27.178 18.954 1.00 94.88 169 ILE A C 1
ATOM 1351 O O . ILE A 1 169 ? 7.410 28.030 19.783 1.00 94.88 169 ILE A O 1
ATOM 1355 N N . LEU A 1 170 ? 8.734 27.337 18.088 1.00 93.06 170 LEU A N 1
ATOM 1356 C CA . LEU A 1 170 ? 9.442 28.607 17.942 1.00 93.06 170 LEU A CA 1
ATOM 1357 C C . LEU A 1 170 ? 8.610 29.577 17.103 1.00 93.06 170 LEU A C 1
ATOM 1359 O O . LEU A 1 170 ? 7.930 29.153 16.155 1.00 93.06 170 LEU A O 1
ATOM 1363 N N . ASP A 1 171 ? 8.691 30.860 17.456 1.00 90.00 171 ASP A N 1
ATOM 1364 C CA . ASP A 1 171 ? 8.023 31.968 16.765 1.00 90.00 171 ASP A CA 1
ATOM 1365 C C . ASP A 1 171 ? 6.519 31.700 16.576 1.00 90.00 171 ASP A C 1
ATOM 1367 O O . ASP A 1 171 ? 5.969 31.747 15.471 1.00 90.00 171 ASP A O 1
ATOM 1371 N N . ALA A 1 172 ? 5.849 31.312 17.665 1.00 90.38 172 ALA A N 1
ATOM 1372 C CA . ALA A 1 172 ? 4.437 30.940 17.651 1.00 90.38 172 ALA A CA 1
ATOM 1373 C C . ALA A 1 172 ? 3.509 32.136 17.361 1.00 90.38 172 ALA A C 1
ATOM 1375 O O . ALA A 1 172 ? 2.386 31.932 16.900 1.00 90.38 172 ALA A O 1
ATOM 1376 N N . ASP A 1 173 ? 3.985 33.365 17.583 1.00 89.62 173 ASP A N 1
ATOM 1377 C CA . ASP A 1 173 ? 3.296 34.629 17.297 1.00 89.62 173 ASP A CA 1
ATOM 1378 C C . ASP A 1 173 ? 3.290 35.008 15.806 1.00 89.62 173 ASP A C 1
ATOM 1380 O O . ASP A 1 173 ? 2.528 35.881 15.396 1.00 89.62 173 ASP A O 1
ATOM 1384 N N . LYS A 1 174 ? 4.119 34.374 14.966 1.00 87.19 174 LYS A N 1
ATOM 1385 C CA . LYS A 1 174 ? 4.202 34.700 13.533 1.00 87.19 174 LYS A CA 1
ATOM 1386 C C . LYS A 1 174 ? 3.077 34.019 12.763 1.00 87.19 174 LYS A C 1
ATOM 1388 O O . LYS A 1 174 ? 3.245 32.915 12.243 1.00 87.19 174 LYS A O 1
ATOM 1393 N N . GLU A 1 175 ? 1.922 34.679 12.715 1.00 79.19 175 GLU A N 1
ATOM 1394 C CA . GLU A 1 175 ? 0.739 34.167 12.024 1.00 79.19 175 GLU A CA 1
ATOM 1395 C C . GLU A 1 175 ? 1.019 33.861 10.546 1.00 79.19 175 GLU A C 1
ATOM 1397 O O . GLU A 1 175 ? 1.731 34.569 9.834 1.00 79.19 175 GLU A O 1
ATOM 1402 N N . GLY A 1 176 ? 0.452 32.751 10.087 1.00 78.38 176 GLY A N 1
ATOM 1403 C CA . GLY A 1 176 ? 0.654 32.211 8.752 1.00 78.38 176 GLY A CA 1
ATOM 1404 C C . GLY A 1 176 ? 0.142 30.780 8.686 1.00 78.38 176 GLY A C 1
ATOM 1405 O O . GLY A 1 176 ? -0.431 30.265 9.647 1.00 78.38 176 GLY A O 1
ATOM 1406 N N . PHE A 1 177 ? 0.379 30.098 7.566 1.00 75.00 177 PHE A N 1
ATOM 1407 C CA . PHE A 1 177 ? -0.123 28.736 7.351 1.00 75.00 177 PHE A CA 1
ATOM 1408 C C . PHE A 1 177 ? 0.241 27.768 8.499 1.00 75.00 177 PHE A C 1
ATOM 1410 O O . PHE A 1 177 ? -0.617 27.047 9.007 1.00 75.00 177 PHE A O 1
ATOM 1417 N N . LEU A 1 178 ? 1.495 27.817 8.969 1.00 78.31 178 LEU A N 1
ATOM 1418 C CA . LEU A 1 178 ? 2.036 26.942 10.021 1.00 78.31 178 LEU A CA 1
ATOM 1419 C C . LEU A 1 178 ? 1.663 27.360 11.452 1.00 78.31 178 LEU A C 1
ATOM 1421 O O . LEU A 1 178 ? 1.926 26.606 12.392 1.00 78.31 178 LEU A O 1
ATOM 1425 N N . ARG A 1 179 ? 1.083 28.549 11.632 1.00 88.25 179 ARG A N 1
ATOM 1426 C CA . ARG A 1 179 ? 0.716 29.132 12.935 1.00 88.25 179 ARG A CA 1
ATOM 1427 C C . ARG A 1 179 ? -0.752 29.567 12.974 1.00 88.25 179 ARG A C 1
ATOM 1429 O O . ARG A 1 179 ? -1.132 30.435 13.746 1.00 88.25 179 ARG A O 1
ATOM 1436 N N . SER A 1 180 ? -1.579 28.950 12.133 1.00 87.62 180 SER A N 1
ATOM 1437 C CA . SER A 1 180 ? -3.035 29.057 12.214 1.00 87.62 180 SER A CA 1
ATOM 1438 C C . SER A 1 180 ? -3.568 28.321 13.448 1.00 87.62 180 SER A C 1
ATOM 1440 O O . SER A 1 180 ? -2.915 27.409 13.958 1.00 87.62 180 SER A O 1
ATOM 1442 N N . GLU A 1 181 ? -4.778 28.671 13.893 1.00 88.25 181 GLU A N 1
ATOM 1443 C CA . GLU A 1 181 ? -5.479 28.000 15.001 1.00 88.25 181 GLU A CA 1
ATOM 1444 C C . GLU A 1 181 ? -5.449 26.468 14.853 1.00 88.25 181 GLU A C 1
ATOM 1446 O O . GLU A 1 181 ? -5.030 25.751 15.761 1.00 88.25 181 GLU A O 1
ATOM 1451 N N . ILE A 1 182 ? -5.798 25.967 13.664 1.00 85.44 182 ILE A N 1
ATOM 1452 C CA . ILE A 1 182 ? -5.829 24.532 13.357 1.00 85.44 182 ILE A CA 1
ATOM 1453 C C . ILE A 1 182 ? -4.425 23.917 13.437 1.00 85.44 182 ILE A C 1
ATOM 1455 O O . ILE A 1 182 ? -4.246 22.868 14.057 1.00 85.44 182 ILE A O 1
ATOM 1459 N N . SER A 1 183 ? -3.421 24.572 12.845 1.00 86.00 183 SER A N 1
ATOM 1460 C CA . SER A 1 183 ? -2.031 24.096 12.847 1.00 86.00 183 SER A CA 1
ATOM 1461 C C . SER A 1 183 ? -1.457 24.010 14.265 1.00 86.00 183 SER A C 1
ATOM 1463 O O . SER A 1 183 ? -0.794 23.029 14.619 1.00 86.00 183 SER A O 1
ATOM 1465 N N . LEU A 1 184 ? -1.748 25.006 15.109 1.00 90.12 184 LEU A N 1
ATOM 1466 C CA . LEU A 1 184 ? -1.320 25.029 16.507 1.00 90.12 184 LEU A CA 1
ATOM 1467 C C . LEU A 1 184 ? -1.979 23.900 17.306 1.00 90.12 184 LEU A C 1
ATOM 1469 O O . LEU A 1 184 ? -1.257 23.141 17.948 1.0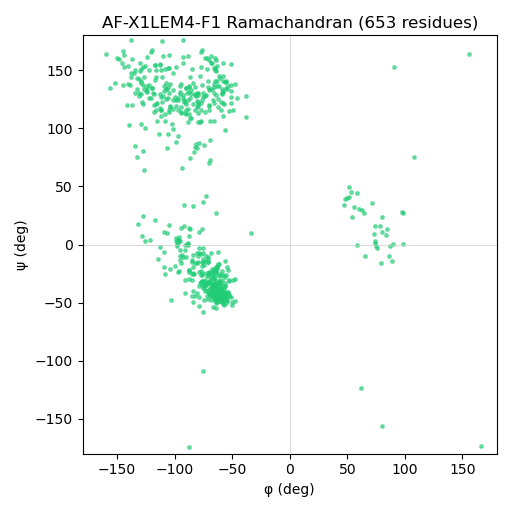0 90.12 184 LEU A O 1
ATOM 1473 N N . ILE A 1 185 ? -3.301 23.711 17.198 1.00 89.44 185 ILE A N 1
ATOM 1474 C CA . ILE A 1 185 ? -4.022 22.605 17.862 1.00 89.44 185 ILE A CA 1
ATOM 1475 C C . ILE A 1 185 ? -3.428 21.246 17.465 1.00 89.44 185 ILE A C 1
ATOM 1477 O O . ILE A 1 185 ? -3.155 20.399 18.317 1.00 89.44 185 ILE A O 1
ATOM 1481 N N . GLN A 1 186 ? -3.166 21.032 16.175 1.00 86.62 186 GLN A N 1
ATOM 1482 C CA . GLN A 1 186 ? -2.580 19.778 15.695 1.00 86.62 186 GLN A CA 1
ATOM 1483 C C . GLN A 1 186 ? -1.138 19.570 16.179 1.00 86.62 186 GLN A C 1
ATOM 1485 O O . GLN A 1 186 ? -0.740 18.436 16.456 1.00 86.62 186 GLN A O 1
ATOM 1490 N N . THR A 1 187 ? -0.352 20.646 16.280 1.00 88.94 187 THR A N 1
ATOM 1491 C CA . THR A 1 187 ? 1.029 20.599 16.785 1.00 88.94 187 THR A CA 1
ATOM 1492 C C . THR A 1 187 ? 1.049 20.278 18.278 1.00 88.94 187 THR A C 1
ATOM 1494 O O . THR A 1 187 ? 1.791 19.389 18.696 1.00 88.94 187 THR A O 1
ATOM 1497 N N . ILE A 1 188 ? 0.175 20.916 19.065 1.00 91.00 188 ILE A N 1
ATOM 1498 C CA . ILE A 1 188 ? -0.046 20.611 20.488 1.00 91.00 188 ILE A CA 1
ATOM 1499 C C . ILE A 1 188 ? -0.417 19.131 20.658 1.00 91.00 188 ILE A C 1
ATOM 1501 O O . ILE A 1 188 ? 0.161 18.422 21.485 1.00 91.00 188 ILE A O 1
ATOM 1505 N N . GLY A 1 189 ? -1.311 18.630 19.801 1.00 87.69 189 GLY A N 1
ATOM 1506 C CA . GLY A 1 189 ? -1.763 17.239 19.788 1.00 87.69 189 GLY A CA 1
ATOM 1507 C C . GLY A 1 189 ? -0.641 16.192 19.709 1.00 87.69 189 GLY A C 1
ATOM 1508 O O . GLY A 1 189 ? -0.828 15.050 20.135 1.00 87.69 189 GLY A O 1
ATOM 1509 N N . ARG A 1 190 ? 0.555 16.552 19.222 1.00 86.56 190 ARG A N 1
ATOM 1510 C CA . ARG A 1 190 ? 1.693 15.621 19.097 1.00 86.56 190 ARG A CA 1
ATOM 1511 C C . ARG A 1 190 ? 2.255 15.154 20.439 1.00 86.56 190 ARG A C 1
ATOM 1513 O O . ARG A 1 190 ? 2.780 14.049 20.488 1.00 86.56 190 ARG A O 1
ATOM 1520 N N . ALA A 1 191 ? 2.082 15.925 21.512 1.00 87.75 191 ALA A N 1
ATOM 1521 C CA . ALA A 1 191 ? 2.458 15.513 22.868 1.00 87.75 191 ALA A CA 1
ATOM 1522 C C . ALA A 1 191 ? 1.316 14.806 23.631 1.00 87.75 191 ALA A C 1
ATOM 1524 O O . ALA A 1 191 ? 1.509 14.376 24.762 1.00 87.75 191 ALA A O 1
ATOM 1525 N N . SER A 1 192 ? 0.128 14.641 23.033 1.00 87.19 192 SER A N 1
ATOM 1526 C CA . SER A 1 192 ? -1.063 14.104 23.726 1.00 87.19 192 SER A CA 1
ATOM 1527 C C . SER A 1 192 ? -1.045 12.587 23.962 1.00 87.19 192 SER A C 1
ATOM 1529 O O . SER A 1 192 ? -1.945 12.046 24.601 1.00 87.19 192 SER A O 1
ATOM 1531 N N . ARG A 1 193 ? -0.058 11.869 23.410 1.00 85.19 193 ARG A N 1
ATOM 1532 C CA . ARG A 1 193 ? 0.067 10.404 23.546 1.00 85.19 193 ARG A CA 1
ATOM 1533 C C . ARG A 1 193 ? 0.910 9.970 24.748 1.00 85.19 193 ARG A C 1
ATOM 1535 O O . ARG A 1 193 ? 0.986 8.773 25.029 1.00 85.19 193 ARG A O 1
ATOM 1542 N N . ASN A 1 194 ? 1.498 10.934 25.455 1.00 86.94 194 ASN A N 1
ATOM 1543 C CA . ASN A 1 194 ? 2.379 10.731 26.593 1.00 86.94 194 ASN A CA 1
ATOM 1544 C C . ASN A 1 194 ? 1.791 11.405 27.841 1.00 86.94 194 ASN A C 1
ATOM 1546 O O . ASN A 1 194 ? 1.356 12.553 27.775 1.00 86.94 194 ASN A O 1
ATOM 1550 N N . VAL A 1 195 ? 1.789 10.711 28.984 1.00 88.25 195 VAL A N 1
ATOM 1551 C CA . VAL A 1 195 ? 1.285 11.264 30.259 1.00 88.25 195 VAL A CA 1
ATOM 1552 C C . VAL A 1 195 ? 2.071 12.509 30.694 1.00 88.25 195 VAL A C 1
ATOM 1554 O O . VAL A 1 195 ? 1.486 13.430 31.255 1.00 88.25 195 VAL A O 1
ATOM 1557 N N . ASN A 1 196 ? 3.367 12.574 30.375 1.00 90.31 196 ASN A N 1
ATOM 1558 C CA . ASN A 1 196 ? 4.238 13.720 30.653 1.00 90.31 196 ASN A CA 1
ATOM 1559 C C . ASN A 1 196 ? 4.214 14.778 29.535 1.00 90.31 196 ASN A C 1
ATOM 1561 O O . ASN A 1 196 ? 5.096 15.636 29.484 1.00 90.31 196 ASN A O 1
ATOM 1565 N N . GLY A 1 197 ? 3.239 14.697 28.622 1.00 91.69 197 GLY A N 1
ATOM 1566 C CA . GLY A 1 197 ? 3.092 15.586 27.480 1.00 91.69 197 GLY A CA 1
ATOM 1567 C C . GLY A 1 197 ? 2.992 17.059 27.879 1.00 91.69 197 GLY A C 1
ATOM 1568 O O . GLY A 1 197 ? 2.066 17.467 28.583 1.00 91.69 197 GLY A O 1
ATOM 1569 N N . LYS A 1 198 ? 3.922 17.867 27.371 1.00 95.12 198 LYS A N 1
ATOM 1570 C CA . LYS A 1 198 ? 3.997 19.315 27.569 1.00 95.12 198 LYS A CA 1
ATOM 1571 C C . LYS A 1 198 ? 4.301 20.027 26.255 1.00 95.12 198 LYS A C 1
ATOM 1573 O O . LYS A 1 198 ? 5.032 19.518 25.404 1.00 95.12 198 LYS A O 1
ATOM 1578 N N . VAL A 1 199 ? 3.770 21.235 26.106 1.00 96.62 199 VAL A N 1
ATOM 1579 C CA . VAL A 1 199 ? 4.030 22.103 24.957 1.00 96.62 199 VAL A CA 1
ATOM 1580 C C . VAL A 1 199 ? 4.558 23.450 25.431 1.00 96.62 199 VAL A C 1
ATOM 1582 O O . VAL A 1 199 ? 4.011 24.054 26.354 1.00 96.62 199 VAL A O 1
ATOM 1585 N N . ILE A 1 200 ? 5.614 23.937 24.787 1.00 97.00 200 ILE A N 1
ATOM 1586 C CA . ILE A 1 200 ? 6.149 25.282 25.006 1.00 97.00 200 ILE A CA 1
ATOM 1587 C C . ILE A 1 200 ? 5.980 26.074 23.717 1.00 97.00 200 ILE A C 1
ATOM 1589 O O . ILE A 1 200 ? 6.484 25.675 22.670 1.00 97.00 200 ILE A O 1
ATOM 1593 N N . MET A 1 201 ? 5.272 27.196 23.790 1.00 96.62 201 MET A N 1
ATOM 1594 C CA . MET A 1 201 ? 5.170 28.153 22.692 1.00 96.62 201 MET A CA 1
ATOM 1595 C C . MET A 1 201 ? 6.047 29.359 23.003 1.00 96.62 201 MET A C 1
ATOM 1597 O O . MET A 1 201 ? 5.815 30.036 24.003 1.00 96.62 201 MET A O 1
ATOM 1601 N N . TYR A 1 202 ? 7.033 29.637 22.157 1.00 95.38 202 TYR A N 1
ATOM 1602 C CA . TYR A 1 202 ? 7.823 30.859 22.254 1.00 95.38 202 TYR A CA 1
ATOM 1603 C C . TYR A 1 202 ? 7.172 31.942 21.397 1.00 95.38 202 TYR A C 1
ATOM 1605 O O . TYR A 1 202 ? 7.093 31.803 20.178 1.00 95.38 202 TYR A O 1
ATOM 1613 N N . ALA A 1 203 ? 6.656 32.981 22.046 1.00 93.25 203 ALA A N 1
ATOM 1614 C CA . ALA A 1 203 ? 5.900 34.067 21.435 1.00 93.25 203 ALA A CA 1
ATOM 1615 C C . ALA A 1 203 ? 6.066 35.352 22.256 1.00 93.25 203 ALA A C 1
ATOM 1617 O O . ALA A 1 203 ? 6.020 35.323 23.487 1.00 93.25 203 ALA A O 1
ATOM 1618 N N . ASP A 1 204 ? 6.217 36.491 21.582 1.00 91.44 204 ASP A N 1
ATOM 1619 C CA . ASP A 1 204 ? 6.302 37.793 22.260 1.00 91.44 204 ASP A CA 1
ATOM 1620 C C . ASP A 1 204 ? 4.930 38.386 22.594 1.00 91.44 204 ASP A C 1
ATOM 1622 O O . ASP A 1 204 ? 4.798 39.148 23.553 1.00 91.44 204 ASP A O 1
ATOM 1626 N N . TYR A 1 205 ? 3.900 38.001 21.843 1.00 92.50 205 TYR A N 1
ATOM 1627 C CA . TYR A 1 205 ? 2.512 38.391 22.064 1.00 92.50 205 TYR A CA 1
ATOM 1628 C C . TYR A 1 205 ? 1.569 37.216 21.796 1.00 92.50 205 TYR A C 1
ATOM 1630 O O . TYR A 1 205 ? 1.870 36.306 21.025 1.00 92.50 205 TYR A O 1
ATOM 1638 N N . ILE A 1 206 ? 0.409 37.233 22.453 1.00 93.00 206 ILE A N 1
ATOM 1639 C CA . ILE A 1 206 ? -0.628 36.214 22.279 1.00 93.00 206 ILE A CA 1
ATOM 1640 C C . ILE A 1 206 ? -1.510 36.631 21.101 1.00 93.00 206 ILE A C 1
ATOM 1642 O O . ILE A 1 206 ? -2.280 37.584 21.204 1.00 93.00 206 ILE A O 1
ATOM 1646 N N . THR A 1 207 ? -1.394 35.916 19.986 1.00 93.62 207 THR A N 1
ATOM 1647 C CA . THR A 1 207 ? -2.245 36.100 18.803 1.00 93.62 207 THR A CA 1
ATOM 1648 C C . THR A 1 207 ? -3.633 35.489 18.998 1.00 93.62 207 THR A C 1
ATOM 1650 O O . THR A 1 207 ? -3.854 34.687 19.913 1.00 93.62 207 THR A O 1
ATOM 1653 N N . ASN A 1 208 ? -4.575 35.812 18.106 1.00 91.75 208 ASN A N 1
ATOM 1654 C CA . ASN A 1 208 ? -5.894 35.170 18.100 1.00 91.75 208 ASN A CA 1
ATOM 1655 C C . ASN A 1 208 ? -5.776 33.660 17.857 1.00 91.75 208 ASN A C 1
ATOM 1657 O O . ASN A 1 208 ? -6.448 32.879 18.530 1.00 91.75 208 ASN A O 1
ATOM 1661 N N . ALA A 1 209 ? -4.867 33.242 16.969 1.00 90.44 209 ALA A N 1
ATOM 1662 C CA . ALA A 1 209 ? -4.591 31.828 16.730 1.00 90.44 209 ALA A CA 1
ATOM 1663 C C . ALA A 1 209 ? -4.111 31.100 17.999 1.00 90.44 209 ALA A C 1
ATOM 1665 O O . ALA A 1 209 ? -4.620 30.021 18.308 1.00 90.44 209 ALA A O 1
ATOM 1666 N N . ILE A 1 210 ? -3.184 31.697 18.765 1.00 93.12 210 ILE A N 1
ATOM 1667 C CA . ILE A 1 210 ? -2.714 31.135 20.043 1.00 93.12 210 ILE A CA 1
ATOM 1668 C C . ILE A 1 210 ? -3.864 31.077 21.049 1.00 93.12 210 ILE A C 1
ATOM 1670 O O . ILE A 1 210 ? -4.087 30.037 21.667 1.00 93.12 210 ILE A O 1
ATOM 1674 N N . LYS A 1 211 ? -4.617 32.171 21.205 1.00 94.81 211 LYS A N 1
ATOM 1675 C CA . LYS A 1 211 ? -5.727 32.253 22.162 1.00 94.81 211 LYS A CA 1
ATOM 1676 C C . LYS A 1 211 ? -6.786 31.178 21.901 1.00 94.81 211 LYS A C 1
ATOM 1678 O O . LYS A 1 211 ? -7.180 30.477 22.832 1.00 94.81 211 LYS A O 1
ATOM 1683 N N . ASN A 1 212 ? -7.206 31.015 20.647 1.00 91.69 212 ASN A N 1
ATOM 1684 C CA . ASN A 1 212 ? -8.202 30.016 20.268 1.00 91.69 212 ASN A CA 1
ATOM 1685 C C . ASN A 1 212 ? -7.664 28.589 20.445 1.00 91.69 212 ASN A C 1
ATOM 1687 O O . ASN A 1 212 ? -8.358 27.739 21.003 1.00 91.69 212 ASN A O 1
ATOM 1691 N N . ALA A 1 213 ? -6.408 28.338 20.056 1.00 92.38 213 ALA A N 1
ATOM 1692 C CA . ALA A 1 213 ? -5.774 27.034 20.237 1.00 92.38 213 ALA A CA 1
ATOM 1693 C C . ALA A 1 213 ? -5.671 26.640 21.720 1.00 92.38 213 ALA A C 1
ATOM 1695 O O . ALA A 1 213 ? -5.970 25.498 22.071 1.00 92.38 213 ALA A O 1
ATOM 1696 N N . LEU A 1 214 ? -5.302 27.580 22.599 1.00 94.06 214 LEU A N 1
ATOM 1697 C CA . LEU A 1 214 ? -5.278 27.368 24.050 1.00 94.06 214 LEU A CA 1
ATOM 1698 C C . LEU A 1 214 ? -6.678 27.090 24.603 1.00 94.06 214 LEU A C 1
ATOM 1700 O O . LEU A 1 214 ? -6.849 26.151 25.377 1.00 94.06 214 LEU A O 1
ATOM 1704 N N . SER A 1 215 ? -7.678 27.872 24.187 1.00 93.62 215 SER A N 1
ATOM 1705 C CA . SER A 1 215 ? -9.065 27.698 24.629 1.00 93.62 215 SER A CA 1
ATOM 1706 C C . SER A 1 215 ? -9.606 26.313 24.273 1.00 93.62 215 SER A C 1
ATOM 1708 O O . SER A 1 215 ? -10.180 25.644 25.128 1.00 93.62 215 SER A O 1
ATOM 1710 N N . GLU A 1 216 ? -9.404 25.858 23.034 1.00 91.19 216 GLU A N 1
ATOM 1711 C CA . GLU A 1 216 ? -9.889 24.545 22.590 1.00 91.19 216 GLU A CA 1
ATOM 1712 C C . GLU A 1 216 ? -9.105 23.394 23.238 1.00 91.19 216 GLU A C 1
ATOM 1714 O O . GLU A 1 216 ? -9.701 22.399 23.647 1.00 91.19 216 GLU A O 1
ATOM 1719 N N . THR A 1 217 ? -7.786 23.538 23.402 1.00 92.19 217 THR A N 1
ATOM 1720 C CA . THR A 1 217 ? -6.952 22.537 24.094 1.00 92.19 217 THR A CA 1
ATOM 1721 C C . THR A 1 217 ? -7.381 22.379 25.555 1.00 92.19 217 THR A C 1
ATOM 1723 O O . THR A 1 217 ? -7.554 21.258 26.032 1.00 92.19 217 THR A O 1
ATOM 1726 N N . ASN A 1 218 ? -7.611 23.491 26.261 1.00 93.44 218 ASN A N 1
ATOM 1727 C CA . ASN A 1 218 ? -8.067 23.462 27.650 1.00 93.44 218 ASN A CA 1
ATOM 1728 C C . ASN A 1 218 ? -9.478 22.876 27.764 1.00 93.44 218 ASN A C 1
ATOM 1730 O O . ASN A 1 218 ? -9.688 21.997 28.592 1.00 93.44 218 ASN A O 1
ATOM 1734 N N . ARG A 1 219 ? -10.405 23.238 26.864 1.00 93.12 219 ARG A N 1
ATOM 1735 C CA . ARG A 1 219 ? -11.750 22.633 26.818 1.00 93.12 219 ARG A CA 1
ATOM 1736 C C . ARG A 1 219 ? -11.682 21.107 26.712 1.00 93.12 219 ARG A C 1
ATOM 1738 O O . ARG A 1 219 ? -12.340 20.404 27.476 1.00 93.12 219 ARG A O 1
ATOM 1745 N N . ARG A 1 220 ? -10.873 20.582 25.783 1.00 92.00 220 ARG A N 1
ATOM 1746 C CA . ARG A 1 220 ? -10.683 19.130 25.591 1.00 92.00 220 ARG A CA 1
ATOM 1747 C C . ARG A 1 220 ? -10.052 18.471 26.815 1.00 92.00 220 ARG A C 1
ATOM 1749 O O . ARG A 1 220 ? -10.474 17.386 27.219 1.00 92.00 220 ARG A O 1
ATOM 1756 N N . ARG A 1 221 ? -9.054 19.129 27.408 1.00 92.56 221 ARG A N 1
ATOM 1757 C CA . ARG A 1 221 ? -8.368 18.677 28.621 1.00 92.56 221 ARG A CA 1
ATOM 1758 C C . ARG A 1 221 ? -9.327 18.578 29.808 1.00 92.56 221 ARG A C 1
ATOM 1760 O O . ARG A 1 221 ? -9.351 17.534 30.455 1.00 92.56 221 ARG A O 1
ATOM 1767 N N . ASP A 1 222 ? -10.125 19.609 30.060 1.00 93.94 222 ASP A N 1
ATOM 1768 C CA . ASP A 1 222 ? -11.048 19.667 31.197 1.00 93.94 222 ASP A CA 1
ATOM 1769 C C . ASP A 1 222 ? -12.133 18.588 31.092 1.00 93.94 222 ASP A C 1
ATOM 1771 O O . ASP A 1 222 ? -12.324 17.820 32.037 1.00 93.94 222 ASP A O 1
ATOM 1775 N N . LEU A 1 223 ? -12.737 18.422 29.908 1.00 92.25 223 LEU A N 1
ATOM 1776 C CA . LEU A 1 223 ? -13.715 17.357 29.639 1.00 92.25 223 LEU A CA 1
ATOM 1777 C C . LEU A 1 223 ? -13.144 15.957 29.909 1.00 92.25 223 LEU A C 1
ATOM 1779 O O . LEU A 1 223 ? -13.801 15.115 30.526 1.00 92.25 223 LEU A O 1
ATOM 1783 N N . GLN A 1 224 ? -11.905 15.696 29.480 1.00 91.81 224 GLN A N 1
ATOM 1784 C CA . GLN A 1 224 ? -11.245 14.417 29.740 1.00 91.81 224 GLN A CA 1
ATOM 1785 C C . GLN A 1 224 ? -10.946 14.219 31.233 1.00 91.81 224 GLN A C 1
ATOM 1787 O O . GLN A 1 224 ? -11.111 13.111 31.742 1.00 91.81 224 GLN A O 1
ATOM 1792 N N . ILE A 1 225 ? -10.506 15.263 31.945 1.00 92.25 225 ILE A N 1
ATOM 1793 C CA . ILE A 1 225 ? -10.217 15.196 33.387 1.00 92.25 225 ILE A CA 1
ATOM 1794 C C . ILE A 1 225 ? -11.491 14.892 34.177 1.00 92.25 225 ILE A C 1
ATOM 1796 O O . ILE A 1 225 ? -11.468 14.029 35.057 1.00 92.25 225 ILE A O 1
ATOM 1800 N N . GLU A 1 226 ? -12.595 15.569 33.870 1.00 92.88 226 GLU A N 1
ATOM 1801 C CA . GLU A 1 226 ? -13.893 15.320 34.503 1.00 92.88 226 GLU A CA 1
ATOM 1802 C C . GLU A 1 226 ? -14.378 13.893 34.247 1.00 92.88 226 GLU A C 1
ATOM 1804 O O . GLU A 1 226 ? -14.769 13.194 35.186 1.00 92.88 226 GLU A O 1
ATOM 1809 N N . TYR A 1 227 ? -14.271 13.419 33.002 1.00 91.62 227 TYR A N 1
ATOM 1810 C CA . TYR A 1 227 ? -14.617 12.044 32.647 1.00 91.62 227 TYR A CA 1
ATOM 1811 C C . TYR A 1 227 ? -13.748 11.025 33.398 1.00 91.62 227 TYR A C 1
ATOM 1813 O O . TYR A 1 227 ? -14.267 10.079 33.990 1.00 91.62 227 TYR A O 1
ATOM 1821 N N . ASN A 1 228 ? -12.431 11.242 33.446 1.00 92.06 228 ASN A N 1
ATOM 1822 C CA . ASN A 1 228 ? -11.505 10.368 34.165 1.00 92.06 228 ASN A CA 1
ATOM 1823 C C . ASN A 1 228 ? -11.834 10.288 35.657 1.00 92.06 228 ASN A C 1
ATOM 1825 O O . ASN A 1 228 ? -11.822 9.195 36.219 1.00 92.06 228 ASN A O 1
ATOM 1829 N N . LYS A 1 229 ? -12.156 11.427 36.288 1.00 92.50 229 LYS A N 1
ATOM 1830 C CA . LYS A 1 229 ? -12.573 11.485 37.698 1.00 92.50 229 LYS A CA 1
ATOM 1831 C C . LYS A 1 229 ? -13.884 10.735 37.921 1.00 92.50 229 LYS A C 1
ATOM 1833 O O . LYS A 1 229 ? -13.970 9.929 38.839 1.00 92.50 229 LYS A O 1
ATOM 1838 N N . LYS A 1 230 ? -14.887 10.961 37.067 1.00 92.94 230 LYS A N 1
ATOM 1839 C CA . LYS A 1 230 ? -16.205 10.316 37.172 1.00 92.94 230 LYS A CA 1
ATOM 1840 C C . LYS A 1 230 ? -16.135 8.796 36.998 1.00 92.94 230 LYS A C 1
ATOM 1842 O O . LYS A 1 230 ? -16.894 8.075 37.637 1.00 92.94 230 LYS A O 1
ATOM 1847 N N . HIS A 1 231 ? -15.233 8.316 36.145 1.00 90.12 231 HIS A N 1
ATOM 1848 C CA . HIS A 1 231 ? -15.117 6.902 35.780 1.00 90.12 231 HIS A CA 1
ATOM 1849 C C . HIS A 1 231 ? -13.898 6.192 36.396 1.00 90.12 231 HIS A C 1
ATOM 1851 O O . HIS A 1 231 ? -13.610 5.058 36.019 1.00 90.12 231 HIS A O 1
ATOM 1857 N N . ASN A 1 232 ? -13.189 6.825 37.340 1.00 89.38 232 ASN A N 1
ATOM 1858 C CA . ASN A 1 232 ? -11.985 6.289 37.996 1.00 89.38 232 ASN A CA 1
ATOM 1859 C C . ASN A 1 232 ? -10.902 5.789 37.014 1.00 89.38 232 ASN A C 1
ATOM 1861 O O . ASN A 1 232 ? -10.267 4.756 37.231 1.00 89.38 232 ASN A O 1
ATOM 1865 N N . ILE A 1 233 ? -10.675 6.521 35.921 1.00 88.75 233 ILE A N 1
ATOM 1866 C CA . ILE A 1 233 ? -9.686 6.163 34.895 1.00 88.75 233 ILE A CA 1
ATOM 1867 C C . ILE A 1 233 ? -8.344 6.818 35.227 1.00 88.75 233 ILE A C 1
ATOM 1869 O O . ILE A 1 233 ? -8.238 8.041 35.309 1.00 88.75 233 ILE A O 1
ATOM 1873 N N . THR A 1 234 ? -7.290 6.012 35.363 1.00 86.50 234 THR A N 1
ATOM 1874 C CA . THR A 1 234 ? -5.911 6.510 35.477 1.00 86.50 234 THR A CA 1
ATOM 1875 C C . THR A 1 234 ? -5.267 6.613 34.089 1.00 86.50 234 THR A C 1
ATOM 1877 O O . THR A 1 234 ? -5.185 5.589 33.404 1.00 86.50 234 THR A O 1
ATOM 1880 N N . PRO A 1 235 ? -4.783 7.798 33.663 1.00 86.62 235 PRO A N 1
ATOM 1881 C CA . PRO A 1 235 ? -4.137 7.972 32.363 1.00 86.62 235 PRO A CA 1
ATOM 1882 C C . PRO A 1 235 ? -2.910 7.068 32.201 1.00 86.62 235 PRO A C 1
ATOM 1884 O O . PRO A 1 235 ? -2.052 7.018 33.085 1.00 86.62 235 PRO A O 1
ATOM 1887 N N . LYS A 1 236 ? -2.789 6.387 31.057 1.00 82.94 236 LYS A N 1
ATOM 1888 C CA . LYS A 1 236 ? -1.614 5.565 30.717 1.00 82.94 236 LYS A CA 1
ATOM 1889 C C . LYS A 1 236 ? -1.041 5.961 29.359 1.00 82.94 236 LYS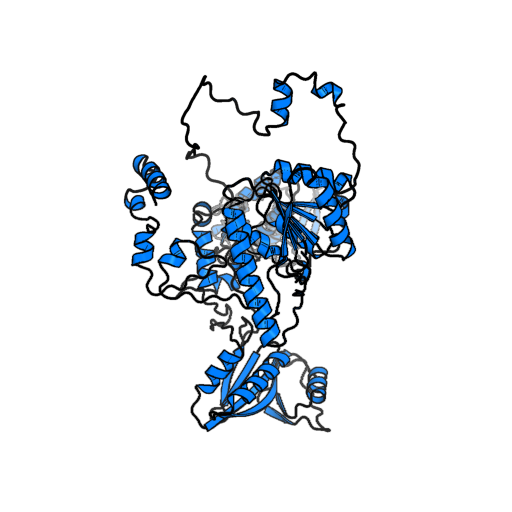 A C 1
ATOM 1891 O O . LYS A 1 236 ? -1.783 6.096 28.387 1.00 82.94 236 LYS A O 1
ATOM 1896 N N . THR A 1 237 ? 0.283 6.109 29.287 1.00 80.56 237 THR A N 1
ATOM 1897 C CA . THR A 1 237 ? 1.003 6.350 28.026 1.00 80.56 237 THR A CA 1
ATOM 1898 C C . THR A 1 237 ? 0.782 5.176 27.075 1.00 80.56 237 THR A C 1
ATOM 1900 O O . THR A 1 237 ? 0.834 4.013 27.481 1.00 80.56 237 THR A O 1
ATOM 1903 N N . ILE A 1 238 ? 0.529 5.475 25.801 1.00 74.38 238 ILE A N 1
ATOM 1904 C CA . ILE A 1 238 ? 0.301 4.449 24.781 1.00 74.38 238 ILE A CA 1
ATOM 1905 C C . ILE A 1 238 ? 1.649 3.852 24.378 1.00 74.38 238 ILE A C 1
ATOM 1907 O O . ILE A 1 238 ? 2.401 4.471 23.638 1.00 74.38 238 ILE A O 1
ATOM 1911 N N . ASN A 1 239 ? 1.951 2.627 24.797 1.00 67.62 239 ASN A N 1
ATOM 1912 C CA . ASN A 1 239 ? 3.132 1.918 24.306 1.00 67.62 239 ASN A CA 1
ATOM 1913 C C . ASN A 1 239 ? 2.787 1.187 23.004 1.00 67.62 239 ASN A C 1
ATOM 1915 O O . ASN A 1 239 ? 2.059 0.197 23.017 1.00 67.62 239 ASN A O 1
ATOM 1919 N N . LYS A 1 240 ? 3.308 1.667 21.870 1.00 64.56 240 LYS A N 1
ATOM 1920 C CA . LYS A 1 240 ? 3.247 0.939 20.595 1.00 64.56 240 LYS A CA 1
ATOM 1921 C C . LYS A 1 240 ? 4.568 0.238 20.333 1.00 64.56 240 LYS A C 1
ATOM 1923 O O . LYS A 1 240 ? 5.609 0.887 20.266 1.00 64.56 240 LYS A O 1
ATOM 1928 N N . THR A 1 241 ? 4.512 -1.065 20.079 1.00 57.12 241 THR A N 1
ATOM 1929 C CA . THR A 1 241 ? 5.656 -1.835 19.586 1.00 57.12 241 THR A CA 1
ATOM 1930 C C . THR A 1 241 ? 6.199 -1.169 18.320 1.00 57.12 241 THR A C 1
ATOM 1932 O O . THR A 1 241 ? 5.435 -0.781 17.431 1.00 57.12 241 THR A O 1
ATOM 1935 N N . ILE A 1 242 ? 7.519 -0.997 18.231 1.00 59.94 242 ILE A N 1
ATOM 1936 C CA . ILE A 1 242 ? 8.170 -0.567 16.991 1.00 59.94 242 ILE A CA 1
ATOM 1937 C C . ILE A 1 242 ? 8.043 -1.748 16.024 1.00 59.94 242 ILE A C 1
ATOM 1939 O O . ILE A 1 242 ? 8.841 -2.678 16.040 1.00 59.94 242 ILE A O 1
ATOM 1943 N N . SER A 1 243 ? 6.963 -1.779 15.247 1.00 47.47 243 SER A N 1
ATOM 1944 C CA . SER A 1 243 ? 6.731 -2.825 14.260 1.00 47.47 243 SER A CA 1
ATOM 1945 C C . SER A 1 243 ? 7.744 -2.676 13.126 1.00 47.47 243 SER A C 1
ATOM 1947 O O . SER A 1 243 ? 7.633 -1.778 12.291 1.00 47.47 243 SER A O 1
ATOM 1949 N N . ASP A 1 244 ? 8.727 -3.576 13.106 1.00 44.50 244 ASP A N 1
ATOM 1950 C CA . ASP A 1 244 ? 9.743 -3.731 12.063 1.00 44.50 244 ASP A CA 1
ATOM 1951 C C . ASP A 1 244 ? 9.121 -4.277 10.762 1.00 44.50 244 ASP A C 1
ATOM 1953 O O . ASP A 1 244 ? 9.351 -5.411 10.337 1.00 44.50 244 ASP A O 1
ATOM 1957 N N . ILE A 1 245 ? 8.316 -3.449 10.096 1.00 40.88 245 ILE A N 1
ATOM 1958 C CA . ILE A 1 245 ? 7.739 -3.764 8.779 1.00 40.88 245 ILE A CA 1
ATOM 1959 C C . ILE A 1 245 ? 8.850 -3.888 7.715 1.00 40.88 245 ILE A C 1
ATOM 1961 O O . ILE A 1 245 ? 8.714 -4.645 6.756 1.00 40.88 245 ILE A O 1
ATOM 1965 N N . LEU A 1 246 ? 9.982 -3.198 7.903 1.00 39.91 246 LEU A N 1
ATOM 1966 C CA . LEU A 1 246 ? 11.117 -3.205 6.972 1.00 39.91 246 LEU A CA 1
ATOM 1967 C C . LEU A 1 246 ? 12.097 -4.378 7.189 1.00 39.91 246 LEU A C 1
ATOM 1969 O O . LEU A 1 246 ? 12.665 -4.863 6.214 1.00 39.91 246 LEU A O 1
ATOM 1973 N N . TYR A 1 247 ? 12.267 -4.888 8.420 1.00 39.81 247 TYR A N 1
ATOM 1974 C CA . TYR A 1 247 ? 13.266 -5.935 8.724 1.00 39.81 247 TYR A CA 1
ATOM 1975 C C . TYR A 1 247 ? 12.734 -7.371 8.687 1.00 39.81 247 TYR A C 1
ATOM 1977 O O . TYR A 1 247 ? 13.526 -8.295 8.504 1.00 39.81 247 TYR A O 1
ATOM 1985 N N . LYS A 1 248 ? 11.409 -7.587 8.720 1.00 36.41 248 LYS A N 1
ATOM 1986 C CA . LYS A 1 248 ? 10.813 -8.917 8.461 1.00 36.41 248 LYS A CA 1
ATOM 1987 C C . LYS A 1 248 ? 11.094 -9.463 7.044 1.00 36.41 248 LYS A C 1
ATOM 1989 O O . LYS A 1 248 ? 10.767 -10.611 6.769 1.00 36.41 248 LYS A O 1
ATOM 1994 N N . ARG A 1 249 ? 11.715 -8.673 6.154 1.00 31.23 249 ARG A N 1
ATOM 1995 C CA . ARG A 1 249 ? 12.043 -9.021 4.757 1.00 31.23 249 ARG A CA 1
ATOM 1996 C C . ARG A 1 249 ? 13.524 -9.342 4.476 1.00 31.23 249 ARG A C 1
ATOM 1998 O O . ARG A 1 249 ? 13.914 -9.379 3.315 1.00 31.23 249 ARG A O 1
ATOM 2005 N N . GLY A 1 250 ? 14.344 -9.628 5.490 1.00 32.72 250 GLY A N 1
ATOM 2006 C CA . GLY A 1 250 ? 15.638 -10.294 5.261 1.00 32.72 250 GLY A CA 1
ATOM 2007 C C . GLY A 1 250 ? 16.723 -9.447 4.579 1.00 32.72 250 GLY A C 1
ATOM 2008 O O . GLY A 1 250 ? 17.525 -9.977 3.813 1.00 32.72 250 GLY A O 1
ATOM 2009 N N . ILE A 1 251 ? 16.792 -8.145 4.872 1.00 35.22 251 ILE A N 1
ATOM 2010 C CA . ILE A 1 251 ? 17.975 -7.339 4.537 1.00 35.22 251 ILE A CA 1
ATOM 2011 C C . ILE A 1 251 ? 19.079 -7.667 5.554 1.00 35.22 251 ILE A C 1
ATOM 2013 O O . ILE A 1 251 ? 18.862 -7.598 6.767 1.00 35.22 251 ILE A O 1
ATOM 2017 N N . LYS A 1 252 ? 20.244 -8.084 5.042 1.00 30.66 252 LYS A N 1
ATOM 2018 C CA . LYS A 1 252 ? 21.406 -8.541 5.816 1.00 30.66 252 LYS A CA 1
ATOM 2019 C C . LYS A 1 252 ? 21.927 -7.480 6.804 1.00 30.66 252 LYS A C 1
ATOM 2021 O O . LYS A 1 252 ? 21.712 -6.281 6.676 1.00 30.66 252 LYS A O 1
ATOM 2026 N N . THR A 1 253 ? 22.609 -7.994 7.824 1.00 30.19 253 THR A N 1
ATOM 2027 C CA . THR A 1 253 ? 23.089 -7.375 9.070 1.00 30.19 253 THR A CA 1
ATOM 2028 C C . THR A 1 253 ? 23.898 -6.070 8.978 1.00 30.19 253 THR A C 1
ATOM 2030 O O . THR A 1 253 ? 24.656 -5.837 8.046 1.00 30.19 253 THR A O 1
ATOM 2033 N N . LYS A 1 254 ? 23.828 -5.324 10.098 1.00 38.12 254 LYS A N 1
ATOM 2034 C CA . LYS A 1 254 ? 24.566 -4.144 10.625 1.00 38.12 254 LYS A CA 1
ATOM 2035 C C . LYS A 1 254 ? 26.082 -3.955 10.324 1.00 38.12 254 LYS A C 1
ATOM 2037 O O . LYS A 1 254 ? 26.685 -3.077 10.941 1.00 38.12 254 LYS A O 1
ATOM 2042 N N . LYS A 1 255 ? 26.732 -4.715 9.435 1.00 32.06 255 LYS A N 1
ATOM 2043 C CA . LYS A 1 255 ? 28.193 -4.637 9.198 1.00 32.06 255 LYS A CA 1
ATOM 2044 C C . LYS A 1 255 ? 28.626 -4.026 7.858 1.00 32.06 255 LYS A C 1
ATOM 2046 O O . LYS A 1 255 ? 29.747 -3.542 7.801 1.00 32.06 255 LYS A O 1
ATOM 2051 N N . GLU A 1 256 ? 27.769 -3.957 6.839 1.00 30.38 256 GLU A N 1
ATOM 2052 C CA . GLU A 1 256 ? 28.186 -3.473 5.503 1.00 30.38 256 GLU A CA 1
ATOM 2053 C C . GLU A 1 256 ? 27.893 -1.981 5.251 1.00 30.38 256 GLU A C 1
ATOM 2055 O O . GLU A 1 256 ? 28.636 -1.336 4.526 1.00 30.38 256 GLU A O 1
ATOM 2060 N N . VAL A 1 257 ? 26.939 -1.361 5.958 1.00 34.22 257 VAL A N 1
ATOM 2061 C CA . VAL A 1 257 ? 26.678 0.097 5.843 1.00 34.22 257 VAL A CA 1
ATOM 2062 C C . VAL A 1 257 ? 27.748 0.948 6.556 1.00 34.22 257 VAL A C 1
ATOM 2064 O O . VAL A 1 257 ? 27.885 2.141 6.310 1.00 34.22 257 VAL A O 1
ATOM 2067 N N . ARG A 1 258 ? 28.569 0.341 7.427 1.00 29.30 258 ARG A N 1
ATOM 2068 C CA . ARG A 1 258 ? 29.694 1.035 8.084 1.00 29.30 258 ARG A CA 1
ATOM 2069 C C . ARG A 1 258 ? 30.917 1.224 7.179 1.00 29.30 258 ARG A C 1
ATOM 2071 O O . ARG A 1 258 ? 31.837 1.922 7.597 1.00 29.30 258 ARG A O 1
ATOM 2078 N N . ALA A 1 259 ? 30.944 0.634 5.982 1.00 27.86 259 ALA A N 1
ATOM 2079 C CA . ALA A 1 259 ? 32.071 0.788 5.063 1.00 27.86 259 ALA A CA 1
ATOM 2080 C C . ALA A 1 259 ? 32.081 2.149 4.337 1.00 27.86 259 ALA A C 1
ATOM 2082 O O . ALA A 1 259 ? 33.165 2.652 4.060 1.00 27.86 259 ALA A O 1
ATOM 2083 N N . ASP A 1 260 ? 30.922 2.797 4.160 1.00 28.95 260 ASP A N 1
ATOM 2084 C CA . ASP A 1 260 ? 30.816 4.076 3.431 1.00 28.95 260 ASP A CA 1
ATOM 2085 C C . ASP A 1 260 ? 30.784 5.324 4.328 1.00 28.95 260 ASP A C 1
ATOM 2087 O O . ASP A 1 260 ? 30.751 6.451 3.843 1.00 28.95 260 ASP A O 1
ATOM 2091 N N . PHE A 1 261 ? 30.865 5.155 5.651 1.00 30.52 261 PHE A N 1
ATOM 2092 C CA . PHE A 1 261 ? 30.970 6.270 6.596 1.00 30.52 261 PHE A CA 1
ATOM 2093 C C . PHE A 1 261 ? 32.178 6.100 7.517 1.00 30.52 261 PHE A C 1
ATOM 2095 O O . PHE A 1 261 ? 32.060 5.998 8.741 1.00 30.52 261 PHE A O 1
ATOM 2102 N N . LYS A 1 262 ? 33.376 6.119 6.921 1.00 26.70 262 LYS A N 1
ATOM 2103 C CA . LYS A 1 262 ? 34.559 6.595 7.641 1.00 26.70 262 LYS A CA 1
ATOM 2104 C C . LYS A 1 262 ? 34.467 8.114 7.764 1.00 26.70 262 LYS A C 1
ATOM 2106 O O . LYS A 1 262 ? 34.537 8.848 6.784 1.00 26.70 262 LYS A O 1
ATOM 2111 N N . VAL A 1 263 ? 34.324 8.576 9.001 1.00 38.94 263 VAL A N 1
ATOM 2112 C CA . VAL A 1 263 ? 34.667 9.944 9.387 1.00 38.94 263 VAL A CA 1
ATOM 2113 C C . VAL A 1 263 ? 36.143 10.162 9.054 1.00 38.94 263 VAL A C 1
ATOM 2115 O O . VAL A 1 263 ? 36.998 9.445 9.567 1.00 38.94 263 VAL A O 1
ATOM 2118 N N . GLY A 1 264 ? 36.416 11.166 8.221 1.00 35.97 264 GLY A N 1
ATOM 2119 C CA . GLY A 1 264 ? 37.750 11.725 8.030 1.00 35.97 264 GLY A CA 1
ATOM 2120 C C . GLY A 1 264 ? 38.414 11.383 6.700 1.00 35.97 264 GLY A C 1
ATOM 2121 O O . GLY A 1 264 ? 39.399 10.659 6.682 1.00 35.97 264 GLY A O 1
ATOM 2122 N N . GLU A 1 265 ? 37.977 12.030 5.622 1.00 28.64 265 GLU A N 1
ATOM 2123 C CA . GLU A 1 265 ? 38.938 12.593 4.674 1.00 28.64 265 GLU A CA 1
ATOM 2124 C C . GLU A 1 265 ? 38.704 14.098 4.587 1.00 28.64 265 GLU A C 1
ATOM 2126 O O . GLU A 1 265 ? 37.585 14.585 4.413 1.00 28.64 265 GLU A O 1
ATOM 2131 N N . GLN A 1 266 ? 39.789 14.832 4.815 1.00 36.56 266 GLN A N 1
ATOM 2132 C CA . GLN A 1 266 ? 39.863 16.279 4.779 1.00 36.56 266 GLN A CA 1
ATOM 2133 C C . GLN A 1 266 ? 39.378 16.787 3.415 1.00 36.56 266 GLN A C 1
ATOM 2135 O O . GLN A 1 266 ? 40.149 16.866 2.459 1.00 36.56 266 GLN A O 1
ATOM 2140 N N . LYS A 1 267 ? 38.117 17.222 3.318 1.00 30.34 267 LYS A N 1
ATOM 2141 C CA . LYS A 1 267 ? 37.773 18.233 2.315 1.00 30.34 267 LYS A CA 1
ATOM 2142 C C . LYS A 1 267 ? 38.634 19.447 2.638 1.00 30.34 267 LYS A C 1
ATOM 2144 O O . LYS A 1 267 ? 38.524 19.993 3.736 1.00 30.34 267 LYS A O 1
ATOM 2149 N N . LYS A 1 268 ? 39.533 19.801 1.712 1.00 30.42 268 LYS A N 1
ATOM 2150 C CA . LYS A 1 268 ? 40.380 20.999 1.769 1.00 30.42 268 LYS A CA 1
ATOM 2151 C C . LYS A 1 268 ? 39.569 22.151 2.363 1.00 30.42 268 LYS A C 1
ATOM 2153 O O . LYS A 1 268 ? 38.642 22.645 1.726 1.00 30.42 268 LYS A O 1
ATOM 2158 N N . ARG A 1 269 ? 39.913 22.547 3.591 1.00 30.42 269 ARG A N 1
ATOM 2159 C CA . ARG A 1 269 ? 39.479 23.818 4.165 1.00 30.42 269 ARG A CA 1
ATOM 2160 C C . ARG A 1 269 ? 39.986 24.899 3.219 1.00 30.42 269 ARG A C 1
ATOM 2162 O O . ARG A 1 269 ? 41.192 25.118 3.139 1.00 30.42 269 ARG A O 1
ATOM 2169 N N . PHE A 1 270 ? 39.089 25.559 2.502 1.00 36.25 270 PHE A N 1
ATOM 2170 C CA . PHE A 1 270 ? 39.350 26.951 2.181 1.00 36.25 270 PHE A CA 1
ATOM 2171 C C . PHE A 1 270 ? 39.200 27.690 3.512 1.00 36.25 270 PHE A C 1
ATOM 2173 O O . PHE A 1 270 ? 38.170 27.559 4.171 1.00 36.25 270 PHE A O 1
ATOM 2180 N N . SER A 1 271 ? 40.271 28.333 3.976 1.00 35.09 271 SER A N 1
ATOM 2181 C CA . SER A 1 271 ? 40.201 29.232 5.127 1.00 35.09 271 SER A CA 1
ATOM 2182 C C . SER A 1 271 ? 39.142 30.302 4.849 1.00 35.09 271 SER A C 1
ATOM 2184 O O . SER A 1 271 ? 39.040 30.765 3.711 1.00 35.09 271 SER A O 1
ATOM 2186 N N . GLU A 1 272 ? 38.359 30.677 5.866 1.00 41.03 272 GLU A N 1
ATOM 2187 C CA . GLU A 1 272 ? 37.341 31.741 5.781 1.00 41.03 272 GLU A CA 1
ATOM 2188 C C . GLU A 1 272 ? 37.911 33.030 5.160 1.00 41.03 272 GLU A C 1
ATOM 2190 O O . GLU A 1 272 ? 37.227 33.696 4.387 1.00 41.03 272 GLU A O 1
ATOM 2195 N N . ASP A 1 273 ? 39.208 33.283 5.352 1.00 39.47 273 ASP A N 1
ATOM 2196 C CA . ASP A 1 273 ? 39.926 34.432 4.794 1.00 39.47 273 ASP A CA 1
ATOM 2197 C C . ASP A 1 273 ? 40.010 34.459 3.254 1.00 39.47 273 ASP A C 1
ATOM 2199 O O . ASP A 1 273 ? 40.185 35.523 2.678 1.00 39.47 273 ASP A O 1
ATOM 2203 N N . LYS A 1 274 ? 39.859 33.328 2.542 1.00 40.75 274 LYS A N 1
ATOM 2204 C CA . LYS A 1 274 ? 39.882 33.305 1.058 1.00 40.75 274 LYS A CA 1
ATOM 2205 C C . LYS A 1 274 ? 38.507 33.425 0.399 1.00 40.75 274 LYS A C 1
ATOM 2207 O O . LYS A 1 274 ? 38.444 33.587 -0.817 1.00 40.75 274 LYS A O 1
ATOM 2212 N N . LEU A 1 275 ? 37.420 33.315 1.165 1.00 43.06 275 LEU A N 1
ATOM 2213 C CA . LEU A 1 275 ? 36.050 33.466 0.655 1.00 43.06 275 LEU A CA 1
ATOM 2214 C C . LEU A 1 275 ? 35.574 34.923 0.670 1.00 43.06 275 LEU A C 1
ATOM 2216 O O . LEU A 1 275 ? 34.708 35.273 -0.125 1.00 43.06 275 LEU A O 1
ATOM 2220 N N . LEU A 1 276 ? 36.163 35.761 1.526 1.00 46.03 276 LEU A N 1
ATOM 2221 C CA . LEU A 1 276 ? 35.888 37.200 1.582 1.00 46.03 276 LEU A CA 1
ATOM 2222 C C . LEU A 1 276 ? 36.586 37.985 0.455 1.00 46.03 276 LEU A C 1
ATOM 2224 O O . LEU A 1 276 ? 36.080 39.025 0.051 1.00 46.0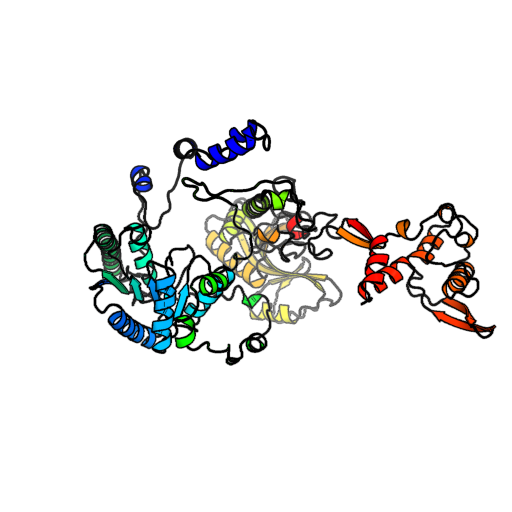3 276 LEU A O 1
ATOM 2228 N N . ASP A 1 277 ? 37.665 37.434 -0.113 1.00 45.31 277 ASP A N 1
ATOM 2229 C CA . ASP A 1 277 ? 38.424 38.021 -1.232 1.00 45.31 277 ASP A CA 1
ATOM 2230 C C . ASP A 1 277 ? 38.067 37.424 -2.611 1.00 45.31 277 ASP A C 1
ATOM 2232 O O . ASP A 1 277 ? 38.710 37.716 -3.624 1.00 45.31 277 ASP A O 1
ATOM 2236 N N . MET A 1 278 ? 37.060 36.548 -2.686 1.00 45.28 278 MET A N 1
ATOM 2237 C CA . MET A 1 278 ? 36.616 35.962 -3.951 1.00 45.28 278 MET A CA 1
ATOM 2238 C C . MET A 1 278 ? 35.544 36.826 -4.614 1.00 45.28 278 MET A C 1
ATOM 2240 O O . MET A 1 278 ? 34.528 37.150 -4.007 1.00 45.28 278 MET A O 1
ATOM 2244 N N . ASP A 1 279 ? 35.747 37.123 -5.901 1.00 48.78 279 ASP A N 1
ATOM 2245 C CA . ASP A 1 279 ? 34.754 37.767 -6.765 1.00 48.78 279 ASP A CA 1
ATOM 2246 C C . ASP A 1 279 ? 33.366 37.097 -6.591 1.00 48.78 279 ASP A C 1
ATOM 2248 O O . ASP A 1 279 ? 33.266 35.869 -6.757 1.00 48.78 279 ASP A O 1
ATOM 2252 N N . PRO A 1 280 ? 32.302 37.868 -6.278 1.00 50.84 280 PRO A N 1
ATOM 2253 C CA . PRO A 1 280 ? 30.929 37.381 -6.111 1.00 50.84 280 PRO A CA 1
ATOM 2254 C C . PRO A 1 280 ? 30.453 36.448 -7.235 1.00 50.84 280 PRO A C 1
ATOM 2256 O O . PRO A 1 280 ? 29.672 35.520 -7.002 1.00 50.84 280 PRO A O 1
ATOM 2259 N N . SER A 1 281 ? 30.987 36.635 -8.441 1.00 49.62 281 SER A N 1
ATOM 2260 C CA . SER A 1 281 ? 30.700 35.827 -9.629 1.00 49.62 281 SER A CA 1
ATOM 2261 C C . SER A 1 281 ? 31.167 34.368 -9.486 1.00 49.62 281 SER A C 1
ATOM 2263 O O . SER A 1 281 ? 30.489 33.441 -9.933 1.00 49.62 281 SER A O 1
ATOM 2265 N N . LYS A 1 282 ? 32.303 34.124 -8.814 1.00 45.16 282 LYS A N 1
ATOM 2266 C CA . LYS A 1 282 ? 32.835 32.768 -8.569 1.00 45.16 282 LYS A CA 1
ATOM 2267 C C . LYS A 1 282 ? 32.109 32.050 -7.433 1.00 45.16 282 LYS A C 1
ATOM 2269 O O . LYS A 1 282 ? 31.934 30.836 -7.511 1.00 45.16 282 LYS A O 1
ATOM 2274 N N . ALA A 1 283 ? 31.653 32.782 -6.417 1.00 45.25 283 ALA A N 1
ATOM 2275 C CA . ALA A 1 283 ? 30.882 32.220 -5.308 1.00 45.25 283 ALA A CA 1
ATOM 2276 C C . ALA A 1 283 ? 29.472 31.771 -5.749 1.00 45.25 283 ALA A C 1
ATOM 2278 O O . ALA A 1 283 ? 29.002 30.704 -5.344 1.00 45.25 283 ALA A O 1
ATOM 2279 N N . ALA A 1 284 ? 28.829 32.521 -6.652 1.00 42.12 284 ALA A N 1
ATOM 2280 C CA . ALA A 1 284 ? 27.520 32.177 -7.219 1.00 42.12 284 ALA A CA 1
ATOM 2281 C C . ALA A 1 284 ? 27.534 30.892 -8.080 1.00 42.12 284 ALA A C 1
ATOM 2283 O O . ALA A 1 284 ? 26.570 30.116 -8.064 1.00 42.12 284 ALA A O 1
ATOM 2284 N N . ASN A 1 285 ? 28.646 30.624 -8.773 1.00 42.41 285 ASN A N 1
ATOM 2285 C CA . ASN A 1 285 ? 28.823 29.435 -9.619 1.00 42.41 285 ASN A CA 1
ATOM 2286 C C . ASN A 1 285 ? 28.899 28.117 -8.829 1.00 42.41 285 ASN A C 1
ATOM 2288 O O . ASN A 1 285 ? 28.601 27.060 -9.375 1.00 42.41 285 ASN A O 1
ATOM 2292 N N . ILE A 1 286 ? 29.281 28.159 -7.549 1.00 44.06 286 ILE A N 1
ATOM 2293 C CA . ILE A 1 286 ? 29.434 26.955 -6.712 1.00 44.06 286 ILE A CA 1
ATOM 2294 C C . ILE A 1 286 ? 28.107 26.569 -6.030 1.00 44.06 286 ILE A C 1
ATOM 2296 O O . ILE A 1 286 ? 27.852 25.391 -5.792 1.00 44.06 286 ILE A O 1
ATOM 2300 N N . ILE A 1 287 ? 27.238 27.546 -5.742 1.00 45.19 287 ILE A N 1
ATOM 2301 C CA . ILE A 1 287 ? 25.965 27.354 -5.019 1.00 45.19 287 ILE A CA 1
ATOM 2302 C C . ILE A 1 287 ? 24.827 26.910 -5.957 1.00 45.19 287 ILE A C 1
ATOM 2304 O O . ILE A 1 287 ? 23.875 26.258 -5.525 1.00 45.19 287 ILE A O 1
ATOM 2308 N N . SER A 1 288 ? 24.920 27.215 -7.251 1.00 41.50 288 SER A N 1
ATOM 2309 C CA . SER A 1 288 ? 23.895 26.880 -8.239 1.00 41.50 288 SER A CA 1
ATOM 2310 C C . SER A 1 288 ? 24.346 25.722 -9.133 1.00 41.50 288 SER A C 1
ATOM 2312 O O . SER A 1 288 ? 24.969 25.908 -10.172 1.00 41.50 288 SER A O 1
ATOM 2314 N N . GLY A 1 289 ? 23.953 24.492 -8.792 1.00 40.47 289 GLY A N 1
ATOM 2315 C CA . GLY A 1 289 ? 24.063 23.315 -9.676 1.00 40.47 289 GLY A CA 1
ATOM 2316 C C . GLY A 1 289 ? 23.207 23.386 -10.959 1.00 40.47 289 GLY A C 1
ATOM 2317 O O . GLY A 1 289 ? 22.780 22.356 -11.467 1.00 40.47 289 GLY A O 1
ATOM 2318 N N . LEU A 1 290 ? 22.924 24.597 -11.450 1.00 42.72 290 LEU A N 1
ATOM 2319 C CA . LEU A 1 290 ? 22.253 24.956 -12.704 1.00 42.72 290 LEU A CA 1
ATOM 2320 C C . LEU A 1 290 ? 23.087 25.974 -13.525 1.00 42.72 290 LEU A C 1
ATOM 2322 O O . LEU A 1 290 ? 22.616 26.488 -14.535 1.00 42.72 290 LEU A O 1
ATOM 2326 N N . GLY A 1 291 ? 24.320 26.287 -13.109 1.00 43.28 291 GLY A N 1
ATOM 2327 C CA . GLY A 1 291 ? 25.142 27.378 -13.651 1.00 43.28 291 GLY A CA 1
ATOM 2328 C C . GLY A 1 291 ? 25.965 27.080 -14.913 1.00 43.28 291 GLY A C 1
ATOM 2329 O O . GLY A 1 291 ? 27.054 27.624 -15.051 1.00 43.28 291 GLY A O 1
ATOM 2330 N N . GLN A 1 292 ? 25.498 26.226 -15.828 1.00 49.62 292 GLN A N 1
ATOM 2331 C CA . GLN A 1 292 ? 26.133 26.050 -17.152 1.00 49.62 292 GLN A CA 1
ATOM 2332 C C . GLN A 1 292 ? 25.141 26.085 -18.320 1.00 49.62 292 GLN A C 1
ATOM 2334 O O . GLN A 1 292 ? 25.449 25.636 -19.419 1.00 49.62 292 GLN A O 1
ATOM 2339 N N . MET A 1 293 ? 23.939 26.614 -18.109 1.00 53.22 293 MET A N 1
ATOM 2340 C CA . MET A 1 293 ? 23.065 26.939 -19.231 1.00 53.22 293 MET A CA 1
ATOM 2341 C C . MET A 1 293 ? 23.237 28.422 -19.535 1.00 53.22 293 MET A C 1
ATOM 2343 O O . MET A 1 293 ? 23.093 29.248 -18.632 1.00 53.22 293 MET A O 1
ATOM 2347 N N . GLU A 1 294 ? 23.578 28.751 -20.784 1.00 66.50 294 GLU A N 1
ATOM 2348 C CA . GLU A 1 294 ? 23.506 30.129 -21.267 1.00 66.50 294 GLU A CA 1
ATOM 2349 C C . GLU A 1 294 ? 22.117 30.667 -20.932 1.00 66.50 294 GLU A C 1
ATOM 2351 O O . GLU A 1 294 ? 21.091 30.069 -21.280 1.00 66.50 294 GLU A O 1
ATOM 2356 N N . LYS A 1 295 ? 22.086 31.756 -20.163 1.00 71.75 295 LYS A N 1
ATOM 2357 C CA . LYS A 1 295 ? 20.829 32.437 -19.886 1.00 71.75 295 LYS A CA 1
ATOM 2358 C C . LYS A 1 295 ? 20.310 32.992 -21.215 1.00 71.75 295 LYS A C 1
ATOM 2360 O O . LYS A 1 295 ? 21.121 33.474 -22.004 1.00 71.75 295 LYS A O 1
ATOM 2365 N N . PRO A 1 296 ? 18.994 32.934 -21.466 1.00 77.75 296 PRO A N 1
ATOM 2366 C CA . PRO A 1 296 ? 18.413 33.624 -22.607 1.00 77.75 296 PRO A CA 1
ATOM 2367 C C . PRO A 1 296 ? 18.813 35.103 -22.589 1.00 77.75 296 PRO A C 1
ATOM 2369 O O . PRO A 1 296 ? 18.788 35.724 -21.526 1.00 77.75 296 PRO A O 1
ATOM 2372 N N . ASP A 1 297 ? 19.193 35.633 -23.750 1.00 85.19 297 ASP A N 1
ATOM 2373 C CA . ASP A 1 297 ? 19.669 37.007 -23.923 1.00 85.19 297 ASP A CA 1
ATOM 2374 C C . ASP A 1 297 ? 18.497 37.998 -23.844 1.00 85.19 297 ASP A C 1
ATOM 2376 O O . ASP A 1 297 ? 17.841 38.297 -24.842 1.00 85.19 297 ASP A O 1
ATOM 2380 N N . VAL A 1 298 ? 18.155 38.407 -22.619 1.00 85.12 298 VAL A N 1
ATOM 2381 C CA . VAL A 1 298 ? 17.083 39.364 -22.317 1.00 85.12 298 VAL A CA 1
ATOM 2382 C C . VAL A 1 298 ? 17.468 40.244 -21.124 1.00 85.12 298 VAL A C 1
ATOM 2384 O O . VAL A 1 298 ? 17.954 39.739 -20.111 1.00 85.12 298 VAL A O 1
ATOM 2387 N N . ASP A 1 299 ? 17.198 41.549 -21.222 1.00 77.88 299 ASP A N 1
ATOM 2388 C CA . ASP A 1 299 ? 17.567 42.534 -20.191 1.00 77.88 299 ASP A CA 1
ATOM 2389 C C . ASP A 1 299 ? 16.670 42.467 -18.941 1.00 77.88 299 ASP A C 1
ATOM 2391 O O . ASP A 1 299 ? 17.155 42.435 -17.810 1.00 77.88 299 ASP A O 1
ATOM 2395 N N . LEU A 1 300 ? 15.345 42.435 -19.125 1.00 78.25 300 LEU A N 1
ATOM 2396 C CA . LEU A 1 300 ? 14.362 42.301 -18.048 1.00 78.25 300 LEU A CA 1
ATOM 2397 C C . LEU A 1 300 ? 13.064 41.711 -18.600 1.00 78.25 300 LEU A C 1
ATOM 2399 O O . LEU A 1 300 ? 12.551 42.155 -19.626 1.00 78.25 300 LEU A O 1
ATOM 2403 N N . ILE A 1 301 ? 12.504 40.735 -17.890 1.00 81.00 301 ILE A N 1
ATOM 2404 C CA . ILE A 1 301 ? 11.178 40.197 -18.178 1.00 81.00 301 ILE A CA 1
ATOM 2405 C C . ILE A 1 301 ? 10.409 40.015 -16.868 1.00 81.00 301 ILE A C 1
ATOM 2407 O O . ILE A 1 301 ? 10.834 39.291 -15.969 1.00 81.00 301 ILE A O 1
ATOM 2411 N N . GLU A 1 302 ? 9.276 40.700 -16.750 1.00 76.19 302 GLU A N 1
ATOM 2412 C CA . GLU A 1 302 ? 8.419 40.680 -15.564 1.00 76.19 302 GLU A CA 1
ATOM 2413 C C . GLU A 1 302 ? 7.081 39.996 -15.877 1.00 76.19 302 GLU A C 1
ATOM 2415 O O . GLU A 1 302 ? 6.654 39.919 -17.028 1.00 76.19 302 GLU A O 1
ATOM 2420 N N . GLY A 1 303 ? 6.416 39.454 -14.853 1.00 78.88 303 GLY A N 1
ATOM 2421 C CA . GLY A 1 303 ? 5.119 38.783 -15.019 1.00 78.88 303 GLY A CA 1
ATOM 2422 C C . GLY A 1 303 ? 5.185 37.355 -15.578 1.00 78.88 303 GLY A C 1
ATOM 2423 O O . GLY A 1 303 ? 4.162 36.817 -16.005 1.00 78.88 303 GLY A O 1
ATOM 2424 N N . LEU A 1 304 ? 6.358 36.709 -15.566 1.00 73.56 304 LEU A N 1
ATOM 2425 C CA . LEU A 1 304 ? 6.480 35.328 -16.028 1.00 73.56 304 LEU A CA 1
ATOM 2426 C C . LEU A 1 304 ? 5.731 34.352 -15.119 1.00 73.56 304 LEU A C 1
ATOM 2428 O O . LEU A 1 304 ? 5.996 34.229 -13.923 1.00 73.56 304 LEU A O 1
ATOM 2432 N N . SER A 1 305 ? 4.838 33.585 -15.736 1.00 81.44 305 SER A N 1
ATOM 2433 C CA . SER A 1 305 ? 4.314 32.361 -15.140 1.00 81.44 305 SER A CA 1
ATOM 2434 C C . SER A 1 305 ? 5.349 31.233 -15.267 1.00 81.44 305 SER A C 1
ATOM 2436 O O . SER A 1 305 ? 6.134 31.241 -16.218 1.00 81.44 305 SER A O 1
ATOM 2438 N N . PRO A 1 306 ? 5.362 30.236 -14.361 1.00 80.12 306 PRO A N 1
ATOM 2439 C CA . PRO A 1 306 ? 6.220 29.062 -14.502 1.00 80.12 306 PRO A CA 1
ATOM 2440 C C . PRO A 1 306 ? 6.042 28.399 -15.877 1.00 80.12 306 PRO A C 1
ATOM 2442 O O . PRO A 1 306 ? 4.965 27.895 -16.197 1.00 80.12 306 PRO A O 1
ATOM 2445 N N . ALA A 1 307 ? 7.093 28.420 -16.700 1.00 76.50 307 ALA A N 1
ATOM 2446 C CA . ALA A 1 307 ? 7.042 27.919 -18.068 1.00 76.50 307 ALA A CA 1
ATOM 2447 C C . ALA A 1 307 ? 7.203 26.392 -18.104 1.00 76.50 307 ALA A C 1
ATOM 2449 O O . ALA A 1 307 ? 8.167 25.841 -17.572 1.00 76.50 307 ALA A O 1
ATOM 2450 N N . VAL A 1 308 ? 6.275 25.703 -18.772 1.00 79.50 308 VAL A N 1
ATOM 2451 C CA . VAL A 1 308 ? 6.373 24.269 -19.074 1.00 79.50 308 VAL A CA 1
ATOM 2452 C C . VAL A 1 308 ? 6.532 24.120 -20.580 1.00 79.50 308 VAL A C 1
ATOM 2454 O O . VAL A 1 308 ? 5.648 24.502 -21.342 1.00 79.50 308 VAL A O 1
ATOM 2457 N N . SER A 1 309 ? 7.660 23.565 -21.018 1.00 76.00 309 SER A N 1
ATOM 2458 C CA . SER A 1 309 ? 7.905 23.293 -22.434 1.00 76.00 309 SER A CA 1
ATOM 2459 C C . SER A 1 309 ? 7.384 21.904 -22.806 1.00 76.00 309 SER A C 1
ATOM 2461 O O . SER A 1 309 ? 7.782 20.909 -22.200 1.00 76.00 309 SER A O 1
ATOM 2463 N N . ILE A 1 310 ? 6.510 21.831 -23.813 1.00 75.62 310 ILE A N 1
ATOM 2464 C CA . ILE A 1 310 ? 6.022 20.577 -24.398 1.00 75.62 310 ILE A CA 1
ATOM 2465 C C . ILE A 1 310 ? 6.546 20.508 -25.830 1.00 75.62 310 ILE A C 1
ATOM 2467 O O . ILE A 1 310 ? 5.961 21.067 -26.750 1.00 75.62 310 ILE A O 1
ATOM 2471 N N . ASN A 1 311 ? 7.673 19.824 -26.004 1.00 73.81 311 ASN A N 1
ATOM 2472 C CA . ASN A 1 311 ? 8.316 19.624 -27.300 1.00 73.81 311 ASN A CA 1
ATOM 2473 C C . ASN A 1 311 ? 8.330 18.131 -27.645 1.00 73.81 311 ASN A C 1
ATOM 2475 O O . ASN A 1 311 ? 8.415 17.292 -26.749 1.00 73.81 311 ASN A O 1
ATOM 2479 N N . GLN A 1 312 ? 8.374 17.786 -28.935 1.00 67.19 312 GLN A N 1
ATOM 2480 C CA . GLN A 1 312 ? 8.652 16.416 -29.402 1.00 67.19 312 GLN A CA 1
ATOM 2481 C C . GLN A 1 312 ? 10.138 16.026 -29.225 1.00 67.19 312 GLN A C 1
ATOM 2483 O O . GLN A 1 312 ? 10.752 15.430 -30.109 1.00 67.19 312 GLN A O 1
ATOM 2488 N N . LYS A 1 313 ? 10.767 16.373 -28.094 1.00 56.38 313 LYS A N 1
ATOM 2489 C CA . LYS A 1 313 ? 12.101 15.842 -27.779 1.00 56.38 313 LYS A CA 1
ATOM 2490 C C . LYS A 1 313 ? 11.973 14.357 -27.435 1.00 56.38 313 LYS A C 1
ATOM 2492 O O . LYS A 1 313 ? 10.991 13.946 -26.824 1.00 56.38 313 LYS A O 1
ATOM 2497 N N . GLY A 1 314 ? 12.953 13.577 -27.898 1.00 53.94 314 GLY A N 1
ATOM 2498 C CA . GLY A 1 314 ? 12.883 12.124 -28.078 1.00 53.94 314 GLY A CA 1
ATOM 2499 C C . GLY A 1 314 ? 12.110 11.363 -27.000 1.00 53.94 314 GLY A C 1
ATOM 2500 O O . GLY A 1 314 ? 12.394 11.482 -25.810 1.00 53.94 314 GLY A O 1
ATOM 2501 N N . VAL A 1 315 ? 11.153 10.546 -27.450 1.00 59.16 315 VAL A N 1
ATOM 2502 C CA . VAL A 1 315 ? 10.392 9.619 -26.606 1.00 59.16 315 VAL A CA 1
ATOM 2503 C C . VAL A 1 315 ? 11.377 8.792 -25.777 1.00 59.16 315 VAL A C 1
ATOM 2505 O O . VAL A 1 315 ? 12.316 8.210 -26.327 1.00 59.16 315 VAL A O 1
ATOM 2508 N N . SER A 1 316 ? 11.187 8.768 -24.454 1.00 56.81 316 SER A N 1
ATOM 2509 C CA . SER A 1 316 ? 12.012 7.975 -23.538 1.00 56.81 316 SER A CA 1
ATOM 2510 C C . SER A 1 316 ? 12.117 6.536 -24.049 1.00 56.81 316 SER A C 1
ATOM 2512 O O . SER A 1 316 ? 11.121 5.820 -24.106 1.00 56.81 316 SER A O 1
ATOM 2514 N N . LYS A 1 317 ? 13.330 6.099 -24.412 1.00 64.19 317 LYS A N 1
ATOM 2515 C CA . LYS A 1 317 ? 13.609 4.736 -24.903 1.00 64.19 317 LYS A CA 1
ATOM 2516 C C . LYS A 1 317 ? 13.632 3.690 -23.780 1.00 64.19 317 LYS A C 1
ATOM 2518 O O . LYS A 1 317 ? 14.127 2.584 -23.979 1.00 64.19 317 LYS A O 1
ATOM 2523 N N . ASN A 1 318 ? 13.151 4.028 -22.582 1.00 72.94 318 ASN A N 1
ATOM 2524 C CA . ASN A 1 318 ? 13.133 3.094 -21.466 1.00 72.94 318 ASN A CA 1
ATOM 2525 C C . ASN A 1 318 ? 12.092 1.988 -21.740 1.00 72.94 318 ASN A C 1
ATOM 2527 O O . ASN A 1 318 ? 10.899 2.288 -21.761 1.00 72.94 318 ASN A O 1
ATOM 2531 N N . PRO A 1 319 ? 12.497 0.711 -21.880 1.00 68.81 319 PRO A N 1
ATOM 2532 C CA . PRO A 1 319 ? 11.595 -0.388 -22.252 1.00 68.81 319 PRO A CA 1
ATOM 2533 C C . PRO A 1 319 ? 10.484 -0.650 -21.219 1.00 68.81 319 PRO A C 1
ATOM 2535 O O . PRO A 1 319 ? 9.457 -1.267 -21.522 1.00 68.81 319 PRO A O 1
ATOM 2538 N N . ARG A 1 320 ? 10.664 -0.161 -19.987 1.00 77.25 320 ARG A N 1
ATOM 2539 C CA . ARG A 1 320 ? 9.658 -0.230 -18.921 1.00 77.25 320 ARG A CA 1
ATOM 2540 C C . ARG A 1 320 ? 8.640 0.908 -18.969 1.00 77.25 320 ARG A C 1
ATOM 2542 O O . ARG A 1 320 ? 7.595 0.799 -18.339 1.00 77.25 320 ARG A O 1
ATOM 2549 N N . SER A 1 321 ? 8.902 1.979 -19.712 1.00 81.06 321 SER A N 1
ATOM 2550 C CA . SER A 1 321 ? 7.927 3.055 -19.894 1.00 81.06 321 SER A CA 1
ATOM 2551 C C . SER A 1 321 ? 6.890 2.651 -20.939 1.00 81.06 321 SER A C 1
ATOM 2553 O O . SER A 1 321 ? 7.221 2.217 -22.036 1.00 81.06 321 SER A O 1
ATOM 2555 N N . THR A 1 322 ? 5.620 2.777 -20.580 1.00 86.25 322 THR A N 1
ATOM 2556 C CA . THR A 1 322 ? 4.463 2.562 -21.455 1.00 86.25 322 THR A CA 1
ATOM 2557 C C . THR A 1 322 ? 3.662 3.856 -21.552 1.00 86.25 322 THR A C 1
ATOM 2559 O O . THR A 1 322 ? 3.838 4.763 -20.735 1.00 86.25 322 THR A O 1
ATOM 2562 N N . VAL A 1 323 ? 2.719 3.932 -22.493 1.00 88.69 323 VAL A N 1
ATOM 2563 C CA . VAL A 1 323 ? 1.760 5.049 -22.551 1.00 88.69 323 VAL A CA 1
ATOM 2564 C C . VAL A 1 323 ? 1.049 5.225 -21.205 1.00 88.69 323 VAL A C 1
ATOM 2566 O O . VAL A 1 323 ? 0.942 6.344 -20.709 1.00 88.69 323 VAL A O 1
ATOM 2569 N N . GLY A 1 324 ? 0.648 4.125 -20.561 1.00 86.75 324 GLY A N 1
ATOM 2570 C CA . GLY A 1 324 ? -0.031 4.153 -19.266 1.00 86.75 324 GLY A CA 1
ATOM 2571 C C . GLY A 1 324 ? 0.821 4.713 -18.123 1.00 86.75 324 GLY A C 1
ATOM 2572 O O . GLY A 1 324 ? 0.281 5.390 -17.255 1.00 86.75 324 GLY A O 1
ATOM 2573 N N . THR A 1 325 ? 2.139 4.483 -18.117 1.00 84.75 325 THR A N 1
ATOM 2574 C CA . THR A 1 325 ? 3.029 5.066 -17.092 1.00 84.75 325 THR A CA 1
ATOM 2575 C C . THR A 1 325 ? 3.361 6.525 -17.384 1.00 84.75 325 THR A C 1
ATOM 2577 O O . THR A 1 325 ? 3.468 7.310 -16.455 1.00 84.75 325 THR A O 1
ATOM 2580 N N . ILE A 1 326 ? 3.505 6.903 -18.661 1.00 84.31 326 ILE A N 1
ATOM 2581 C CA . ILE A 1 326 ? 3.793 8.293 -19.063 1.00 84.31 326 ILE A CA 1
ATOM 2582 C C . ILE A 1 326 ? 2.597 9.205 -18.766 1.00 84.31 326 ILE A C 1
ATOM 2584 O O . ILE A 1 326 ? 2.765 10.352 -18.373 1.00 84.31 326 ILE A O 1
ATOM 2588 N N . THR A 1 327 ? 1.385 8.686 -18.950 1.00 86.94 327 THR A N 1
ATOM 2589 C CA . THR A 1 327 ? 0.133 9.414 -18.699 1.00 86.94 327 THR A CA 1
ATOM 2590 C C . THR A 1 327 ? -0.375 9.276 -17.265 1.00 86.94 327 THR A C 1
ATOM 2592 O O . THR A 1 327 ? -1.450 9.785 -16.965 1.00 86.94 327 THR A O 1
ATOM 2595 N N . GLU A 1 328 ? 0.343 8.548 -16.403 1.00 88.12 328 GLU A N 1
ATOM 2596 C CA . GLU A 1 328 ? -0.062 8.169 -15.039 1.00 88.12 328 GLU A CA 1
ATOM 2597 C C . GLU A 1 328 ? -1.371 7.356 -14.941 1.00 88.12 328 GLU A C 1
ATOM 2599 O O . GLU A 1 328 ? -1.743 6.919 -13.854 1.00 88.12 328 GLU A O 1
ATOM 2604 N N . ILE A 1 329 ? -2.057 7.061 -16.053 1.00 91.81 329 ILE A N 1
ATOM 2605 C CA . ILE A 1 329 ? -3.298 6.266 -16.075 1.00 91.81 329 ILE A CA 1
ATOM 2606 C C . ILE A 1 329 ? -3.078 4.901 -15.420 1.00 91.81 329 ILE A C 1
ATOM 2608 O O . ILE A 1 329 ? -3.918 4.429 -14.655 1.00 91.81 329 ILE A O 1
ATOM 2612 N N . TYR A 1 330 ? -1.928 4.276 -15.683 1.00 91.06 330 TYR A N 1
ATOM 2613 C CA . TYR A 1 330 ? -1.592 2.992 -15.079 1.00 91.06 330 TYR A CA 1
ATOM 2614 C C . TYR A 1 330 ? -1.496 3.098 -13.554 1.00 91.06 330 TYR A C 1
ATOM 2616 O O . TYR A 1 330 ? -1.929 2.192 -12.851 1.00 91.06 330 TYR A O 1
ATOM 2624 N N . ASP A 1 331 ? -1.011 4.219 -13.021 1.00 86.75 331 ASP A N 1
ATOM 2625 C CA . ASP A 1 331 ? -0.884 4.420 -11.581 1.00 86.75 331 ASP A CA 1
ATOM 2626 C C . ASP A 1 331 ? -2.253 4.502 -10.899 1.00 86.75 331 ASP A C 1
ATOM 2628 O O . ASP A 1 331 ? -2.443 3.866 -9.857 1.00 86.75 331 ASP A O 1
ATOM 2632 N N . TYR A 1 332 ? -3.225 5.167 -11.530 1.00 90.69 332 TYR A N 1
ATOM 2633 C CA . TYR A 1 332 ? -4.622 5.153 -11.086 1.00 90.69 332 TYR A CA 1
ATOM 2634 C C . TYR A 1 332 ? -5.256 3.763 -11.203 1.00 90.69 332 TYR A C 1
ATOM 2636 O O . TYR A 1 332 ? -5.939 3.331 -10.274 1.00 90.69 332 TYR A O 1
ATOM 2644 N N . LEU A 1 333 ? -4.991 3.021 -12.285 1.00 92.31 333 LEU A N 1
ATOM 2645 C CA . LEU A 1 333 ? -5.471 1.641 -12.427 1.00 92.31 333 LEU A CA 1
ATOM 2646 C C . LEU A 1 333 ? -4.936 0.734 -11.315 1.00 92.31 333 LEU A C 1
ATOM 2648 O O . LEU A 1 333 ? -5.693 -0.065 -10.770 1.00 92.31 333 LEU A O 1
ATOM 2652 N N . ARG A 1 334 ? -3.669 0.881 -10.910 1.00 92.62 334 ARG A N 1
ATOM 2653 C CA . ARG A 1 334 ? -3.116 0.115 -9.779 1.00 92.62 334 ARG A CA 1
ATOM 2654 C C . ARG A 1 334 ? -3.859 0.396 -8.477 1.00 92.62 334 ARG A C 1
ATOM 2656 O O . ARG A 1 334 ? -4.075 -0.526 -7.696 1.00 92.62 334 ARG A O 1
ATOM 2663 N N . VAL A 1 335 ? -4.222 1.655 -8.226 1.00 90.12 335 VAL A N 1
ATOM 2664 C CA . VAL A 1 335 ? -5.019 2.022 -7.046 1.00 90.12 335 VAL A CA 1
ATOM 2665 C C . VAL A 1 335 ? -6.415 1.415 -7.148 1.00 90.12 335 VAL A C 1
ATOM 2667 O O . VAL A 1 335 ? -6.867 0.795 -6.192 1.00 90.12 335 VAL A O 1
ATOM 2670 N N . LEU A 1 336 ? -7.059 1.510 -8.312 1.00 91.75 336 LEU A N 1
ATOM 2671 C CA . LEU A 1 336 ? -8.386 0.945 -8.553 1.00 91.75 336 LEU A CA 1
ATOM 2672 C C . LEU A 1 336 ? -8.421 -0.572 -8.295 1.00 91.75 336 LEU A C 1
ATOM 2674 O O . LEU A 1 336 ? -9.238 -1.043 -7.507 1.00 91.75 336 LEU A O 1
ATOM 2678 N N . TYR A 1 337 ? -7.495 -1.329 -8.891 1.00 93.06 337 TYR A N 1
ATOM 2679 C CA . TYR A 1 337 ? -7.392 -2.781 -8.697 1.00 93.06 337 TYR A CA 1
ATOM 2680 C C . TYR A 1 337 ? -6.988 -3.173 -7.273 1.00 93.06 337 TYR A C 1
ATOM 2682 O O . TYR A 1 337 ? -7.363 -4.247 -6.816 1.00 93.06 337 TYR A O 1
ATOM 2690 N N . ALA A 1 338 ? -6.267 -2.321 -6.544 1.00 88.00 338 ALA A N 1
ATOM 2691 C CA . ALA A 1 338 ? -5.982 -2.575 -5.135 1.00 88.00 338 ALA A CA 1
ATOM 2692 C C . ALA A 1 338 ? -7.199 -2.352 -4.227 1.00 88.00 338 ALA A C 1
ATOM 2694 O O . ALA A 1 338 ? -7.334 -3.050 -3.231 1.00 88.00 338 ALA A O 1
ATOM 2695 N N . GLN A 1 339 ? -8.067 -1.391 -4.556 1.00 87.06 339 GLN A N 1
ATOM 2696 C CA . GLN A 1 339 ? -9.207 -1.020 -3.710 1.00 87.06 339 GLN A CA 1
ATOM 2697 C C . GLN A 1 339 ? -10.437 -1.900 -3.937 1.00 87.06 339 GLN A C 1
ATOM 2699 O O . GLN A 1 339 ? -11.075 -2.314 -2.975 1.00 87.06 339 GLN A O 1
ATOM 2704 N N . ILE A 1 340 ? -10.782 -2.176 -5.198 1.00 90.19 340 ILE A N 1
ATOM 2705 C CA . ILE A 1 340 ? -12.013 -2.908 -5.551 1.00 90.19 340 ILE A CA 1
ATOM 2706 C C . ILE A 1 340 ? -11.748 -4.188 -6.349 1.00 90.19 340 ILE A C 1
ATOM 2708 O O . ILE A 1 340 ? -12.685 -4.835 -6.813 1.00 90.19 340 ILE A O 1
ATOM 2712 N N . GLY A 1 341 ? -10.478 -4.538 -6.560 1.00 89.62 341 GLY A N 1
ATOM 2713 C CA . GLY A 1 341 ? -10.116 -5.751 -7.274 1.00 89.62 341 GLY A CA 1
ATOM 2714 C C . GLY A 1 341 ? -10.468 -6.993 -6.468 1.00 89.62 341 GLY A C 1
ATOM 2715 O O . GLY A 1 341 ? -10.169 -7.101 -5.281 1.00 89.62 341 GLY A O 1
ATOM 2716 N N . ILE A 1 342 ? -11.084 -7.952 -7.145 1.00 89.12 342 ILE A N 1
ATOM 2717 C CA . ILE A 1 342 ? -11.500 -9.221 -6.568 1.00 89.12 342 ILE A CA 1
ATOM 2718 C C . ILE A 1 342 ? -10.424 -10.269 -6.888 1.00 89.12 342 ILE A C 1
ATOM 2720 O O . ILE A 1 342 ? -10.201 -10.554 -8.071 1.00 89.12 342 ILE A O 1
ATOM 2724 N N . PRO A 1 343 ? -9.725 -10.835 -5.887 1.00 89.38 343 PRO A N 1
ATOM 2725 C CA . PRO A 1 343 ? -8.680 -11.821 -6.122 1.00 89.38 343 PRO A CA 1
ATOM 2726 C C . PRO A 1 343 ? -9.277 -13.207 -6.376 1.00 89.38 343 PRO A C 1
ATOM 2728 O O . PRO A 1 343 ? -10.090 -13.715 -5.601 1.00 89.38 343 PRO A O 1
ATOM 2731 N N . TYR A 1 344 ? -8.826 -13.847 -7.451 1.00 89.44 344 TYR A N 1
ATOM 2732 C CA . TYR A 1 344 ? -9.132 -15.240 -7.760 1.00 89.44 344 TYR A CA 1
ATOM 2733 C C . TYR A 1 344 ? -7.870 -16.089 -7.639 1.00 89.44 344 TYR A C 1
ATOM 2735 O O . TYR A 1 344 ? -6.759 -15.635 -7.906 1.00 89.44 344 TYR A O 1
ATOM 2743 N N . CYS A 1 345 ? -8.021 -17.360 -7.285 1.00 86.94 345 CYS A N 1
ATOM 2744 C CA . CYS A 1 345 ? -6.913 -18.300 -7.315 1.00 86.94 345 CYS A CA 1
ATOM 2745 C C . CYS A 1 345 ? -6.446 -18.518 -8.761 1.00 86.94 345 CYS A C 1
ATOM 2747 O O . CYS A 1 345 ? -7.204 -19.013 -9.593 1.00 86.94 345 CYS A O 1
ATOM 2749 N N . TYR A 1 346 ? -5.176 -18.237 -9.062 1.00 86.38 346 TYR A N 1
ATOM 2750 C CA . TYR A 1 346 ? -4.620 -18.415 -10.412 1.00 86.38 346 TYR A CA 1
ATOM 2751 C C . TYR A 1 346 ? -4.503 -19.886 -10.855 1.00 86.38 346 TYR A C 1
ATOM 2753 O O . TYR A 1 346 ? -4.142 -20.147 -12.000 1.00 86.38 346 TYR A O 1
ATOM 2761 N N . ARG A 1 347 ? -4.768 -20.851 -9.960 1.00 85.25 347 ARG A N 1
ATOM 2762 C CA . ARG A 1 347 ? -4.725 -22.292 -10.256 1.00 85.25 347 ARG A CA 1
ATOM 2763 C C . ARG A 1 347 ? -6.110 -22.912 -10.433 1.00 85.25 347 ARG A C 1
ATOM 2765 O O . ARG A 1 347 ? -6.303 -23.647 -11.391 1.00 85.25 347 ARG A O 1
ATOM 2772 N N . CYS A 1 348 ? -7.048 -22.650 -9.520 1.00 83.56 348 CYS A N 1
ATOM 2773 C CA . CYS A 1 348 ? -8.393 -23.244 -9.560 1.00 83.56 348 CYS A CA 1
ATOM 2774 C C . CYS A 1 348 ? -9.511 -22.255 -9.920 1.00 83.56 348 CYS A C 1
ATOM 2776 O O . CYS A 1 348 ? -10.653 -22.670 -10.075 1.00 83.56 348 CYS A O 1
ATOM 2778 N N . GLY A 1 349 ? -9.217 -20.956 -10.025 1.00 82.19 349 GLY A N 1
ATOM 2779 C CA . GLY A 1 349 ? -10.187 -19.928 -10.411 1.00 82.19 349 GLY A CA 1
ATOM 2780 C C . GLY A 1 349 ? -11.210 -19.548 -9.338 1.00 82.19 349 GLY A C 1
ATOM 2781 O O . GLY A 1 349 ? -12.049 -18.694 -9.601 1.00 82.19 349 GLY A O 1
ATOM 2782 N N . LYS A 1 350 ? -11.156 -20.140 -8.137 1.00 82.44 350 LYS A N 1
ATOM 2783 C CA . LYS A 1 350 ? -12.073 -19.805 -7.037 1.00 82.44 350 LYS A CA 1
ATOM 2784 C C . LYS A 1 350 ? -11.780 -18.429 -6.441 1.00 82.44 350 LYS A C 1
ATOM 2786 O O . LYS A 1 350 ? -10.636 -17.973 -6.442 1.00 82.44 350 LYS A O 1
ATOM 2791 N N . LEU A 1 351 ? -12.827 -17.800 -5.917 1.00 81.25 351 LEU A N 1
ATOM 2792 C CA . LEU A 1 351 ? -12.769 -16.524 -5.214 1.00 81.25 351 LEU A CA 1
ATOM 2793 C C . LEU A 1 351 ? -11.932 -16.643 -3.933 1.00 81.25 351 LEU A C 1
ATOM 2795 O O . LEU A 1 351 ? -12.099 -17.604 -3.182 1.00 81.25 351 LEU A O 1
ATOM 2799 N N . ILE A 1 352 ? -11.065 -15.665 -3.673 1.00 81.94 352 ILE A N 1
ATOM 2800 C CA . ILE A 1 352 ? -10.305 -15.577 -2.424 1.00 81.94 352 ILE A CA 1
ATOM 2801 C C . ILE A 1 352 ? -10.928 -14.487 -1.565 1.00 81.94 352 ILE A C 1
ATOM 2803 O O . ILE A 1 352 ? -10.897 -13.308 -1.908 1.00 81.94 352 ILE A O 1
ATOM 2807 N N . THR A 1 353 ? -11.494 -14.889 -0.436 1.00 70.88 353 THR A N 1
ATOM 2808 C CA . THR A 1 353 ? -12.093 -13.974 0.534 1.00 70.88 353 THR A CA 1
ATOM 2809 C C . THR A 1 353 ? -11.354 -14.078 1.851 1.00 70.88 353 THR A C 1
ATOM 2811 O O . THR A 1 353 ? -11.189 -15.173 2.380 1.00 70.88 353 THR A O 1
ATOM 2814 N N . ARG A 1 354 ? -10.956 -12.929 2.391 1.00 75.50 354 ARG A N 1
ATOM 2815 C CA . ARG A 1 354 ? -10.580 -12.797 3.795 1.00 75.50 354 ARG A CA 1
ATOM 2816 C C . ARG A 1 354 ? -11.844 -12.535 4.601 1.00 75.50 354 ARG A C 1
ATOM 2818 O O . ARG A 1 354 ? -12.604 -11.638 4.241 1.00 75.50 354 ARG A O 1
ATOM 2825 N N . GLN A 1 355 ? -12.054 -13.293 5.668 1.00 79.69 355 GLN A N 1
ATOM 2826 C CA . GLN A 1 355 ? -13.208 -13.119 6.547 1.00 79.69 355 GLN A CA 1
ATOM 2827 C C . GLN A 1 355 ? -12.741 -12.984 7.993 1.00 79.69 355 GLN A C 1
ATOM 2829 O O . GLN A 1 355 ? -11.833 -13.693 8.421 1.00 79.69 355 GLN A O 1
ATOM 2834 N N . THR A 1 356 ? -13.335 -12.052 8.735 1.00 85.00 356 THR A N 1
ATOM 2835 C CA . THR A 1 356 ? -13.133 -11.981 10.190 1.00 85.00 356 THR A CA 1
ATOM 2836 C C . THR A 1 356 ? -13.889 -13.114 10.875 1.00 85.00 356 THR A C 1
ATOM 2838 O O . THR A 1 356 ? -14.835 -13.657 10.304 1.00 85.00 356 THR A O 1
ATOM 2841 N N . VAL A 1 357 ? -13.515 -13.441 12.115 1.00 87.94 357 VAL A N 1
ATOM 2842 C CA . VAL A 1 357 ? -14.242 -14.420 12.942 1.00 87.94 357 VAL A CA 1
ATOM 2843 C C . VAL A 1 357 ? -15.738 -14.101 12.965 1.00 87.94 357 VAL A C 1
ATOM 2845 O O . VAL A 1 357 ? -16.538 -14.961 12.612 1.00 87.94 357 VAL A O 1
ATOM 2848 N N . ASP A 1 358 ? -16.108 -12.848 13.245 1.00 85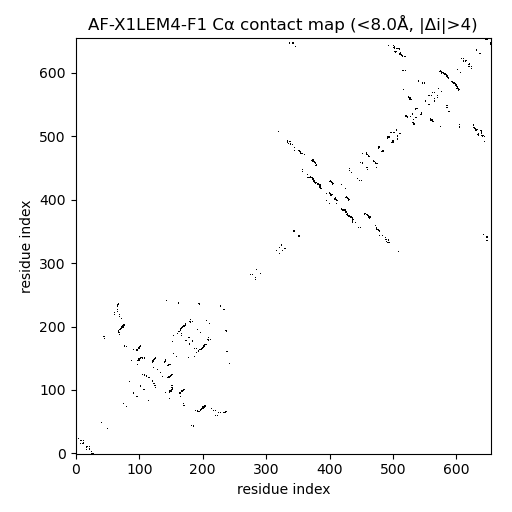.88 358 ASP A N 1
ATOM 2849 C CA . ASP A 1 358 ? -17.508 -12.404 13.266 1.00 85.88 358 ASP A CA 1
ATOM 2850 C C . ASP A 1 358 ? -18.240 -12.671 11.943 1.00 85.88 358 ASP A C 1
ATOM 2852 O O . ASP A 1 358 ? -19.357 -13.174 11.945 1.00 85.88 358 ASP A O 1
ATOM 2856 N N . GLN A 1 359 ? -17.600 -12.405 10.798 1.00 84.62 359 GLN A N 1
ATOM 2857 C CA . GLN A 1 359 ? -18.196 -12.656 9.481 1.00 84.62 359 GLN A CA 1
ATOM 2858 C C . GLN A 1 359 ? -18.371 -14.148 9.190 1.00 84.62 359 GLN A C 1
ATOM 2860 O O . GLN A 1 359 ? -19.314 -14.534 8.498 1.00 84.62 359 GLN A O 1
ATOM 2865 N N . ILE A 1 360 ? -17.451 -14.989 9.671 1.00 87.94 360 ILE A N 1
ATOM 2866 C CA . ILE A 1 360 ? -17.573 -16.446 9.554 1.00 87.94 360 ILE A CA 1
ATOM 2867 C C . ILE A 1 360 ? -18.735 -16.919 10.429 1.00 87.94 360 ILE A C 1
ATOM 2869 O O . ILE A 1 360 ? -19.592 -17.655 9.946 1.00 87.94 360 ILE A O 1
ATOM 2873 N N . VAL A 1 361 ? -18.797 -16.455 11.680 1.00 91.38 361 VAL A N 1
ATOM 2874 C CA . VAL A 1 361 ? -19.879 -16.763 12.624 1.00 91.38 361 VAL A CA 1
ATOM 2875 C C . VAL A 1 361 ? -21.228 -16.356 12.040 1.00 91.38 361 VAL A C 1
ATOM 2877 O O . VAL A 1 361 ? -22.126 -17.189 11.974 1.00 91.38 361 VAL A O 1
ATOM 2880 N N . ASP A 1 362 ? -21.371 -15.117 11.570 1.00 87.75 362 ASP A N 1
ATOM 2881 C CA . ASP A 1 362 ? -22.622 -14.610 11.000 1.00 87.75 362 ASP A CA 1
ATOM 2882 C C . ASP A 1 362 ? -23.083 -15.467 9.815 1.00 87.75 362 ASP A C 1
ATOM 2884 O O . ASP A 1 362 ? -24.244 -15.863 9.754 1.00 87.75 362 ASP A O 1
ATOM 2888 N N . ARG A 1 363 ? -22.160 -15.861 8.930 1.00 85.69 363 ARG A N 1
ATOM 2889 C CA . ARG A 1 363 ? -22.469 -16.701 7.765 1.00 85.69 363 ARG A CA 1
ATOM 2890 C C . ARG A 1 363 ? -22.843 -18.138 8.125 1.00 85.69 363 ARG A C 1
ATOM 2892 O O . ARG A 1 363 ? -23.636 -18.759 7.428 1.00 85.69 363 ARG A O 1
ATOM 2899 N N . VAL A 1 364 ? -22.287 -18.683 9.205 1.00 88.50 364 VAL A N 1
ATOM 2900 C CA . VAL A 1 364 ? -22.712 -19.988 9.736 1.00 88.50 364 VAL A CA 1
ATOM 2901 C C . VAL A 1 364 ? -24.083 -19.872 10.411 1.00 88.50 364 VAL A C 1
ATOM 2903 O O . VAL A 1 364 ? -24.896 -20.785 10.297 1.00 88.50 364 VAL A O 1
ATOM 2906 N N . MET A 1 365 ? -24.380 -18.740 11.055 1.00 88.94 365 MET A N 1
ATOM 2907 C CA . MET A 1 365 ? -25.681 -18.463 11.677 1.00 88.94 365 MET A CA 1
ATOM 2908 C C . MET A 1 365 ? -26.815 -18.224 10.662 1.00 88.94 365 MET A C 1
ATOM 2910 O O . MET A 1 365 ? -27.977 -18.296 11.051 1.00 88.94 365 MET A O 1
ATOM 2914 N N . GLU A 1 366 ? -26.509 -17.988 9.379 1.00 88.69 366 GLU A N 1
ATOM 2915 C CA . GLU A 1 366 ? -27.496 -17.937 8.280 1.00 88.69 366 GLU A CA 1
ATOM 2916 C C . GLU A 1 366 ? -28.090 -19.315 7.926 1.00 88.69 366 GLU A C 1
ATOM 2918 O O . GLU A 1 366 ? -29.100 -19.393 7.223 1.00 88.69 366 GLU A O 1
ATOM 2923 N N . LEU A 1 367 ? -27.480 -20.412 8.390 1.00 87.38 367 LEU A N 1
ATOM 2924 C CA . LEU A 1 367 ? -28.005 -21.762 8.183 1.00 87.38 367 LEU A CA 1
ATOM 2925 C C . LEU A 1 367 ? -29.351 -21.955 8.900 1.00 87.38 367 LEU A C 1
ATOM 2927 O O . LEU A 1 367 ? -29.621 -21.354 9.938 1.00 87.38 367 LEU A O 1
ATOM 2931 N N . ALA A 1 368 ? -30.191 -22.847 8.368 1.00 86.25 368 ALA A N 1
ATOM 2932 C CA . ALA A 1 368 ? -31.517 -23.105 8.923 1.00 86.25 368 ALA A CA 1
ATOM 2933 C C . ALA A 1 368 ? -31.451 -23.558 10.393 1.00 86.25 368 ALA A C 1
ATOM 2935 O O . ALA A 1 368 ? -30.585 -24.355 10.780 1.00 86.25 368 ALA A O 1
ATOM 2936 N N . GLU A 1 369 ? -32.397 -23.084 11.207 1.00 88.94 369 GLU A N 1
ATOM 2937 C CA . GLU A 1 369 ? -32.453 -23.438 12.621 1.00 88.94 369 GLU A CA 1
ATOM 2938 C C . GLU A 1 369 ? -32.562 -24.956 12.801 1.00 88.94 369 GLU A C 1
ATOM 2940 O O . GLU A 1 369 ? -33.344 -25.648 12.150 1.00 88.94 369 GLU A O 1
ATOM 2945 N N . GLY A 1 370 ? -31.731 -25.491 13.692 1.00 88.12 370 GLY A N 1
ATOM 2946 C CA . GLY A 1 370 ? -31.661 -26.916 13.960 1.00 88.12 370 GLY A CA 1
ATOM 2947 C C . GLY A 1 370 ? -30.731 -27.731 13.059 1.00 88.12 370 GLY A C 1
ATOM 2948 O O . GLY A 1 370 ? -30.558 -28.921 13.339 1.00 88.12 370 GLY A O 1
ATOM 2949 N N . THR A 1 371 ? -30.072 -27.112 12.076 1.00 91.12 371 THR A N 1
ATOM 2950 C CA . THR A 1 371 ? -28.999 -27.751 11.294 1.00 91.12 371 THR A CA 1
ATOM 2951 C C . THR A 1 371 ? -27.869 -28.205 12.218 1.00 91.12 371 THR A C 1
ATOM 2953 O O . THR A 1 371 ? -27.392 -27.431 13.055 1.00 91.12 371 THR A O 1
ATOM 2956 N N . LYS A 1 372 ? -27.436 -29.464 12.087 1.00 93.56 372 LYS A N 1
ATOM 2957 C CA . LYS A 1 372 ? -26.312 -30.023 12.851 1.00 93.56 372 LYS A CA 1
ATOM 2958 C C . LYS A 1 372 ? -25.028 -29.924 12.034 1.00 93.56 372 LYS A C 1
ATOM 2960 O O . LYS A 1 372 ? -24.993 -30.342 10.878 1.00 93.56 372 LYS A O 1
ATOM 2965 N N . PHE A 1 373 ? -23.959 -29.425 12.639 1.00 93.88 373 PHE A N 1
ATOM 2966 C CA . PHE A 1 373 ? -22.672 -29.253 11.970 1.00 93.88 373 PHE A CA 1
ATOM 2967 C C . PHE A 1 373 ? -21.509 -29.509 12.929 1.00 93.88 373 PHE A C 1
ATOM 2969 O O . PHE A 1 373 ? -21.685 -29.589 14.145 1.00 93.88 373 PHE A O 1
ATOM 2976 N N . GLN A 1 374 ? -20.310 -29.657 12.380 1.00 94.25 374 GLN A N 1
ATOM 2977 C CA . GLN A 1 374 ? -19.085 -29.779 13.159 1.00 94.25 374 GLN A CA 1
ATOM 2978 C C . GLN A 1 374 ? -18.016 -28.806 12.673 1.00 94.25 374 GLN A C 1
ATOM 2980 O O . GLN A 1 374 ? -17.868 -28.589 11.467 1.00 94.25 374 GLN A O 1
ATOM 2985 N N . VAL A 1 375 ? -17.294 -28.229 13.633 1.00 94.50 375 VAL A N 1
ATOM 2986 C CA . VAL A 1 375 ? -16.178 -27.311 13.402 1.00 94.50 375 VAL A CA 1
ATOM 2987 C C . VAL A 1 375 ? -14.903 -28.138 13.307 1.00 94.50 375 VAL A C 1
ATOM 2989 O O . VAL A 1 375 ? -14.556 -28.894 14.217 1.00 94.50 375 VAL A O 1
ATOM 2992 N N . LEU A 1 376 ? -14.231 -28.026 12.171 1.00 93.12 376 LEU A N 1
ATOM 2993 C CA . LEU A 1 376 ? -13.056 -28.800 11.812 1.00 93.12 376 LEU A CA 1
ATOM 2994 C C . LEU A 1 376 ? -11.870 -27.859 11.593 1.00 93.12 376 LEU A C 1
ATOM 2996 O O . LEU A 1 376 ? -11.960 -26.911 10.810 1.00 93.12 376 LEU A O 1
ATOM 3000 N N . SER A 1 377 ? -10.742 -28.175 12.227 1.00 92.94 377 SER A N 1
ATOM 3001 C CA . SER A 1 377 ? -9.476 -27.463 12.054 1.00 92.94 377 SER A CA 1
ATOM 3002 C C . SER A 1 377 ? -8.525 -28.257 11.150 1.00 92.94 377 SER A C 1
ATOM 3004 O O . SER A 1 377 ? -7.969 -29.268 11.588 1.00 92.94 377 SER A O 1
ATOM 3006 N N . PRO A 1 378 ? -8.339 -27.865 9.873 1.00 88.50 378 PRO A N 1
ATOM 3007 C CA . PRO A 1 378 ? -7.517 -28.601 8.916 1.00 88.50 378 PRO A CA 1
ATOM 3008 C C . PRO A 1 378 ? -6.023 -28.309 9.104 1.00 88.50 378 PRO A C 1
ATOM 3010 O O . PRO A 1 378 ? -5.426 -27.495 8.390 1.00 88.50 378 PRO A O 1
ATOM 3013 N N . ILE A 1 379 ? -5.404 -29.014 10.047 1.00 88.00 379 ILE A N 1
ATOM 3014 C CA . ILE A 1 379 ? -3.978 -28.884 10.365 1.00 88.00 379 ILE A CA 1
ATOM 3015 C C . ILE A 1 379 ? -3.065 -29.341 9.219 1.00 88.00 379 ILE A C 1
ATOM 3017 O O . ILE A 1 379 ? -1.998 -28.762 9.001 1.00 88.00 379 ILE A O 1
ATOM 3021 N N . ILE A 1 380 ? -3.472 -30.353 8.443 1.00 81.88 380 ILE A N 1
ATOM 3022 C CA . ILE A 1 380 ? -2.698 -30.866 7.303 1.00 81.88 380 ILE A CA 1
ATOM 3023 C C . ILE A 1 380 ? -3.617 -31.066 6.101 1.00 81.88 380 ILE A C 1
ATOM 3025 O O . ILE A 1 380 ? -4.662 -31.700 6.195 1.00 81.88 380 ILE A O 1
ATOM 3029 N N . ARG A 1 381 ? -3.194 -30.535 4.948 1.00 81.00 381 ARG A N 1
ATOM 3030 C CA . ARG A 1 381 ? -3.968 -30.511 3.699 1.00 81.00 381 ARG A CA 1
ATOM 3031 C C . ARG A 1 381 ? -3.136 -31.050 2.537 1.00 81.00 381 ARG A C 1
ATOM 3033 O O . ARG A 1 381 ? -2.242 -30.360 2.044 1.00 81.00 381 ARG A O 1
ATOM 3040 N N . GLY A 1 382 ? -3.402 -32.281 2.112 1.00 72.00 382 GLY A N 1
ATOM 3041 C CA . GLY A 1 382 ? -2.843 -32.894 0.903 1.00 72.00 382 GLY A CA 1
ATOM 3042 C C . GLY A 1 382 ? -1.317 -33.008 0.881 1.00 72.00 382 GLY A C 1
ATOM 3043 O O . GLY A 1 382 ? -0.708 -32.928 -0.194 1.00 72.00 382 GLY A O 1
ATOM 3044 N N . ARG A 1 383 ? -0.683 -33.169 2.049 1.00 70.38 383 ARG A N 1
ATOM 3045 C CA . ARG A 1 383 ? 0.779 -33.277 2.190 1.00 70.38 383 ARG A CA 1
ATOM 3046 C C . ARG A 1 383 ? 1.186 -34.707 2.543 1.00 70.38 383 ARG A C 1
ATOM 3048 O O . ARG A 1 383 ? 0.412 -35.448 3.136 1.00 70.38 383 ARG A O 1
ATOM 3055 N N . LYS A 1 384 ? 2.393 -35.093 2.120 1.00 78.56 384 LYS A N 1
ATOM 3056 C CA . LYS A 1 384 ? 2.963 -36.416 2.394 1.00 78.56 384 LYS A CA 1
ATOM 3057 C C . LYS A 1 384 ? 3.696 -36.433 3.731 1.00 78.56 384 LYS A C 1
ATOM 3059 O O . LYS A 1 384 ? 4.468 -35.506 3.994 1.00 78.56 384 LYS A O 1
ATOM 3064 N N . GLY A 1 385 ? 3.499 -37.477 4.531 1.00 83.81 385 GLY A N 1
ATOM 3065 C CA . GLY A 1 385 ? 4.202 -37.653 5.800 1.00 83.81 385 GLY A CA 1
ATOM 3066 C C . GLY A 1 385 ? 3.450 -38.527 6.801 1.00 83.81 385 GLY A C 1
ATOM 3067 O O . GLY A 1 385 ? 2.255 -38.751 6.666 1.00 83.81 385 GLY A O 1
ATOM 3068 N N . GLU A 1 386 ? 4.169 -38.991 7.824 1.00 83.06 386 GLU A N 1
ATOM 3069 C CA . GLU A 1 386 ? 3.619 -39.862 8.877 1.00 83.06 386 GLU A CA 1
ATOM 3070 C C . GLU A 1 386 ? 2.985 -39.069 10.037 1.00 83.06 386 GLU A C 1
ATOM 3072 O O . GLU A 1 386 ? 2.160 -39.588 10.774 1.00 83.06 386 GLU A O 1
ATOM 3077 N N . TYR A 1 387 ? 3.375 -37.798 10.203 1.00 84.19 387 TYR A N 1
ATOM 3078 C CA . TYR A 1 387 ? 2.794 -36.823 11.144 1.00 84.19 387 TYR A CA 1
ATOM 3079 C C . TYR A 1 387 ? 2.715 -37.228 12.630 1.00 84.19 387 TYR A C 1
ATOM 3081 O O . TYR A 1 387 ? 1.965 -36.618 13.386 1.00 84.19 387 TYR A O 1
ATOM 3089 N N . ILE A 1 388 ? 3.564 -38.159 13.083 1.00 82.44 388 ILE A N 1
ATOM 3090 C CA . ILE A 1 388 ? 3.620 -38.659 14.475 1.00 82.44 388 ILE A CA 1
ATOM 3091 C C . ILE A 1 388 ? 3.674 -37.515 15.504 1.00 82.44 388 ILE A C 1
ATOM 3093 O O . ILE A 1 388 ? 2.814 -37.415 16.372 1.00 82.44 388 ILE A O 1
ATOM 3097 N N . LYS A 1 389 ? 4.617 -36.575 15.343 1.00 82.19 389 LYS A N 1
ATOM 3098 C CA . LYS A 1 389 ? 4.753 -35.407 16.238 1.00 82.19 389 LYS A CA 1
ATOM 3099 C C . LYS A 1 389 ? 3.521 -34.503 16.242 1.00 82.19 389 LYS A C 1
ATOM 3101 O O . LYS A 1 389 ? 3.230 -33.846 17.233 1.00 82.19 389 LYS A O 1
ATOM 3106 N N . THR A 1 390 ? 2.817 -34.422 15.114 1.00 83.44 390 THR A N 1
ATOM 3107 C CA . THR A 1 390 ? 1.592 -33.629 15.018 1.00 83.44 390 THR A CA 1
ATOM 3108 C C . THR A 1 390 ? 0.487 -34.279 15.844 1.00 83.44 390 THR A C 1
ATOM 3110 O O . THR A 1 390 ? -0.173 -33.576 16.598 1.00 83.44 390 THR A O 1
ATOM 3113 N N . PHE A 1 391 ? 0.333 -35.605 15.783 1.00 83.00 391 PHE A N 1
ATOM 3114 C CA . PHE A 1 391 ? -0.629 -36.324 16.624 1.00 83.00 391 PHE A CA 1
ATOM 3115 C C . PHE A 1 391 ? -0.291 -36.243 18.117 1.00 83.00 391 PHE A C 1
ATOM 3117 O O . PHE A 1 391 ? -1.194 -36.015 18.918 1.00 83.00 391 PHE A O 1
ATOM 3124 N N . GLU A 1 392 ? 0.989 -36.343 18.493 1.00 80.75 392 GLU A N 1
ATOM 3125 C CA . GLU A 1 392 ? 1.435 -36.134 19.881 1.00 80.75 392 GLU A CA 1
ATOM 3126 C C . GLU A 1 392 ? 1.055 -34.739 20.394 1.00 80.75 392 GLU A C 1
ATOM 3128 O O . GLU A 1 392 ? 0.508 -34.607 21.487 1.00 80.75 392 GLU A O 1
ATOM 3133 N N . ASN A 1 393 ? 1.279 -33.698 19.585 1.00 82.44 393 ASN A N 1
ATOM 3134 C CA . ASN A 1 393 ? 0.904 -32.331 19.944 1.00 82.44 393 ASN A CA 1
ATOM 3135 C C . ASN A 1 393 ? -0.613 -32.176 20.107 1.00 82.44 393 ASN A C 1
ATOM 3137 O O . ASN A 1 393 ? -1.058 -31.599 21.092 1.00 82.44 393 ASN A O 1
ATOM 3141 N N . VAL A 1 394 ? -1.408 -32.727 19.183 1.00 83.50 394 VAL A N 1
ATOM 3142 C CA . VAL A 1 394 ? -2.878 -32.670 19.256 1.00 83.50 394 VAL A CA 1
ATOM 3143 C C . VAL A 1 394 ? -3.403 -33.405 20.495 1.00 83.50 394 VAL A C 1
ATOM 3145 O O . VAL A 1 394 ? -4.306 -32.905 21.165 1.00 83.50 394 VAL A O 1
ATOM 3148 N N . LYS A 1 395 ? -2.803 -34.548 20.849 1.00 80.75 395 LYS A N 1
ATOM 3149 C CA . LYS A 1 395 ? -3.137 -35.299 22.068 1.00 80.75 395 LYS A CA 1
ATOM 3150 C C . LYS A 1 395 ? -2.779 -34.513 23.333 1.00 80.75 395 LYS A C 1
ATOM 3152 O O . LYS A 1 395 ? -3.602 -34.415 24.238 1.00 80.75 395 LYS A O 1
ATOM 3157 N N . ASN A 1 396 ? -1.597 -33.897 23.374 1.00 81.06 396 ASN A N 1
ATOM 3158 C CA . ASN A 1 396 ? -1.160 -33.067 24.503 1.00 81.06 396 ASN A CA 1
ATOM 3159 C C . ASN A 1 396 ? -2.025 -31.811 24.692 1.00 81.06 396 ASN A C 1
ATOM 3161 O O . ASN A 1 396 ? -2.207 -31.365 25.822 1.00 81.06 396 ASN A O 1
ATOM 3165 N N . SER A 1 397 ? -2.589 -31.268 23.611 1.00 79.06 397 SER A N 1
ATOM 3166 C CA . SER A 1 397 ? -3.548 -30.157 23.663 1.00 79.06 397 SER A CA 1
ATOM 3167 C C . SER A 1 397 ? -4.951 -30.571 24.138 1.00 79.06 397 SER A C 1
ATOM 3169 O O . SER A 1 397 ? -5.814 -29.711 24.293 1.00 79.06 397 SER A O 1
ATOM 3171 N N . GLY A 1 398 ? -5.196 -31.863 24.397 1.00 80.88 398 GLY A N 1
ATOM 3172 C CA . GLY A 1 398 ? -6.443 -32.360 24.990 1.00 80.88 398 GLY A CA 1
ATOM 3173 C C . GLY A 1 398 ? -7.587 -32.601 24.000 1.00 80.88 398 GLY A C 1
ATOM 3174 O O . GLY A 1 398 ? -8.730 -32.782 24.422 1.00 80.88 398 GLY A O 1
ATOM 3175 N N . TYR A 1 399 ? -7.317 -32.622 22.691 1.00 84.12 399 TYR A N 1
ATOM 3176 C CA . TYR A 1 399 ? -8.345 -32.914 21.692 1.00 84.12 399 TYR A CA 1
ATOM 3177 C C . TYR A 1 399 ? -8.683 -34.410 21.666 1.00 84.12 399 TYR A C 1
ATOM 3179 O O . TYR A 1 399 ? -7.805 -35.260 21.542 1.00 84.12 399 TYR A O 1
ATOM 3187 N N . ALA A 1 400 ? -9.975 -34.740 21.728 1.00 82.12 400 ALA A N 1
ATOM 3188 C CA . ALA A 1 400 ? -10.433 -36.129 21.807 1.00 82.12 400 ALA A CA 1
ATOM 3189 C C . ALA A 1 400 ? -10.561 -36.828 20.442 1.00 82.12 400 ALA A C 1
ATOM 3191 O O . ALA A 1 400 ? -10.532 -38.055 20.374 1.00 82.12 400 ALA A O 1
ATOM 3192 N N . ARG A 1 401 ? -10.775 -36.079 19.350 1.00 88.19 401 ARG A N 1
ATOM 3193 C CA . ARG A 1 401 ? -11.134 -36.640 18.038 1.00 88.19 401 ARG A CA 1
ATOM 3194 C C . ARG A 1 401 ? -10.412 -35.949 16.890 1.00 88.19 401 ARG A C 1
ATOM 3196 O O . ARG A 1 401 ? -10.366 -34.723 16.815 1.00 88.19 401 ARG A O 1
ATOM 3203 N N . VAL A 1 402 ? -9.939 -36.753 15.946 1.00 90.38 402 VAL A N 1
ATOM 3204 C CA . VAL A 1 402 ? -9.347 -36.297 14.682 1.00 90.38 402 VAL A CA 1
ATOM 3205 C C . VAL A 1 402 ? -10.000 -37.010 13.515 1.00 90.38 402 VAL A C 1
ATOM 3207 O O . VAL A 1 402 ? -10.459 -38.143 13.628 1.00 90.38 402 VAL A O 1
ATOM 3210 N N . ARG A 1 403 ? -10.048 -36.350 12.369 1.00 89.12 403 ARG A N 1
ATOM 3211 C CA . ARG A 1 403 ? -10.469 -36.918 11.100 1.00 89.12 403 ARG A CA 1
ATOM 3212 C C . ARG A 1 403 ? -9.246 -37.022 10.200 1.00 89.12 403 ARG A C 1
ATOM 3214 O O . ARG A 1 403 ? -8.510 -36.056 10.042 1.00 89.12 403 ARG A O 1
ATOM 3221 N N . ILE A 1 404 ? -9.007 -38.208 9.657 1.00 88.44 404 ILE A N 1
ATOM 3222 C CA . ILE A 1 404 ? -7.877 -38.493 8.777 1.00 88.44 404 ILE A CA 1
ATOM 3223 C C . ILE A 1 404 ? -8.427 -39.132 7.509 1.00 88.44 404 ILE A C 1
ATOM 3225 O O . ILE A 1 404 ? -9.106 -40.160 7.574 1.00 88.44 404 ILE A O 1
ATOM 3229 N N . ASP A 1 405 ? -8.177 -38.495 6.366 1.00 84.62 405 ASP A N 1
ATOM 3230 C CA . ASP A 1 405 ? -8.656 -38.924 5.045 1.00 84.62 405 ASP A CA 1
ATOM 3231 C C . ASP A 1 405 ? -10.161 -39.263 5.031 1.00 84.62 405 ASP A C 1
ATOM 3233 O O . ASP A 1 405 ? -10.615 -40.229 4.419 1.00 84.62 405 ASP A O 1
ATOM 3237 N N . GLY A 1 406 ? -10.948 -38.461 5.758 1.00 81.25 406 GLY A N 1
ATOM 3238 C CA . GLY A 1 406 ? -12.403 -38.590 5.865 1.00 81.25 406 GLY A CA 1
ATOM 3239 C C . GLY A 1 406 ? -12.909 -39.562 6.938 1.00 81.25 406 GLY A C 1
ATOM 3240 O O . GLY A 1 406 ? -14.101 -39.535 7.242 1.00 81.25 406 GLY A O 1
ATOM 3241 N N . LYS A 1 407 ? -12.045 -40.371 7.566 1.00 85.06 407 LYS A N 1
ATOM 3242 C CA . LYS A 1 407 ? -12.420 -41.269 8.676 1.00 85.06 407 LYS A CA 1
ATOM 3243 C C . LYS A 1 407 ? -12.141 -40.616 10.027 1.00 85.06 407 LYS A C 1
ATOM 3245 O O . LYS A 1 407 ? -11.098 -40.000 10.206 1.00 85.06 407 LYS A O 1
ATOM 3250 N N . VAL A 1 408 ? -13.070 -40.742 10.971 1.00 87.56 408 VAL A N 1
ATOM 3251 C CA . VAL A 1 408 ? -12.931 -40.184 12.326 1.00 87.56 408 VAL A CA 1
ATOM 3252 C C . VAL A 1 408 ? -12.267 -41.206 13.243 1.00 87.56 408 VAL A C 1
ATOM 3254 O O . VAL A 1 408 ? -12.661 -42.369 13.250 1.00 87.56 408 VAL A O 1
ATOM 3257 N N . TYR A 1 409 ? -11.299 -40.749 14.029 1.00 86.00 409 TYR A N 1
ATOM 3258 C CA . TYR A 1 409 ? -10.556 -41.520 15.015 1.00 86.00 409 TYR A CA 1
ATOM 3259 C C . TYR A 1 409 ? -10.607 -40.827 16.382 1.00 86.00 409 TYR A C 1
ATOM 3261 O O . TYR A 1 409 ? -10.583 -39.595 16.466 1.00 86.00 409 TYR A O 1
ATOM 3269 N N . GLU A 1 410 ? -10.669 -41.620 17.450 1.00 85.31 410 GLU A N 1
ATOM 3270 C CA . GLU A 1 410 ? -10.594 -41.148 18.836 1.00 85.31 410 GLU A CA 1
ATOM 3271 C C . GLU A 1 410 ? -9.152 -41.242 19.352 1.00 85.31 410 GLU A C 1
ATOM 3273 O O . GLU A 1 410 ? -8.497 -42.277 19.225 1.00 85.31 410 GLU A O 1
ATOM 3278 N N . LEU A 1 411 ? -8.652 -40.146 19.923 1.00 77.81 411 LEU A N 1
ATOM 3279 C CA . LEU A 1 411 ? -7.301 -40.030 20.469 1.00 77.81 411 LEU A CA 1
ATOM 3280 C C . LEU A 1 411 ? -7.278 -40.514 21.930 1.00 77.81 411 LEU A C 1
ATOM 3282 O O . LEU A 1 411 ? -7.231 -39.714 22.861 1.00 77.81 411 LEU A O 1
ATOM 3286 N N . GLY A 1 412 ? -7.346 -41.834 22.128 1.00 69.12 412 GLY A N 1
ATOM 3287 C CA . GLY A 1 412 ? -7.225 -42.488 23.441 1.00 69.12 412 GLY A CA 1
ATOM 3288 C C . GLY A 1 412 ? -5.779 -42.808 23.861 1.00 69.12 412 GLY A C 1
ATOM 3289 O O . GLY A 1 412 ? -4.813 -42.451 23.175 1.00 69.12 412 GLY A O 1
ATOM 3290 N N . GLU A 1 413 ? -5.612 -43.505 24.993 1.00 58.75 413 GLU A N 1
ATOM 3291 C CA . GLU A 1 413 ? -4.299 -43.994 25.458 1.00 58.75 413 GLU A CA 1
ATOM 3292 C C . GLU A 1 413 ? -3.657 -44.977 24.458 1.00 58.75 413 GLU A C 1
ATOM 3294 O O . GLU A 1 413 ? -2.463 -44.845 24.198 1.00 58.75 413 GLU A O 1
ATOM 3299 N N . ASP A 1 414 ? -4.460 -45.804 23.774 1.00 54.69 414 ASP A N 1
ATOM 3300 C CA . ASP A 1 414 ? -4.025 -46.839 22.813 1.00 54.69 414 ASP A CA 1
ATOM 3301 C C . ASP A 1 414 ? -3.940 -46.382 21.337 1.00 54.69 414 ASP A C 1
ATOM 3303 O O . ASP A 1 414 ? -3.903 -47.202 20.416 1.00 54.69 414 ASP A O 1
ATOM 3307 N N . PHE A 1 415 ? -3.938 -45.074 21.061 1.00 65.25 415 PHE A N 1
ATOM 3308 C CA . PHE A 1 415 ? -3.872 -44.574 19.682 1.00 65.25 415 PHE A CA 1
ATOM 3309 C C . PHE A 1 415 ? -2.435 -44.622 19.114 1.00 65.25 415 PHE A C 1
ATOM 3311 O O . PHE A 1 415 ? -1.708 -43.632 19.187 1.00 65.25 415 PHE A O 1
ATOM 3318 N N . ASP A 1 416 ? -2.032 -45.757 18.525 1.00 64.62 416 ASP A N 1
ATOM 3319 C CA . ASP A 1 416 ? -0.810 -45.901 17.702 1.00 64.62 416 ASP A CA 1
ATOM 3320 C C . ASP A 1 416 ? -1.188 -46.013 16.215 1.00 64.62 416 ASP A C 1
ATOM 3322 O O . ASP A 1 416 ? -1.356 -47.098 15.655 1.00 64.62 416 ASP A O 1
ATOM 3326 N N . PHE A 1 417 ? -1.404 -44.861 15.575 1.00 68.12 417 PHE A N 1
ATOM 3327 C CA . PHE A 1 417 ? -1.813 -44.784 14.172 1.00 68.12 417 PHE A CA 1
ATOM 3328 C C . PHE A 1 417 ? -0.658 -44.276 13.304 1.00 68.12 417 PHE A C 1
ATOM 3330 O O . PHE A 1 417 ? -0.253 -43.117 13.400 1.00 68.12 417 PHE A O 1
ATOM 3337 N N . LYS A 1 418 ? -0.124 -45.143 12.434 1.00 73.50 418 LYS A N 1
ATOM 3338 C CA . LYS A 1 418 ? 0.980 -44.814 11.518 1.00 73.50 418 LYS A CA 1
ATOM 3339 C C . LYS A 1 418 ? 0.462 -44.561 10.109 1.00 73.50 418 LYS A C 1
ATOM 3341 O O . LYS A 1 418 ? -0.073 -45.460 9.464 1.00 73.50 418 LYS A O 1
ATOM 3346 N N . LEU A 1 419 ? 0.650 -43.333 9.637 1.00 81.81 419 LEU A N 1
ATOM 3347 C CA . LEU A 1 419 ? 0.367 -42.942 8.258 1.00 81.81 419 LEU A CA 1
ATOM 3348 C C . LEU A 1 419 ? 1.547 -43.258 7.338 1.00 81.81 419 LEU A C 1
ATOM 3350 O O . LEU A 1 419 ? 2.693 -43.256 7.775 1.00 81.81 419 LEU A O 1
ATOM 3354 N N . ASP A 1 420 ? 1.271 -43.516 6.060 1.00 79.88 420 ASP A N 1
ATOM 3355 C CA . ASP A 1 420 ? 2.310 -43.804 5.071 1.00 79.88 420 ASP A CA 1
ATOM 3356 C C . ASP A 1 420 ? 3.017 -42.511 4.644 1.00 79.88 420 ASP A C 1
ATOM 3358 O O . ASP A 1 420 ? 2.429 -41.589 4.073 1.00 79.88 420 ASP A O 1
ATOM 3362 N N . LYS A 1 421 ? 4.335 -42.462 4.840 1.00 84.75 421 LYS A N 1
ATOM 3363 C CA . LYS A 1 421 ? 5.179 -41.319 4.478 1.00 84.75 421 LYS A CA 1
ATOM 3364 C C . LYS A 1 421 ? 5.080 -40.898 3.006 1.00 84.75 421 LYS A C 1
ATOM 3366 O O . LYS A 1 421 ? 5.363 -39.740 2.687 1.00 84.75 421 LYS A O 1
ATOM 3371 N N . ASN A 1 422 ? 4.731 -41.808 2.099 1.00 78.69 422 ASN A N 1
ATOM 3372 C CA . ASN A 1 422 ? 4.729 -41.574 0.654 1.00 78.69 422 ASN A CA 1
ATOM 3373 C C . ASN A 1 422 ? 3.366 -41.156 0.091 1.00 78.69 422 ASN A C 1
ATOM 3375 O O . ASN A 1 422 ? 3.299 -40.724 -1.073 1.00 78.69 422 ASN A O 1
ATOM 3379 N N . ILE A 1 423 ? 2.303 -41.239 0.891 1.00 83.88 423 ILE A N 1
ATOM 3380 C CA . ILE A 1 423 ? 0.928 -40.924 0.498 1.00 83.88 423 ILE A CA 1
ATOM 3381 C C . ILE A 1 423 ? 0.560 -39.532 1.014 1.00 83.88 423 ILE A C 1
ATOM 3383 O O . ILE A 1 423 ? 1.095 -39.053 2.008 1.00 83.88 423 ILE A O 1
ATOM 3387 N N . LYS A 1 424 ? -0.286 -38.813 0.267 1.00 76.38 424 LYS A N 1
ATOM 3388 C CA . LYS A 1 424 ? -0.796 -37.507 0.699 1.00 76.38 424 LYS A CA 1
ATOM 3389 C C . LYS A 1 424 ? -1.967 -37.724 1.647 1.00 76.38 424 LYS A C 1
ATOM 3391 O O . LYS A 1 424 ? -2.914 -38.393 1.252 1.00 76.38 424 LYS A O 1
ATOM 3396 N N . HIS A 1 425 ? -1.920 -37.084 2.806 1.00 81.56 425 HIS A N 1
ATOM 3397 C CA . HIS A 1 425 ? -2.955 -37.172 3.828 1.00 81.56 425 HIS A CA 1
ATOM 3398 C C . HIS A 1 425 ? -3.626 -35.815 4.063 1.00 81.56 425 HIS A C 1
ATOM 3400 O O . HIS A 1 425 ? -3.000 -34.756 3.908 1.00 81.56 425 HIS A O 1
ATOM 3406 N N . ASN A 1 426 ? -4.901 -35.858 4.445 1.00 82.19 426 ASN A N 1
ATOM 3407 C CA . ASN A 1 426 ? -5.647 -34.746 5.028 1.00 82.19 426 ASN A CA 1
ATOM 3408 C C . ASN A 1 426 ? -5.953 -35.081 6.484 1.00 82.19 426 ASN A C 1
ATOM 3410 O O . ASN A 1 426 ? -6.494 -36.150 6.764 1.00 82.19 426 ASN A O 1
ATOM 3414 N N . ILE A 1 427 ? -5.592 -34.185 7.399 1.00 88.19 427 ILE A N 1
ATOM 3415 C CA . ILE A 1 427 ? -5.823 -34.365 8.831 1.00 88.19 427 ILE A CA 1
ATOM 3416 C C . ILE A 1 427 ? -6.533 -33.123 9.350 1.00 88.19 427 ILE A C 1
ATOM 3418 O O . ILE A 1 427 ? -6.020 -32.006 9.223 1.00 88.19 427 ILE A O 1
ATOM 3422 N N . GLU A 1 428 ? -7.704 -33.334 9.940 1.00 90.69 428 GLU A N 1
ATOM 3423 C CA . GLU A 1 428 ? -8.525 -32.294 10.542 1.00 90.69 428 GLU A CA 1
ATOM 3424 C C . GLU A 1 428 ? -8.847 -32.630 12.003 1.00 90.69 428 GLU A C 1
ATOM 3426 O O . GLU A 1 428 ? -9.275 -33.737 12.315 1.00 90.69 428 GLU A O 1
ATOM 3431 N N . ILE A 1 429 ? -8.671 -31.682 12.920 1.00 92.12 429 ILE A N 1
ATOM 3432 C CA . ILE A 1 429 ? -9.097 -31.841 14.317 1.00 92.12 429 ILE A CA 1
ATOM 3433 C C . ILE A 1 429 ? -10.588 -31.523 14.399 1.00 92.12 429 ILE A C 1
ATOM 3435 O O . ILE A 1 429 ? -11.035 -30.530 13.823 1.00 92.12 429 ILE A O 1
ATOM 3439 N N . ILE A 1 430 ? -11.359 -32.343 15.115 1.00 93.50 430 ILE A N 1
ATOM 3440 C CA . ILE A 1 430 ? -12.766 -32.041 15.396 1.00 93.50 430 ILE A CA 1
ATOM 3441 C C . ILE A 1 430 ? -12.814 -31.214 16.679 1.00 93.50 430 ILE A C 1
ATOM 3443 O O . ILE A 1 430 ? -12.615 -31.766 17.759 1.00 93.50 430 ILE A O 1
ATOM 3447 N N . ILE A 1 431 ? -13.063 -29.909 16.547 1.00 92.31 431 ILE A N 1
ATOM 3448 C CA . ILE A 1 431 ? -13.102 -28.974 17.680 1.00 92.31 431 ILE A CA 1
ATOM 3449 C C . ILE A 1 431 ? -14.406 -29.157 18.456 1.00 92.31 431 ILE A C 1
ATOM 3451 O O . ILE A 1 431 ? -14.382 -29.524 19.627 1.00 92.31 431 ILE A O 1
ATOM 3455 N N . ASP A 1 432 ? -15.547 -28.995 17.780 1.00 91.81 432 ASP A N 1
ATOM 3456 C CA . ASP A 1 432 ? -16.861 -29.156 18.403 1.00 91.81 432 ASP A CA 1
ATOM 3457 C C . ASP A 1 432 ? -17.919 -29.654 17.403 1.00 91.81 432 ASP A C 1
ATOM 3459 O O . ASP A 1 432 ? -17.769 -29.551 16.178 1.00 91.81 432 ASP A O 1
ATOM 3463 N N . ARG A 1 433 ? -19.009 -30.212 17.934 1.00 91.88 433 ARG A N 1
ATOM 3464 C CA . ARG A 1 433 ? -20.226 -30.584 17.204 1.00 91.88 433 ARG A CA 1
ATOM 3465 C C . ARG A 1 433 ? -21.393 -29.778 17.749 1.00 91.88 433 ARG A C 1
ATOM 3467 O O . ARG A 1 433 ? -21.830 -29.981 18.880 1.00 91.88 433 ARG A O 1
ATOM 3474 N N . LEU A 1 434 ? -21.941 -28.913 16.910 1.00 92.75 434 LEU A N 1
ATOM 3475 C CA . LEU A 1 434 ? -22.949 -27.935 17.289 1.00 92.75 434 LEU A CA 1
ATOM 3476 C C . LEU A 1 434 ? -24.246 -28.127 16.497 1.00 92.75 434 LEU A C 1
ATOM 3478 O O . LEU A 1 434 ? -24.321 -28.839 15.492 1.00 92.75 434 LEU A O 1
ATOM 3482 N N . LYS A 1 435 ? -25.300 -27.475 16.981 1.00 93.75 435 LYS A N 1
ATOM 3483 C CA . LYS A 1 435 ? -26.602 -27.379 16.322 1.00 93.75 435 LYS A CA 1
ATOM 3484 C C . LYS A 1 435 ? -27.017 -25.913 16.312 1.00 93.75 435 LYS A C 1
ATOM 3486 O O . LYS A 1 435 ? -26.975 -25.291 17.371 1.00 93.75 435 LYS A O 1
ATOM 3491 N N . ILE A 1 436 ? -27.423 -25.385 15.156 1.00 92.19 436 ILE A N 1
ATOM 3492 C CA . ILE A 1 436 ? -27.830 -23.978 15.020 1.00 92.19 436 ILE A CA 1
ATOM 3493 C C . ILE A 1 436 ? -29.008 -23.682 15.952 1.00 92.19 436 ILE A C 1
ATOM 3495 O O . ILE A 1 436 ? -30.054 -24.333 15.861 1.00 92.19 436 ILE A O 1
ATOM 3499 N N . LYS A 1 437 ? -28.807 -22.700 16.835 1.00 90.19 437 LYS A N 1
ATOM 3500 C CA . LYS A 1 437 ? -29.793 -22.090 17.736 1.00 90.19 437 LYS A CA 1
ATOM 3501 C C . LYS A 1 437 ? -29.423 -20.612 17.964 1.00 90.19 437 LYS A C 1
ATOM 3503 O O . LYS A 1 437 ? -28.258 -20.260 17.792 1.00 90.19 437 LYS A O 1
ATOM 3508 N N . PRO A 1 438 ? -30.343 -19.742 18.401 1.00 81.88 438 PRO A N 1
ATOM 3509 C CA . PRO A 1 438 ? -30.051 -18.314 18.584 1.00 81.88 438 PRO A CA 1
ATOM 3510 C C . PRO A 1 438 ? -28.946 -18.007 19.615 1.00 81.88 438 PRO A C 1
ATOM 3512 O O . PRO A 1 438 ? -28.267 -16.988 19.518 1.00 81.88 438 PRO A O 1
ATOM 3515 N N . ASP A 1 439 ? -28.751 -18.885 20.599 1.00 88.75 439 ASP A N 1
ATOM 3516 C CA . ASP A 1 439 ? -27.859 -18.709 21.750 1.00 88.75 439 ASP A CA 1
ATOM 3517 C C . ASP A 1 439 ? -26.423 -19.221 21.530 1.00 88.75 439 ASP A C 1
ATOM 3519 O O . ASP A 1 439 ? -25.530 -18.901 22.317 1.00 88.75 439 ASP A O 1
ATOM 3523 N N . ILE A 1 440 ? -26.149 -19.966 20.450 1.00 92.19 440 ILE A N 1
ATOM 3524 C CA . ILE A 1 440 ? -24.833 -20.604 20.248 1.00 92.19 440 ILE A CA 1
ATOM 3525 C C . ILE A 1 440 ? -23.741 -19.654 19.744 1.00 92.19 440 ILE A C 1
ATOM 3527 O O . ILE A 1 440 ? -22.581 -20.056 19.682 1.00 92.19 440 ILE A O 1
ATOM 3531 N N . LYS A 1 441 ? -24.080 -18.404 19.395 1.00 89.19 441 LYS A N 1
ATOM 3532 C CA . LYS A 1 441 ? -23.172 -17.465 18.711 1.00 89.19 441 LYS A CA 1
ATOM 3533 C C . LYS A 1 441 ? -21.830 -17.297 19.433 1.00 89.19 441 LYS A C 1
ATOM 3535 O O . LYS A 1 441 ? -20.784 -17.324 18.794 1.00 89.19 441 LYS A O 1
ATOM 3540 N N . LYS A 1 442 ? -21.857 -17.170 20.766 1.00 90.94 442 LYS A N 1
ATOM 3541 C CA . LYS A 1 442 ? -20.645 -16.994 21.580 1.00 90.94 442 LYS A CA 1
ATOM 3542 C C . LYS A 1 442 ? -19.733 -18.225 21.528 1.00 90.94 442 LYS A C 1
ATOM 3544 O O . LYS A 1 442 ? -18.547 -18.084 21.264 1.00 90.94 442 LYS A O 1
ATOM 3549 N N . ARG A 1 443 ? -20.305 -19.418 21.711 1.00 91.75 443 ARG A N 1
ATOM 3550 C CA . ARG A 1 443 ? -19.567 -20.689 21.667 1.00 91.75 443 ARG A CA 1
ATOM 3551 C C . ARG A 1 443 ? -18.990 -20.959 20.278 1.00 91.75 443 ARG A C 1
ATOM 3553 O O . ARG A 1 443 ? -17.820 -21.279 20.155 1.00 91.75 443 ARG A O 1
ATOM 3560 N N . LEU A 1 444 ? -19.787 -20.734 19.232 1.00 92.81 444 LEU A N 1
ATOM 3561 C CA . LEU A 1 444 ? -19.342 -20.870 17.845 1.00 92.81 444 LEU A CA 1
ATOM 3562 C C . LEU A 1 444 ? -18.162 -19.938 17.521 1.00 92.81 444 LEU A C 1
ATOM 3564 O O . LEU A 1 444 ? -17.250 -20.338 16.805 1.00 92.81 444 LEU A O 1
ATOM 3568 N N . SER A 1 445 ? -18.168 -18.711 18.050 1.00 93.38 445 SER A N 1
ATOM 3569 C CA . SER A 1 445 ? -17.049 -17.774 17.903 1.00 93.38 445 SER A CA 1
ATOM 3570 C C . SER A 1 445 ? -15.771 -18.300 18.557 1.00 93.38 445 SER A C 1
ATOM 3572 O O . SER A 1 445 ? -14.718 -18.272 17.926 1.00 93.38 445 SER A O 1
ATOM 3574 N N . GLU A 1 446 ? -15.869 -18.814 19.788 1.00 93.38 446 GLU A N 1
ATOM 3575 C CA . GLU A 1 446 ? -14.743 -19.413 20.519 1.00 93.38 446 GLU A CA 1
ATOM 3576 C C . GLU A 1 446 ? -14.173 -20.628 19.756 1.00 93.38 446 GLU A C 1
ATOM 3578 O O . GLU A 1 446 ? -12.963 -20.717 19.544 1.00 93.38 446 GLU A O 1
ATOM 3583 N N . ASP A 1 447 ? -15.033 -21.513 19.239 1.00 93.56 447 ASP A N 1
ATOM 3584 C CA . ASP A 1 447 ? -14.612 -22.694 18.470 1.00 93.56 447 ASP A CA 1
ATOM 3585 C C . ASP A 1 447 ? -13.945 -22.328 17.133 1.00 93.56 447 ASP A C 1
ATOM 3587 O O . ASP A 1 447 ? -12.970 -22.965 16.716 1.00 93.56 447 ASP A O 1
ATOM 3591 N N . ILE A 1 448 ? -14.452 -21.298 16.445 1.00 92.88 448 ILE A N 1
ATOM 3592 C CA . ILE A 1 448 ? -13.851 -20.790 15.205 1.00 92.88 448 ILE A CA 1
ATOM 3593 C C . ILE A 1 448 ? -12.482 -20.166 15.490 1.00 92.88 448 ILE A C 1
ATOM 3595 O O . ILE A 1 448 ? -11.546 -20.442 14.740 1.00 92.88 448 ILE A O 1
ATOM 3599 N N . GLU A 1 449 ? -12.327 -19.378 16.559 1.00 91.56 449 GLU A N 1
ATOM 3600 C CA . GLU A 1 449 ? -11.026 -18.818 16.955 1.00 91.56 449 GLU A CA 1
ATOM 3601 C C . GLU A 1 449 ? -9.996 -19.916 17.218 1.00 91.56 449 GLU A C 1
ATOM 3603 O O . GLU A 1 449 ? -8.898 -19.881 16.655 1.00 91.56 449 GLU A O 1
ATOM 3608 N N . ILE A 1 450 ? -10.366 -20.932 18.003 1.00 90.50 450 ILE A N 1
ATOM 3609 C CA . ILE A 1 450 ? -9.501 -22.086 18.278 1.00 90.50 450 ILE A CA 1
ATOM 3610 C C . ILE A 1 450 ? -9.117 -22.777 16.965 1.00 90.50 450 ILE A C 1
ATOM 3612 O O . ILE A 1 450 ? -7.936 -23.018 16.702 1.00 90.50 450 ILE A O 1
ATOM 3616 N N . SER A 1 451 ? -10.095 -23.042 16.092 1.00 91.25 451 SER A N 1
ATOM 3617 C CA . SER A 1 451 ? -9.836 -23.680 14.801 1.00 91.25 451 SER A CA 1
ATOM 3618 C C . SER A 1 451 ? -8.884 -22.867 13.922 1.00 91.25 451 SER A C 1
ATOM 3620 O O . SER A 1 451 ? -8.013 -23.444 13.266 1.00 91.25 451 SER A O 1
ATOM 3622 N N . LEU A 1 452 ? -9.042 -21.544 13.868 1.00 88.25 452 LEU A N 1
ATOM 3623 C CA . LEU A 1 452 ? -8.182 -20.666 13.075 1.00 88.25 452 LEU A CA 1
ATOM 3624 C C . LEU A 1 452 ? -6.752 -20.643 13.627 1.00 88.25 452 LEU A C 1
ATOM 3626 O O . LEU A 1 452 ? -5.807 -20.700 12.841 1.00 88.25 452 LEU A O 1
ATOM 3630 N N . ILE A 1 453 ? -6.570 -20.635 14.948 1.00 85.81 453 ILE A N 1
ATOM 3631 C CA . ILE A 1 453 ? -5.239 -20.669 15.574 1.00 85.81 453 ILE A CA 1
ATOM 3632 C C . ILE A 1 453 ? -4.509 -21.975 15.228 1.00 85.81 453 ILE A C 1
ATOM 3634 O O . ILE A 1 453 ? -3.376 -21.939 14.743 1.00 85.81 453 ILE A O 1
ATOM 3638 N N . GLU A 1 454 ? -5.167 -23.122 15.405 1.00 85.56 454 GLU A N 1
ATOM 3639 C CA . GLU A 1 454 ? -4.560 -24.449 15.204 1.00 85.56 454 GLU A CA 1
ATOM 3640 C C . GLU A 1 454 ? -4.188 -24.736 13.736 1.00 85.56 454 GLU A C 1
ATOM 3642 O O . GLU A 1 454 ? -3.187 -25.385 13.434 1.00 85.56 454 GLU A O 1
ATOM 3647 N N . SER A 1 455 ? -4.973 -24.223 12.789 1.00 79.75 455 SER A N 1
ATOM 3648 C CA . SER A 1 455 ? -4.827 -24.479 11.344 1.00 79.75 455 SER A CA 1
ATOM 3649 C C . SER A 1 455 ? -4.028 -23.414 10.581 1.00 79.75 455 SER A C 1
ATOM 3651 O O . SER A 1 455 ? -3.918 -23.486 9.349 1.00 79.75 455 SER A O 1
ATOM 3653 N N . SER A 1 456 ? -3.494 -22.405 11.281 1.00 77.44 456 SER A N 1
ATOM 3654 C CA . SER A 1 456 ? -2.895 -21.207 10.668 1.00 77.44 456 SER A CA 1
ATOM 3655 C C . SER A 1 456 ? -3.868 -20.422 9.765 1.00 77.44 456 SER A C 1
ATOM 3657 O O . SER A 1 456 ? -3.509 -19.993 8.666 1.00 77.44 456 SER A O 1
ATOM 3659 N N . GLY A 1 457 ? -5.102 -20.220 10.231 1.00 79.44 457 GLY A N 1
ATOM 3660 C CA . GLY A 1 457 ? -6.078 -19.283 9.668 1.00 79.44 457 GLY A CA 1
ATOM 3661 C C . GLY A 1 457 ? -7.110 -19.895 8.717 1.00 79.44 457 GLY A C 1
ATOM 3662 O O . GLY A 1 457 ? -7.577 -19.193 7.813 1.00 79.44 457 GLY A O 1
ATOM 3663 N N . VAL A 1 458 ? -7.458 -21.181 8.864 1.00 82.75 458 VAL A N 1
ATOM 3664 C CA . VAL A 1 458 ? -8.489 -21.860 8.050 1.00 82.75 458 VAL A CA 1
ATOM 3665 C C . VAL A 1 458 ? -9.462 -22.655 8.927 1.00 82.75 458 VAL A C 1
ATOM 3667 O O . VAL A 1 458 ? -9.065 -23.429 9.780 1.00 82.75 458 VAL A O 1
ATOM 3670 N N . VAL A 1 459 ? -10.761 -22.548 8.691 1.00 89.94 459 VAL A N 1
ATOM 3671 C CA . VAL A 1 459 ? -11.758 -23.361 9.406 1.00 89.94 459 VAL A CA 1
ATOM 3672 C C . VAL A 1 459 ? -12.696 -24.026 8.417 1.00 89.94 459 VAL A C 1
ATOM 3674 O O . VAL A 1 459 ? -13.098 -23.425 7.419 1.00 89.94 459 VAL A O 1
ATOM 3677 N N . TYR A 1 460 ? -13.023 -25.287 8.676 1.00 90.38 460 TYR A N 1
ATOM 3678 C CA . TYR A 1 460 ? -13.998 -26.059 7.919 1.00 90.38 460 TYR A CA 1
ATOM 3679 C C . TYR A 1 460 ? -15.248 -26.263 8.771 1.00 90.38 460 TYR A C 1
ATOM 3681 O O . TYR A 1 460 ? -15.172 -26.673 9.924 1.00 90.38 460 TYR A O 1
ATOM 3689 N N . ILE A 1 461 ? -16.409 -25.998 8.188 1.00 91.38 461 ILE A N 1
ATOM 3690 C CA . ILE A 1 461 ? -17.717 -26.260 8.777 1.00 91.38 461 ILE A CA 1
ATOM 3691 C C . ILE A 1 461 ? -18.348 -27.374 7.962 1.00 91.38 461 ILE A C 1
ATOM 3693 O O . ILE A 1 461 ? -18.683 -27.177 6.795 1.00 91.38 461 ILE A O 1
ATOM 3697 N N . GLN A 1 462 ? -18.477 -28.554 8.560 1.00 91.62 462 GLN A N 1
ATOM 3698 C CA . GLN A 1 462 ? -19.111 -29.690 7.904 1.00 91.62 462 GLN A CA 1
ATOM 3699 C C . GLN A 1 462 ? -20.540 -29.867 8.404 1.00 91.62 462 GLN A C 1
ATOM 3701 O O . GLN A 1 462 ? -20.753 -30.063 9.601 1.00 91.62 462 GLN A O 1
ATOM 3706 N N . LEU A 1 463 ? -21.503 -29.871 7.487 1.00 91.00 463 LEU A N 1
ATOM 3707 C CA . LEU A 1 463 ? -22.890 -30.210 7.786 1.00 91.00 463 LEU A CA 1
ATOM 3708 C C . LEU A 1 463 ? -23.004 -31.723 8.004 1.00 91.00 463 LEU A C 1
ATOM 3710 O O . LEU A 1 463 ? -22.551 -32.514 7.178 1.00 91.00 463 LEU A O 1
ATOM 3714 N N . LEU A 1 464 ? -23.594 -32.137 9.126 1.00 88.62 464 LEU A N 1
ATOM 3715 C CA . LEU A 1 464 ? -23.706 -33.556 9.484 1.00 88.62 464 LEU A CA 1
ATOM 3716 C C . LEU A 1 464 ? -24.791 -34.277 8.675 1.00 88.62 464 LEU A C 1
ATOM 3718 O O . LEU A 1 464 ? -24.678 -35.482 8.472 1.00 88.62 464 LEU A O 1
ATOM 3722 N N . ASP A 1 465 ? -25.800 -33.545 8.196 1.00 83.56 465 ASP A N 1
ATOM 3723 C CA . ASP A 1 465 ? -26.922 -34.120 7.450 1.00 83.56 465 ASP A CA 1
ATOM 3724 C C . ASP A 1 465 ? -26.570 -34.369 5.968 1.00 83.56 465 ASP A C 1
ATOM 3726 O O . ASP A 1 465 ? -26.907 -35.418 5.426 1.00 83.56 465 ASP A O 1
ATOM 3730 N N . SER A 1 466 ? -25.858 -33.440 5.312 1.00 82.62 466 SER A N 1
ATOM 3731 C CA . SER A 1 466 ? -25.468 -33.553 3.892 1.00 82.62 466 SER A CA 1
ATOM 3732 C C . SER A 1 466 ? -24.026 -34.022 3.669 1.00 82.62 466 SER A C 1
ATOM 3734 O O . SER A 1 466 ? -23.676 -34.444 2.569 1.00 82.62 466 SER A O 1
ATOM 3736 N N . GLY A 1 467 ? -23.164 -33.923 4.685 1.00 79.06 467 GLY A N 1
ATOM 3737 C CA . GLY A 1 467 ? -21.724 -34.157 4.559 1.00 79.06 467 GLY A CA 1
ATOM 3738 C C . GLY A 1 467 ? -20.956 -33.028 3.859 1.00 79.06 467 GLY A C 1
ATOM 3739 O O . GLY A 1 467 ? -19.729 -33.123 3.761 1.00 79.06 467 GLY A O 1
ATOM 3740 N N . GLU A 1 468 ? -21.643 -31.972 3.408 1.00 80.25 468 GLU A N 1
ATOM 3741 C CA . GLU A 1 468 ? -21.059 -30.815 2.723 1.00 80.25 468 GLU A CA 1
ATOM 3742 C C . GLU A 1 468 ? -20.096 -30.052 3.641 1.00 80.25 468 GLU A C 1
ATOM 3744 O O . GLU A 1 468 ? -20.349 -29.898 4.837 1.00 80.25 468 GLU A O 1
ATOM 3749 N N . ILE A 1 469 ? -18.973 -29.587 3.083 1.00 83.00 469 ILE A N 1
ATOM 3750 C CA . ILE A 1 469 ? -17.931 -28.865 3.819 1.00 83.00 469 ILE A CA 1
ATOM 3751 C C . ILE A 1 469 ? -17.833 -27.442 3.275 1.00 83.00 469 ILE A C 1
ATOM 3753 O O . ILE A 1 469 ? -17.413 -27.229 2.137 1.00 83.00 469 ILE A O 1
ATOM 3757 N N . HIS A 1 470 ? -18.153 -26.468 4.119 1.00 83.00 470 HIS A N 1
ATOM 3758 C CA . HIS A 1 470 ? -17.893 -25.058 3.864 1.00 83.00 470 HIS A CA 1
ATOM 3759 C C . HIS A 1 470 ? -16.543 -24.672 4.457 1.00 83.00 470 HIS A C 1
ATOM 3761 O O . HIS A 1 470 ? -16.269 -24.930 5.626 1.00 83.00 470 HIS A O 1
ATOM 3767 N N . SER A 1 471 ? -15.687 -24.046 3.659 1.00 80.50 471 SER A N 1
ATOM 3768 C CA . SER A 1 471 ? -14.370 -23.603 4.105 1.00 80.50 471 SER A CA 1
ATOM 3769 C C . SER A 1 471 ? -14.291 -22.091 4.227 1.00 80.50 471 SER A C 1
ATOM 3771 O O . SER A 1 471 ? -14.679 -21.385 3.295 1.00 80.50 471 SER A O 1
ATOM 3773 N N . PHE A 1 472 ? -13.685 -21.615 5.308 1.00 85.25 472 PHE A N 1
ATOM 3774 C CA . PHE A 1 472 ? -13.452 -20.201 5.574 1.00 85.25 472 PHE A CA 1
ATOM 3775 C C . PHE A 1 472 ? -11.975 -19.957 5.899 1.00 85.25 472 PHE A C 1
ATOM 3777 O O . PHE A 1 472 ? -11.281 -20.856 6.380 1.00 85.25 472 PHE A O 1
ATOM 3784 N N . SER A 1 473 ? -11.477 -18.749 5.627 1.00 81.94 473 SER A N 1
ATOM 3785 C CA . SER A 1 473 ? -10.101 -18.366 5.950 1.00 81.94 473 SER A CA 1
ATOM 3786 C C . SER A 1 473 ? -10.015 -16.930 6.456 1.00 81.94 473 SER A C 1
ATOM 3788 O O . SER A 1 473 ? -10.637 -16.018 5.909 1.00 81.94 473 SER A O 1
ATOM 3790 N N . GLU A 1 474 ? -9.194 -16.735 7.487 1.00 78.06 474 GLU A N 1
ATOM 3791 C CA . GLU A 1 474 ? -8.811 -15.414 7.999 1.00 78.06 474 GLU A CA 1
ATOM 3792 C C . GLU A 1 474 ? -7.690 -14.774 7.156 1.00 78.06 474 GLU A C 1
ATOM 3794 O O . GLU A 1 474 ? -7.457 -13.562 7.189 1.00 78.06 474 GLU A O 1
ATOM 3799 N N . ASN A 1 475 ? -7.017 -15.589 6.341 1.00 71.88 475 ASN A N 1
ATOM 3800 C CA . ASN A 1 475 ? -5.954 -15.171 5.441 1.00 71.88 475 ASN A CA 1
ATOM 3801 C C . ASN A 1 475 ? -6.497 -14.988 4.017 1.00 71.88 475 ASN A C 1
ATOM 3803 O O . ASN A 1 475 ? -7.437 -15.663 3.599 1.00 71.88 475 ASN A O 1
ATOM 3807 N N . PHE A 1 476 ? -5.863 -14.120 3.224 1.00 70.31 476 PHE A N 1
ATOM 3808 C CA . PHE A 1 476 ? -6.064 -14.092 1.772 1.00 70.31 476 PHE A CA 1
ATOM 3809 C C . PHE A 1 476 ? -5.438 -15.357 1.164 1.00 70.31 476 PHE A C 1
ATOM 3811 O O . PHE A 1 476 ? -4.371 -15.302 0.573 1.00 70.31 476 PHE A O 1
ATOM 3818 N N . SER A 1 477 ? -6.045 -16.527 1.349 1.00 68.69 477 SER A N 1
ATOM 3819 C CA . SER A 1 477 ? -5.489 -17.798 0.877 1.00 68.69 477 SER A CA 1
ATOM 3820 C C . SER A 1 477 ? -6.532 -18.636 0.149 1.00 68.69 477 SER A C 1
ATOM 3822 O O . SER A 1 477 ? -7.713 -18.661 0.495 1.00 68.69 477 SER A O 1
ATOM 3824 N N . CYS A 1 478 ? -6.100 -19.338 -0.895 1.00 70.56 478 CYS A N 1
ATOM 3825 C CA . CYS A 1 478 ? -6.922 -20.342 -1.546 1.00 70.56 478 CYS A CA 1
ATOM 3826 C C . CYS A 1 478 ? -6.875 -21.633 -0.729 1.00 70.56 478 CYS A C 1
ATOM 3828 O O . CYS A 1 478 ? -5.857 -22.330 -0.721 1.00 70.56 478 CYS A O 1
ATOM 3830 N N . VAL A 1 479 ? -8.011 -21.997 -0.139 1.00 65.62 479 VAL A N 1
ATOM 3831 C CA . VAL A 1 479 ? -8.162 -23.178 0.717 1.00 65.62 479 VAL A CA 1
ATOM 3832 C C . VAL A 1 479 ? -7.716 -24.478 0.033 1.00 65.62 479 VAL A C 1
ATOM 3834 O O . VAL A 1 479 ? -6.945 -25.231 0.624 1.00 65.62 479 VAL A O 1
ATOM 3837 N N . ASP A 1 480 ? -8.153 -24.719 -1.208 1.00 66.62 480 ASP A N 1
ATOM 3838 C CA . ASP A 1 480 ? -7.905 -25.995 -1.906 1.00 66.62 480 ASP A CA 1
ATOM 3839 C C . ASP A 1 480 ? -6.478 -26.134 -2.443 1.00 66.62 480 ASP A C 1
ATOM 3841 O O . ASP A 1 480 ? -5.917 -27.225 -2.513 1.00 66.62 480 ASP A O 1
ATOM 3845 N N . CYS A 1 481 ? -5.894 -25.022 -2.891 1.00 66.31 481 CYS A N 1
ATOM 3846 C CA . CYS A 1 481 ? -4.589 -25.026 -3.547 1.00 66.31 481 CYS A CA 1
ATOM 3847 C C . CYS A 1 481 ? -3.438 -24.715 -2.584 1.00 66.31 481 CYS A C 1
ATOM 3849 O O . CYS A 1 481 ? -2.284 -24.903 -2.970 1.00 66.31 481 CYS A O 1
ATOM 3851 N N . GLY A 1 482 ? -3.738 -24.217 -1.377 1.00 62.00 482 GLY A N 1
ATOM 3852 C CA . GLY A 1 482 ? -2.740 -23.750 -0.412 1.00 62.00 482 GLY A CA 1
ATOM 3853 C C . GLY A 1 482 ? -1.922 -22.564 -0.928 1.00 62.00 482 GLY A C 1
ATOM 3854 O O . GLY A 1 482 ? -0.738 -22.465 -0.625 1.00 62.00 482 GLY A O 1
ATOM 3855 N N . ILE A 1 483 ? -2.521 -21.732 -1.787 1.00 69.62 483 ILE A N 1
ATOM 3856 C CA . ILE A 1 483 ? -1.864 -20.557 -2.366 1.00 69.62 483 ILE A CA 1
ATOM 3857 C C . ILE A 1 483 ? -2.217 -19.351 -1.512 1.00 69.62 483 ILE A C 1
ATOM 3859 O O . ILE A 1 483 ? -3.383 -18.961 -1.466 1.00 69.62 483 ILE A O 1
ATOM 3863 N N . ASP A 1 484 ? -1.204 -18.738 -0.919 1.00 64.00 484 ASP A N 1
ATOM 3864 C CA . ASP A 1 484 ? -1.352 -17.497 -0.175 1.00 64.00 484 ASP A CA 1
ATOM 3865 C C . ASP A 1 484 ? -1.221 -16.294 -1.112 1.00 64.00 484 ASP A C 1
ATOM 3867 O O . ASP A 1 484 ? -0.339 -16.230 -1.974 1.00 64.00 484 ASP A O 1
ATOM 3871 N N . PHE A 1 485 ? -2.121 -15.340 -0.938 1.00 69.25 485 PHE A N 1
ATOM 3872 C CA . PHE A 1 485 ? -2.089 -14.024 -1.546 1.00 69.25 485 PHE A CA 1
ATOM 3873 C C . PHE A 1 485 ? -1.654 -13.014 -0.486 1.00 69.25 485 PHE A C 1
ATOM 3875 O O . PHE A 1 485 ? -2.073 -13.059 0.671 1.00 69.25 485 PHE A O 1
ATOM 3882 N N . GLU A 1 486 ? -0.793 -12.085 -0.893 1.00 63.97 486 GLU A N 1
ATOM 3883 C CA . GLU A 1 486 ? -0.503 -10.904 -0.086 1.00 63.97 486 GLU A CA 1
ATOM 3884 C C . GLU A 1 486 ? -1.707 -9.949 -0.111 1.00 63.97 486 GLU A C 1
ATOM 3886 O O . GLU A 1 486 ? -2.554 -10.004 -1.006 1.00 63.97 486 GLU A O 1
ATOM 3891 N N . GLU A 1 487 ? -1.775 -9.051 0.872 1.00 70.88 487 GLU A N 1
ATOM 3892 C CA . GLU A 1 487 ? -2.773 -7.986 0.887 1.00 70.88 487 GLU A CA 1
ATOM 3893 C C . GLU A 1 487 ? -2.695 -7.155 -0.403 1.00 70.88 487 GLU A C 1
ATOM 3895 O O . GLU A 1 487 ? -1.608 -6.777 -0.865 1.00 70.88 487 GLU A O 1
ATOM 3900 N N . LEU A 1 488 ? -3.862 -6.870 -0.987 1.00 81.62 488 LEU A N 1
ATOM 3901 C CA . LEU A 1 488 ? -3.952 -6.121 -2.231 1.00 81.62 488 LEU A CA 1
ATOM 3902 C C . LEU A 1 488 ? -3.457 -4.694 -2.008 1.00 81.62 488 LEU A C 1
ATOM 3904 O O . LEU A 1 488 ? -4.115 -3.853 -1.404 1.00 81.62 488 LEU A O 1
ATOM 3908 N N . THR A 1 489 ? -2.267 -4.412 -2.527 1.00 82.31 489 THR A N 1
ATOM 3909 C CA . THR A 1 489 ? -1.662 -3.082 -2.483 1.00 82.31 489 THR A CA 1
ATOM 3910 C C . THR A 1 489 ? -1.355 -2.602 -3.898 1.00 82.31 489 THR A C 1
ATOM 3912 O O . THR A 1 489 ? -1.013 -3.414 -4.761 1.00 82.31 489 THR A O 1
ATOM 3915 N N . PRO A 1 490 ? -1.369 -1.283 -4.173 1.00 86.50 490 PRO A N 1
ATOM 3916 C CA . PRO A 1 490 ? -1.089 -0.768 -5.518 1.00 86.50 490 PRO A CA 1
ATOM 3917 C C . PRO A 1 490 ? 0.267 -1.224 -6.084 1.00 86.50 490 PRO A C 1
ATOM 3919 O O . PRO A 1 490 ? 0.442 -1.371 -7.292 1.00 86.50 490 PRO A O 1
ATOM 3922 N N . ARG A 1 491 ? 1.246 -1.501 -5.211 1.00 83.75 491 ARG A N 1
ATOM 3923 C CA . ARG A 1 491 ? 2.588 -1.970 -5.595 1.00 83.75 491 ARG A CA 1
ATOM 3924 C C . ARG A 1 491 ? 2.574 -3.369 -6.215 1.00 83.75 491 ARG A C 1
ATOM 3926 O O . ARG A 1 491 ? 3.412 -3.641 -7.073 1.00 83.75 491 ARG A O 1
ATOM 3933 N N . MET A 1 492 ? 1.615 -4.214 -5.836 1.00 85.25 492 MET A N 1
ATOM 3934 C CA . MET A 1 492 ? 1.411 -5.549 -6.409 1.00 85.25 492 MET A CA 1
ATOM 3935 C C . MET A 1 492 ? 1.019 -5.488 -7.891 1.00 85.25 492 MET A C 1
ATOM 3937 O O . MET A 1 492 ? 1.290 -6.415 -8.646 1.00 85.25 492 MET A O 1
ATOM 3941 N N . PHE A 1 493 ? 0.454 -4.372 -8.344 1.00 93.31 493 PHE A N 1
ATOM 3942 C CA . PHE A 1 493 ? 0.089 -4.150 -9.743 1.00 93.31 493 PHE A CA 1
ATOM 3943 C C . PHE A 1 493 ? 1.154 -3.371 -10.523 1.00 93.31 493 PHE A C 1
ATOM 3945 O O . PHE A 1 493 ? 0.946 -2.991 -11.671 1.00 93.31 493 PHE A O 1
ATOM 3952 N N . SER A 1 494 ? 2.313 -3.100 -9.921 1.00 91.56 494 SER A N 1
ATOM 3953 C CA . SER A 1 494 ? 3.408 -2.401 -10.587 1.00 91.56 494 SER A CA 1
ATOM 3954 C C . SER A 1 494 ? 4.406 -3.388 -11.181 1.00 91.56 494 SER A C 1
ATOM 3956 O O . SER A 1 494 ? 5.147 -4.035 -10.444 1.00 91.56 494 SER A O 1
ATOM 3958 N N . PHE A 1 495 ? 4.512 -3.436 -12.511 1.00 91.25 495 PHE A N 1
ATOM 3959 C CA . PHE A 1 495 ? 5.580 -4.186 -13.183 1.00 91.25 495 PHE A CA 1
ATOM 3960 C C . PHE A 1 495 ? 6.968 -3.536 -13.027 1.00 91.25 495 PHE A C 1
ATOM 3962 O O . PHE A 1 495 ? 7.977 -4.164 -13.322 1.00 91.25 495 PHE A O 1
ATOM 3969 N N . ASN A 1 496 ? 7.044 -2.299 -12.522 1.00 84.75 496 ASN A N 1
ATOM 3970 C CA . ASN A 1 496 ? 8.308 -1.648 -12.151 1.00 84.75 496 ASN A CA 1
ATOM 3971 C C . ASN A 1 496 ? 8.777 -2.026 -10.740 1.00 84.75 496 ASN A C 1
ATOM 3973 O O . ASN A 1 496 ? 9.885 -1.677 -10.340 1.00 84.75 496 ASN A O 1
ATOM 3977 N N . SER A 1 497 ? 7.931 -2.712 -9.969 1.00 79.44 497 SER A N 1
ATOM 3978 C CA . SER A 1 497 ? 8.232 -3.141 -8.612 1.00 79.44 497 SER A CA 1
ATOM 3979 C C . SER A 1 497 ? 8.451 -4.649 -8.575 1.00 79.44 497 SER A C 1
ATOM 3981 O O . SER A 1 497 ? 7.656 -5.375 -9.167 1.00 79.44 497 SER A O 1
ATOM 3983 N N . PRO A 1 498 ? 9.439 -5.167 -7.825 1.00 72.75 498 PRO A N 1
ATOM 3984 C CA . PRO A 1 498 ? 9.630 -6.611 -7.691 1.00 72.75 498 PRO A CA 1
ATOM 3985 C C . PRO A 1 498 ? 8.400 -7.329 -7.115 1.00 72.75 498 PRO A C 1
ATOM 3987 O O . PRO A 1 498 ? 8.237 -8.522 -7.362 1.00 72.75 498 PRO A O 1
ATOM 3990 N N . TYR A 1 499 ? 7.526 -6.618 -6.387 1.00 74.06 499 TYR A N 1
ATOM 3991 C CA . TYR A 1 499 ? 6.274 -7.154 -5.842 1.00 74.06 499 TYR A CA 1
ATOM 3992 C C . TYR A 1 499 ? 5.264 -7.533 -6.928 1.00 74.06 499 TYR A C 1
ATOM 3994 O O . TYR A 1 499 ? 4.629 -8.576 -6.816 1.00 74.06 499 TYR A O 1
ATOM 4002 N N . GLY A 1 500 ? 5.136 -6.718 -7.978 1.00 82.75 500 GLY A N 1
ATOM 4003 C CA . GLY A 1 500 ? 4.181 -6.944 -9.063 1.00 82.75 500 GLY A CA 1
ATOM 4004 C C . GLY A 1 500 ? 4.792 -7.479 -10.350 1.00 82.75 500 GLY A C 1
ATOM 4005 O O . GLY A 1 500 ? 4.088 -8.087 -11.148 1.00 82.75 500 GLY A O 1
ATOM 4006 N N . ALA A 1 501 ? 6.096 -7.296 -10.554 1.00 88.31 501 ALA A N 1
ATOM 4007 C CA . ALA A 1 501 ? 6.805 -7.709 -11.755 1.00 88.31 501 ALA A CA 1
ATOM 4008 C C . ALA A 1 501 ? 6.837 -9.232 -11.924 1.00 88.31 501 ALA A C 1
ATOM 4010 O O . ALA A 1 501 ? 7.146 -9.976 -10.985 1.00 88.31 501 ALA A O 1
ATOM 4011 N N . CYS A 1 502 ? 6.578 -9.684 -13.153 1.00 90.75 502 CYS A N 1
ATOM 4012 C CA . CYS A 1 502 ? 6.775 -11.071 -13.559 1.00 90.75 502 CYS A CA 1
ATOM 4013 C C . CYS A 1 502 ? 8.184 -11.541 -13.173 1.00 90.75 502 CYS A C 1
ATOM 4015 O O . CYS A 1 502 ? 9.168 -10.851 -13.445 1.00 90.75 502 CYS A O 1
ATOM 4017 N N . ARG A 1 503 ? 8.275 -12.724 -12.552 1.00 84.50 503 ARG A N 1
ATOM 4018 C CA . ARG A 1 503 ? 9.541 -13.274 -12.045 1.00 84.50 503 ARG A CA 1
ATOM 4019 C C . ARG A 1 503 ? 10.510 -13.674 -13.161 1.00 84.50 503 ARG A C 1
ATOM 4021 O O . ARG A 1 503 ? 11.708 -13.621 -12.937 1.00 84.50 503 ARG A O 1
ATOM 4028 N N . GLU A 1 504 ? 10.001 -14.034 -14.340 1.00 83.25 504 GLU A N 1
ATOM 4029 C CA . GLU A 1 504 ? 10.829 -14.457 -15.479 1.00 83.25 504 GLU A CA 1
ATOM 4030 C C . GLU A 1 504 ? 11.464 -13.266 -16.207 1.00 83.25 504 GLU A C 1
ATOM 4032 O O . GLU A 1 504 ? 12.675 -13.216 -16.368 1.00 83.25 504 GLU A O 1
ATOM 4037 N N . CYS A 1 505 ? 10.669 -12.270 -16.609 1.00 83.75 505 CYS A N 1
ATOM 4038 C CA . CYS A 1 505 ? 11.175 -11.118 -17.372 1.00 83.75 505 CYS A CA 1
ATOM 4039 C C . CYS A 1 505 ? 11.475 -9.877 -16.517 1.00 83.75 505 CYS A C 1
ATOM 4041 O O . CYS A 1 505 ? 11.746 -8.805 -17.060 1.00 83.75 505 CYS A O 1
ATOM 4043 N N . GLY A 1 506 ? 11.335 -9.960 -15.190 1.00 81.81 506 GLY A N 1
ATOM 4044 C CA . GLY A 1 506 ? 11.548 -8.826 -14.284 1.00 81.81 506 GLY A CA 1
ATOM 4045 C C . GLY A 1 506 ? 10.693 -7.599 -14.626 1.00 81.81 506 GLY A C 1
ATOM 4046 O O . GLY A 1 506 ? 11.158 -6.466 -14.477 1.00 81.81 506 GLY A O 1
ATOM 4047 N N . GLY A 1 507 ? 9.482 -7.812 -15.153 1.00 84.69 507 GLY A N 1
ATOM 4048 C CA . GLY A 1 507 ? 8.549 -6.740 -15.513 1.00 84.69 507 GLY A CA 1
ATOM 4049 C C . GLY A 1 507 ? 8.754 -6.093 -16.885 1.00 84.69 507 GLY A C 1
ATOM 4050 O O . GLY A 1 507 ? 8.099 -5.099 -17.189 1.00 84.69 507 GLY A O 1
ATOM 4051 N N . LEU A 1 508 ? 9.634 -6.638 -17.731 1.00 85.44 508 LEU A N 1
ATOM 4052 C CA . LEU A 1 508 ? 9.823 -6.152 -19.106 1.00 85.44 508 LEU A CA 1
ATOM 4053 C C . LEU A 1 508 ? 8.695 -6.596 -20.050 1.00 85.44 508 LEU A C 1
ATOM 4055 O O . LEU A 1 508 ? 8.353 -5.883 -20.989 1.00 85.44 508 LEU A O 1
ATOM 4059 N N . GLY A 1 509 ? 8.112 -7.771 -19.803 1.00 84.88 509 GLY A N 1
ATOM 4060 C CA . GLY A 1 509 ? 7.085 -8.395 -20.651 1.00 84.88 509 GLY A CA 1
ATOM 4061 C C . GLY A 1 509 ? 7.639 -9.085 -21.887 1.00 84.88 509 GLY A C 1
ATOM 4062 O O . GLY A 1 509 ? 6.962 -9.927 -22.458 1.00 84.88 509 GLY A O 1
ATOM 4063 N N . ILE A 1 510 ? 8.878 -8.792 -22.256 1.00 83.00 510 ILE A N 1
ATOM 4064 C CA . ILE A 1 510 ? 9.585 -9.444 -23.349 1.00 83.00 510 ILE A CA 1
ATOM 4065 C C . ILE A 1 510 ? 10.724 -10.297 -22.797 1.00 83.00 510 ILE A C 1
ATOM 4067 O O . ILE A 1 510 ? 11.357 -9.914 -21.807 1.00 83.00 510 ILE A O 1
ATOM 4071 N N . SER A 1 511 ? 10.972 -11.442 -23.425 1.00 78.62 511 SER A N 1
ATOM 4072 C CA . SER A 1 511 ? 12.263 -12.117 -23.353 1.00 78.62 511 SER A CA 1
ATOM 4073 C C . SER A 1 511 ? 13.090 -11.691 -24.565 1.00 78.62 511 SER A C 1
ATOM 4075 O O . SER A 1 511 ? 12.571 -11.492 -25.667 1.00 78.62 511 SER A O 1
ATOM 4077 N N . LYS A 1 512 ? 14.374 -11.442 -24.318 1.00 71.62 512 LYS A N 1
ATOM 4078 C CA . LYS A 1 512 ? 15.371 -11.194 -25.353 1.00 71.62 512 LYS A CA 1
ATOM 4079 C C . LYS A 1 512 ? 16.072 -12.523 -25.580 1.00 71.62 512 LYS A C 1
ATOM 4081 O O . LYS A 1 512 ? 17.003 -12.837 -24.844 1.00 71.62 512 LYS A O 1
ATOM 4086 N N . ASP A 1 513 ? 15.583 -13.278 -26.549 1.00 72.50 513 ASP A N 1
ATOM 4087 C CA . ASP A 1 513 ? 16.158 -14.564 -26.924 1.00 72.50 513 ASP A CA 1
ATOM 4088 C C . ASP A 1 513 ? 16.762 -14.453 -28.325 1.00 72.50 513 ASP A C 1
ATOM 4090 O O . ASP A 1 513 ? 16.373 -13.596 -29.124 1.00 72.50 513 ASP A O 1
ATOM 4094 N N . ILE A 1 514 ? 17.751 -15.297 -28.614 1.00 82.06 514 ILE A N 1
ATOM 4095 C CA . ILE A 1 514 ? 18.296 -15.401 -29.967 1.00 82.06 514 ILE A CA 1
ATOM 4096 C C . ILE A 1 514 ? 17.190 -15.912 -30.889 1.00 82.06 514 ILE A C 1
ATOM 4098 O O . ILE A 1 514 ? 16.568 -16.935 -30.593 1.00 82.06 514 ILE A O 1
ATOM 4102 N N . ASP A 1 515 ? 16.957 -15.208 -31.995 1.00 80.94 515 ASP A N 1
ATOM 4103 C CA . ASP A 1 515 ? 15.976 -15.615 -32.990 1.00 80.94 515 ASP A CA 1
ATOM 4104 C C . ASP A 1 515 ? 16.622 -16.548 -34.019 1.00 80.94 515 ASP A C 1
ATOM 4106 O O . ASP A 1 515 ? 17.527 -16.110 -34.736 1.00 80.94 515 ASP A O 1
ATOM 4110 N N . PRO A 1 516 ? 16.193 -17.819 -34.123 1.00 80.19 516 PRO A N 1
ATOM 4111 C CA . PRO A 1 516 ? 16.722 -18.734 -35.127 1.00 80.19 516 PRO A CA 1
ATOM 4112 C C . PRO A 1 516 ? 16.580 -18.220 -36.558 1.00 80.19 516 PRO A C 1
ATOM 4114 O O . PRO A 1 516 ? 17.478 -18.446 -37.367 1.00 80.19 516 PRO A O 1
ATOM 4117 N N . ASP A 1 517 ? 15.509 -17.479 -36.846 1.00 81.44 517 ASP A N 1
ATOM 4118 C CA . ASP A 1 517 ? 15.243 -16.949 -38.184 1.00 81.44 517 ASP A CA 1
ATOM 4119 C C . ASP A 1 517 ? 16.238 -15.842 -38.563 1.00 81.44 517 ASP A C 1
ATOM 4121 O O . ASP A 1 517 ? 16.508 -15.626 -39.737 1.00 81.44 517 ASP A O 1
ATOM 4125 N N . LEU A 1 518 ? 16.841 -15.167 -37.575 1.00 82.19 518 LEU A N 1
ATOM 4126 C CA . LEU A 1 518 ? 17.909 -14.188 -37.805 1.00 82.19 518 LEU A CA 1
ATOM 4127 C C . LEU A 1 518 ? 19.292 -14.844 -37.926 1.00 82.19 518 LEU A C 1
ATOM 4129 O O . LEU A 1 518 ? 20.211 -14.220 -38.449 1.00 82.19 518 LEU A O 1
ATOM 4133 N N . ILE A 1 519 ? 19.464 -16.083 -37.445 1.00 83.69 519 ILE A N 1
ATOM 4134 C CA . ILE A 1 519 ? 20.701 -16.860 -37.648 1.00 83.69 519 ILE A CA 1
ATOM 4135 C C . ILE A 1 519 ? 20.795 -17.343 -39.106 1.00 83.69 519 ILE A C 1
ATOM 4137 O O . ILE A 1 519 ? 21.895 -17.438 -39.656 1.00 83.69 519 ILE A O 1
ATOM 4141 N N . VAL A 1 520 ? 19.651 -17.673 -39.710 1.00 86.31 520 VAL A N 1
ATOM 4142 C CA . VAL A 1 520 ? 19.538 -18.207 -41.073 1.00 86.31 520 VAL A CA 1
ATOM 4143 C C . VAL A 1 520 ? 19.174 -17.068 -42.030 1.00 86.31 520 VAL A C 1
ATOM 4145 O O . VAL A 1 520 ? 18.003 -16.810 -42.284 1.00 86.31 520 VAL A O 1
ATOM 4148 N N . GLU A 1 521 ? 20.180 -16.372 -42.561 1.00 82.00 521 GLU A N 1
ATOM 4149 C CA . GLU A 1 521 ? 19.965 -15.198 -43.426 1.00 82.00 521 GLU A CA 1
ATOM 4150 C C . GLU A 1 521 ? 19.358 -15.558 -44.797 1.00 82.00 521 GLU A C 1
ATOM 4152 O O . GLU A 1 521 ? 18.603 -14.762 -45.356 1.00 82.00 521 GLU A O 1
ATOM 4157 N N . HIS A 1 522 ? 19.652 -16.758 -45.316 1.00 87.12 522 HIS A N 1
ATOM 4158 C CA . HIS A 1 522 ? 19.238 -17.216 -46.650 1.00 87.12 522 HIS A CA 1
ATOM 4159 C C . HIS A 1 522 ? 18.641 -18.635 -46.602 1.00 87.12 522 HIS A C 1
ATOM 4161 O O . HIS A 1 522 ? 19.313 -19.603 -46.971 1.00 87.12 522 HIS A O 1
ATOM 4167 N N . PRO A 1 523 ? 17.393 -18.811 -46.125 1.00 86.75 523 PRO A N 1
ATOM 4168 C CA . PRO A 1 523 ? 16.776 -20.131 -45.956 1.00 86.75 523 PRO A CA 1
ATOM 4169 C C . PRO A 1 523 ? 16.555 -20.896 -47.275 1.00 86.75 523 PRO A C 1
ATOM 4171 O O . PRO A 1 523 ? 16.371 -22.113 -47.268 1.00 86.75 523 PRO A O 1
ATOM 4174 N N . GLU A 1 524 ? 16.556 -20.199 -48.408 1.00 90.06 524 GLU A N 1
ATOM 4175 C CA . GLU A 1 524 ? 16.489 -20.754 -49.761 1.00 90.06 524 GLU A CA 1
ATOM 4176 C C . GLU A 1 524 ? 17.789 -21.409 -50.242 1.00 90.06 524 GLU A C 1
ATOM 4178 O O . GLU A 1 524 ? 17.749 -22.178 -51.202 1.00 90.06 524 GLU A O 1
ATOM 4183 N N . LEU A 1 525 ? 18.919 -21.114 -49.598 1.00 89.50 525 LEU A N 1
ATOM 4184 C CA . LEU A 1 525 ? 20.214 -21.708 -49.912 1.00 89.50 525 LEU A CA 1
ATOM 4185 C C . LEU A 1 525 ? 20.465 -22.942 -49.046 1.00 89.50 525 LEU A C 1
ATOM 4187 O O . LEU A 1 525 ? 19.835 -23.145 -48.004 1.00 89.50 525 LEU A O 1
ATOM 4191 N N . SER A 1 526 ? 21.397 -23.786 -49.478 1.00 88.19 526 SER A N 1
ATOM 4192 C CA . SER A 1 526 ? 21.885 -24.889 -48.657 1.00 88.19 526 SER A CA 1
ATOM 4193 C C . SER A 1 526 ? 22.862 -24.391 -47.587 1.00 88.19 526 SER A C 1
ATOM 4195 O O . SER A 1 526 ? 23.387 -23.274 -47.659 1.00 88.19 526 SER A O 1
ATOM 4197 N N . ILE A 1 527 ? 23.159 -25.221 -46.584 1.00 84.69 527 ILE A N 1
ATOM 4198 C CA . ILE A 1 527 ? 24.174 -24.880 -45.571 1.00 84.69 527 ILE A CA 1
ATOM 4199 C C . ILE A 1 527 ? 25.545 -24.695 -46.238 1.00 84.69 527 ILE A C 1
ATOM 4201 O O . ILE A 1 527 ? 26.316 -23.828 -45.826 1.00 84.69 527 ILE A O 1
ATOM 4205 N N . MET A 1 528 ? 25.828 -25.477 -47.286 1.00 81.62 528 MET A N 1
ATOM 4206 C CA . MET A 1 528 ? 27.061 -25.382 -48.075 1.00 81.62 528 MET A CA 1
ATOM 4207 C C . MET A 1 528 ? 27.127 -24.147 -48.973 1.00 81.62 528 MET A C 1
ATOM 4209 O O . MET A 1 528 ? 28.232 -23.719 -49.292 1.00 81.62 528 MET A O 1
ATOM 4213 N N . ASP A 1 529 ? 25.982 -23.577 -49.349 1.00 82.62 529 ASP A N 1
ATOM 4214 C CA . ASP A 1 529 ? 25.884 -22.379 -50.193 1.00 82.62 529 ASP A CA 1
ATOM 4215 C C . ASP A 1 529 ? 25.728 -21.086 -49.378 1.00 82.62 529 ASP A C 1
ATOM 4217 O O . ASP A 1 529 ? 25.611 -20.002 -49.945 1.00 82.62 529 ASP A O 1
ATOM 4221 N N . GLY A 1 530 ? 25.785 -21.176 -48.046 1.00 80.50 530 GLY A N 1
ATOM 4222 C CA . GLY A 1 530 ? 25.821 -20.009 -47.166 1.00 80.50 530 GLY A CA 1
ATOM 4223 C C . GLY A 1 530 ? 24.480 -19.616 -46.549 1.00 80.50 530 GLY A C 1
ATOM 4224 O O . GLY A 1 530 ? 24.318 -18.458 -46.174 1.00 80.50 530 GLY A O 1
ATOM 4225 N N . ALA A 1 531 ? 23.549 -20.560 -46.364 1.00 84.75 531 ALA A N 1
ATOM 4226 C CA . ALA A 1 531 ? 22.291 -20.304 -45.648 1.00 84.75 531 ALA A CA 1
ATOM 4227 C C . ALA A 1 531 ? 22.483 -19.678 -44.252 1.00 84.75 531 ALA A C 1
ATOM 4229 O O . ALA A 1 531 ? 21.646 -18.908 -43.784 1.00 84.75 531 ALA A O 1
ATOM 4230 N N . ILE A 1 532 ? 23.595 -20.010 -43.585 1.00 83.56 532 ILE A N 1
ATOM 4231 C CA . ILE A 1 532 ? 23.971 -19.513 -42.257 1.00 83.56 532 ILE A CA 1
ATOM 4232 C C . ILE A 1 532 ? 25.386 -18.905 -42.339 1.00 83.56 532 ILE A C 1
ATOM 4234 O O . ILE A 1 532 ? 26.375 -19.644 -42.263 1.00 83.56 532 ILE A O 1
ATOM 4238 N N . PRO A 1 533 ? 25.525 -17.569 -42.425 1.00 72.12 533 PRO A N 1
ATOM 4239 C CA . PRO A 1 533 ? 26.822 -16.894 -42.604 1.00 72.12 533 PRO A CA 1
ATOM 4240 C C . PRO A 1 533 ? 27.836 -17.103 -41.470 1.00 72.12 533 PRO A C 1
ATOM 4242 O O . PRO A 1 533 ? 29.038 -16.893 -41.646 1.00 72.12 533 PRO A O 1
ATOM 4245 N N . PHE A 1 534 ? 27.380 -17.558 -40.297 1.00 67.69 534 PHE A N 1
ATOM 4246 C CA . PHE A 1 534 ? 28.246 -17.954 -39.179 1.00 67.69 534 PHE A CA 1
ATOM 4247 C C . PHE A 1 534 ? 29.217 -19.090 -39.560 1.00 67.69 534 PHE A C 1
ATOM 4249 O O . PHE A 1 534 ? 30.344 -19.149 -39.054 1.00 67.69 534 PHE A O 1
ATOM 4256 N N . PHE A 1 535 ? 28.819 -19.967 -40.487 1.00 64.31 535 PHE A N 1
ATOM 4257 C CA . PHE A 1 535 ? 29.693 -20.974 -41.081 1.00 64.31 535 PHE A CA 1
ATOM 4258 C C . PHE A 1 535 ? 30.490 -20.355 -42.228 1.00 64.31 535 PHE A C 1
ATOM 4260 O O . PHE A 1 535 ? 30.175 -20.523 -43.397 1.00 64.31 535 PHE A O 1
ATOM 4267 N N . ASN A 1 536 ? 31.552 -19.621 -41.902 1.00 53.22 536 ASN A N 1
ATOM 4268 C CA . ASN A 1 536 ? 32.392 -19.032 -42.941 1.00 53.22 536 ASN A CA 1
ATOM 4269 C C . ASN A 1 536 ? 33.046 -20.144 -43.799 1.00 53.22 536 ASN A C 1
ATOM 4271 O O . ASN A 1 536 ? 33.728 -21.022 -43.249 1.00 53.22 536 ASN A O 1
ATOM 4275 N N . MET A 1 537 ? 32.850 -20.088 -45.123 1.00 50.69 537 MET A N 1
ATOM 4276 C CA . MET A 1 537 ? 33.081 -21.157 -46.118 1.00 50.69 537 MET A CA 1
ATOM 4277 C C . MET A 1 537 ? 34.557 -21.416 -46.485 1.00 50.69 537 MET A C 1
ATOM 4279 O O . MET A 1 537 ? 34.893 -21.751 -47.619 1.00 50.69 537 MET A O 1
ATOM 4283 N N . SER A 1 538 ? 35.472 -21.309 -45.522 1.00 48.28 538 SER A N 1
ATOM 4284 C CA . SER A 1 538 ? 36.839 -21.815 -45.693 1.00 48.28 538 SER A CA 1
ATOM 4285 C C . SER A 1 538 ? 36.903 -23.294 -45.302 1.00 48.28 538 SER A C 1
ATOM 4287 O O . SER A 1 538 ? 36.557 -23.673 -44.179 1.00 48.28 538 SER A O 1
ATOM 4289 N N . TYR A 1 539 ? 37.410 -24.138 -46.208 1.00 47.41 539 TYR A N 1
ATOM 4290 C CA . TYR A 1 539 ? 37.570 -25.596 -46.041 1.00 47.41 539 TYR A CA 1
ATOM 4291 C C . TYR A 1 539 ? 38.398 -26.018 -44.803 1.00 47.41 539 TYR A C 1
ATOM 4293 O O . TYR A 1 539 ? 38.357 -27.175 -44.385 1.00 47.41 539 TYR A O 1
ATOM 4301 N N . SER A 1 540 ? 39.126 -25.088 -44.180 1.00 49.41 540 SER A N 1
ATOM 4302 C CA . SER A 1 540 ? 39.983 -25.299 -43.006 1.00 49.41 540 SER A CA 1
ATOM 4303 C C . SER A 1 540 ? 39.350 -24.901 -41.662 1.00 49.41 540 SER A C 1
ATOM 4305 O O . SER A 1 540 ? 40.018 -24.975 -40.628 1.00 49.41 540 SER A O 1
ATOM 4307 N N . ASN A 1 541 ? 38.088 -24.459 -41.649 1.00 62.38 541 ASN A N 1
ATOM 4308 C CA . ASN A 1 541 ? 37.440 -23.911 -40.458 1.00 62.38 541 ASN A CA 1
ATOM 4309 C C . ASN A 1 541 ? 36.843 -25.011 -39.552 1.00 62.38 541 ASN A C 1
ATOM 4311 O O . ASN A 1 541 ? 36.228 -25.967 -40.015 1.00 62.38 541 ASN A O 1
ATOM 4315 N N . TYR A 1 542 ? 36.988 -24.862 -38.234 1.00 73.50 542 TYR A N 1
ATOM 4316 C CA . TYR A 1 542 ? 36.484 -25.800 -37.219 1.00 73.50 542 TYR A CA 1
ATOM 4317 C C . TYR A 1 542 ? 34.983 -26.102 -37.377 1.00 73.50 542 TYR A C 1
ATOM 4319 O O . TYR A 1 542 ? 34.551 -27.248 -37.263 1.00 73.50 542 TYR A O 1
ATOM 4327 N N . TYR A 1 543 ? 34.192 -25.071 -37.678 1.00 74.56 543 TYR A N 1
ATOM 4328 C CA . TYR A 1 543 ? 32.738 -25.174 -37.755 1.00 74.56 543 TYR A CA 1
ATOM 4329 C C . TYR A 1 543 ? 32.227 -25.910 -39.002 1.00 74.56 543 TYR A C 1
ATOM 4331 O O . TYR A 1 543 ? 31.205 -26.586 -38.918 1.00 74.56 543 TYR A O 1
ATOM 4339 N N . SER A 1 544 ? 32.939 -25.846 -40.135 1.00 75.06 544 SER A N 1
ATOM 4340 C CA . SER A 1 544 ? 32.545 -26.582 -41.347 1.00 75.06 544 SER A CA 1
ATOM 4341 C C . SER A 1 544 ? 32.768 -28.089 -41.192 1.00 75.06 544 SER A C 1
ATOM 4343 O O . SER A 1 544 ? 31.984 -28.899 -41.677 1.00 75.06 544 SER A O 1
ATOM 4345 N N . GLN A 1 545 ? 33.801 -28.487 -40.449 1.00 77.56 545 GLN A N 1
ATOM 4346 C CA . GLN A 1 545 ? 34.051 -29.892 -40.109 1.00 77.56 545 GLN A CA 1
ATOM 4347 C C . GLN A 1 545 ? 33.066 -30.395 -39.044 1.00 77.56 545 GLN A C 1
ATOM 4349 O O . GLN A 1 545 ? 32.641 -31.552 -39.073 1.00 77.56 545 GLN A O 1
ATOM 4354 N N . LEU A 1 546 ? 32.646 -29.501 -38.144 1.00 82.69 546 LEU A N 1
ATOM 4355 C CA . LEU A 1 546 ? 31.630 -29.791 -37.141 1.00 82.69 546 LEU A CA 1
ATOM 4356 C C . LEU A 1 546 ? 30.253 -30.052 -37.762 1.00 82.69 546 LEU A C 1
ATOM 4358 O O . LEU A 1 546 ? 29.625 -31.045 -37.405 1.00 82.69 546 LEU A O 1
ATOM 4362 N N . ILE A 1 547 ? 29.809 -29.230 -38.720 1.00 84.38 547 ILE A N 1
ATOM 4363 C CA . ILE A 1 547 ? 28.503 -29.444 -39.359 1.00 84.38 547 ILE A CA 1
ATOM 4364 C C . ILE A 1 547 ? 28.476 -30.694 -40.247 1.00 84.38 547 ILE A C 1
ATOM 4366 O O . ILE A 1 547 ? 27.476 -31.399 -40.255 1.00 84.38 547 ILE A O 1
ATOM 4370 N N . LYS A 1 548 ? 29.596 -31.042 -40.898 1.00 84.56 548 LYS A N 1
ATOM 4371 C CA . LYS A 1 548 ? 29.742 -32.321 -41.619 1.00 84.56 548 LYS A CA 1
ATOM 4372 C C . LYS A 1 548 ? 29.617 -33.527 -40.696 1.00 84.56 548 LYS A C 1
ATOM 4374 O O . LYS A 1 548 ? 28.872 -34.447 -40.996 1.00 84.56 548 LYS A O 1
ATOM 4379 N N . SER A 1 549 ? 30.283 -33.485 -39.541 1.00 85.00 549 SER A N 1
ATOM 4380 C CA . SER A 1 549 ? 30.173 -34.565 -38.549 1.00 85.00 549 SER A CA 1
ATOM 4381 C C . SER A 1 549 ? 28.745 -34.688 -37.993 1.00 85.00 549 SER A C 1
ATOM 4383 O O . SER A 1 549 ? 28.300 -35.785 -37.675 1.00 85.00 549 SER A O 1
ATOM 4385 N N . LEU A 1 550 ? 28.016 -33.571 -37.869 1.00 86.81 550 LEU A N 1
ATOM 4386 C CA . LEU A 1 550 ? 26.608 -33.577 -37.455 1.00 86.81 550 LEU A CA 1
ATOM 4387 C C . LEU A 1 550 ? 25.694 -34.166 -38.533 1.00 86.81 550 LEU A C 1
ATOM 4389 O O . LEU A 1 550 ? 24.822 -34.959 -38.197 1.00 86.81 550 LEU A O 1
ATOM 4393 N N . ALA A 1 551 ? 25.914 -33.802 -39.796 1.00 88.00 551 ALA A N 1
ATOM 4394 C CA . ALA A 1 551 ? 25.178 -34.334 -40.939 1.00 88.00 551 ALA A CA 1
ATOM 4395 C C . ALA A 1 551 ? 25.334 -35.854 -41.076 1.00 88.00 551 ALA A C 1
ATOM 4397 O O . ALA A 1 551 ? 24.351 -36.544 -41.318 1.00 88.00 551 ALA A O 1
ATOM 4398 N N . GLU A 1 552 ? 26.544 -36.381 -40.858 1.00 86.12 552 GLU A N 1
ATOM 4399 C CA . GLU A 1 552 ? 26.815 -37.825 -40.882 1.00 86.12 552 GLU A CA 1
ATOM 4400 C C . GLU A 1 552 ? 26.140 -38.581 -39.722 1.00 86.12 552 GLU A C 1
ATOM 4402 O O . GLU A 1 552 ? 25.583 -39.650 -39.939 1.00 86.12 552 GLU A O 1
ATOM 4407 N N . GLU A 1 553 ? 26.168 -38.046 -38.494 1.00 84.88 553 GLU A N 1
ATOM 4408 C CA . GLU A 1 553 ? 25.587 -38.718 -37.313 1.00 84.88 553 GLU A CA 1
ATOM 4409 C C . GLU A 1 553 ? 24.049 -38.677 -37.298 1.00 84.88 553 GLU A C 1
ATOM 4411 O O . GLU A 1 553 ? 23.419 -39.600 -36.786 1.00 84.88 553 GLU A O 1
ATOM 4416 N N . TYR A 1 554 ? 23.447 -37.598 -37.809 1.00 86.06 554 TYR A N 1
ATOM 4417 C CA . TYR A 1 554 ? 21.992 -37.383 -37.796 1.00 86.06 554 TYR A CA 1
ATOM 4418 C C . TYR A 1 554 ? 21.341 -37.508 -39.181 1.00 86.06 554 TYR A C 1
ATOM 4420 O O . TYR A 1 554 ? 20.175 -37.154 -39.328 1.00 86.06 554 TYR A O 1
ATOM 4428 N N . GLU A 1 555 ? 22.087 -38.009 -40.168 1.00 86.38 555 GLU A N 1
ATOM 4429 C CA . GLU A 1 555 ? 21.611 -38.380 -41.507 1.00 86.38 555 GLU A CA 1
ATOM 4430 C C . GLU A 1 555 ? 20.844 -37.266 -42.248 1.00 86.38 555 GLU A C 1
ATOM 4432 O O . GLU A 1 555 ? 19.802 -37.507 -42.855 1.00 86.38 555 GLU A O 1
ATOM 4437 N N . PHE A 1 556 ? 21.364 -36.033 -42.230 1.00 89.12 556 PHE A N 1
ATOM 4438 C CA . PHE A 1 556 ? 20.794 -34.917 -43.000 1.00 89.12 556 PHE A CA 1
ATOM 4439 C C . PHE A 1 556 ? 21.754 -34.401 -44.077 1.00 89.12 556 PHE A C 1
ATOM 4441 O O . PHE A 1 556 ? 22.964 -34.350 -43.873 1.00 89.12 556 PHE A O 1
ATOM 4448 N N . ASP A 1 557 ? 21.218 -33.996 -45.232 1.00 88.12 557 ASP A N 1
ATOM 4449 C CA . ASP A 1 557 ? 22.018 -33.490 -46.352 1.00 88.12 557 ASP A CA 1
ATOM 4450 C C . ASP A 1 557 ? 22.310 -31.987 -46.215 1.00 88.12 557 ASP A C 1
ATOM 4452 O O . ASP A 1 557 ? 21.425 -31.173 -45.956 1.00 88.12 557 ASP A O 1
ATOM 4456 N N . LEU A 1 558 ? 23.576 -31.615 -46.418 1.00 85.94 558 LEU A N 1
ATOM 4457 C CA . LEU A 1 558 ? 24.050 -30.233 -46.328 1.00 85.94 558 LEU A CA 1
ATOM 4458 C C . LEU A 1 558 ? 23.800 -29.413 -47.601 1.00 85.94 558 LEU A C 1
ATOM 4460 O O . LEU A 1 558 ? 23.919 -28.188 -47.537 1.00 85.94 558 LEU A O 1
ATOM 4464 N N . ASN A 1 559 ? 23.495 -30.068 -48.728 1.00 88.19 559 ASN A N 1
ATOM 4465 C CA . ASN A 1 559 ? 23.216 -29.420 -50.018 1.00 88.19 559 ASN A CA 1
ATOM 4466 C C . ASN A 1 559 ? 21.720 -29.165 -50.244 1.00 88.19 559 ASN A C 1
ATOM 4468 O O . ASN A 1 559 ? 21.339 -28.468 -51.182 1.00 88.19 559 ASN A O 1
ATOM 4472 N N . THR A 1 560 ? 20.865 -29.698 -49.374 1.00 88.69 560 THR A N 1
ATOM 4473 C CA . THR A 1 560 ? 19.438 -29.388 -49.376 1.00 88.69 560 THR A CA 1
ATOM 4474 C C . THR A 1 560 ? 19.230 -27.947 -48.881 1.00 88.69 560 THR A C 1
ATOM 4476 O O . THR A 1 560 ? 19.862 -27.553 -47.893 1.00 88.69 560 THR A O 1
ATOM 4479 N N . PRO A 1 561 ? 18.372 -27.135 -49.534 1.00 91.12 561 PRO A N 1
ATOM 4480 C CA . PRO A 1 561 ? 17.993 -25.816 -49.033 1.00 91.12 561 PRO A CA 1
ATOM 4481 C C . PRO A 1 561 ? 17.518 -25.863 -47.579 1.00 91.12 561 PRO A C 1
ATOM 4483 O O . PRO A 1 561 ? 16.742 -26.744 -47.207 1.00 91.12 561 PRO A O 1
ATOM 4486 N N . PHE A 1 562 ? 17.936 -24.906 -46.746 1.00 88.62 562 PHE A N 1
ATOM 4487 C CA . PHE A 1 562 ? 17.667 -24.950 -45.303 1.00 88.62 562 PHE A CA 1
ATOM 4488 C C . PHE A 1 562 ? 16.169 -25.002 -44.971 1.00 88.62 562 PHE A C 1
ATOM 4490 O O . PHE A 1 562 ? 15.764 -25.690 -44.036 1.00 88.62 562 PHE A O 1
ATOM 4497 N N . LYS A 1 563 ? 15.324 -24.316 -45.746 1.00 89.62 563 LYS A N 1
ATOM 4498 C CA . LYS A 1 563 ? 13.860 -24.356 -45.589 1.00 89.62 563 LYS A CA 1
ATOM 4499 C C . LYS A 1 563 ? 13.270 -25.765 -45.761 1.00 89.62 563 LYS A C 1
ATOM 4501 O O . LYS A 1 563 ? 12.304 -26.086 -45.069 1.00 89.62 563 LYS A O 1
ATOM 4506 N N . ASP A 1 564 ? 13.880 -26.583 -46.621 1.00 90.44 564 ASP A N 1
ATOM 4507 C CA . ASP A 1 564 ? 13.407 -27.912 -47.028 1.00 90.44 564 ASP A CA 1
ATOM 4508 C C . ASP A 1 564 ? 14.044 -29.041 -46.190 1.00 90.44 564 ASP A C 1
ATOM 4510 O O . ASP A 1 564 ? 13.664 -30.203 -46.322 1.00 90.44 564 ASP A O 1
ATOM 4514 N N . LEU A 1 565 ? 14.991 -28.710 -45.300 1.00 89.69 565 LEU A N 1
ATOM 4515 C CA . LEU A 1 565 ? 15.529 -29.645 -44.310 1.00 89.69 565 LEU A CA 1
ATOM 4516 C C . LEU A 1 565 ? 14.457 -30.078 -43.298 1.00 89.69 565 LEU A C 1
ATOM 4518 O O . LEU A 1 565 ? 13.572 -29.304 -42.928 1.00 89.69 565 LEU A O 1
ATOM 4522 N N . ASP A 1 566 ? 14.596 -31.303 -42.787 1.00 89.62 566 ASP A N 1
ATOM 4523 C CA . ASP A 1 566 ? 13.718 -31.835 -41.745 1.00 89.62 566 ASP A CA 1
ATOM 4524 C C . ASP A 1 566 ? 13.789 -31.001 -40.448 1.00 89.62 566 ASP A C 1
ATOM 4526 O O . ASP A 1 566 ? 14.850 -30.508 -40.046 1.00 89.62 566 ASP A O 1
ATOM 4530 N N . GLU A 1 567 ? 12.656 -30.872 -39.756 1.00 86.31 567 GLU A N 1
ATOM 4531 C CA . GLU A 1 567 ? 12.530 -30.097 -38.514 1.00 86.31 567 GLU A CA 1
ATOM 4532 C C . GLU A 1 567 ? 13.430 -30.648 -37.403 1.00 86.31 567 GLU A C 1
ATOM 4534 O O . GLU A 1 567 ? 13.960 -29.891 -36.581 1.00 86.31 567 GLU A O 1
ATOM 4539 N N . TYR A 1 568 ? 13.673 -31.962 -37.398 1.00 86.31 568 TYR A N 1
ATOM 4540 C CA . TYR A 1 568 ? 14.627 -32.570 -36.478 1.00 86.31 568 TYR A CA 1
ATOM 4541 C C . TYR A 1 568 ? 16.062 -32.100 -36.753 1.00 86.31 568 TYR A C 1
ATOM 4543 O O . TYR A 1 568 ? 16.765 -31.695 -35.823 1.00 86.31 568 TYR A O 1
ATOM 4551 N N . ALA A 1 569 ? 16.481 -32.060 -38.020 1.00 87.25 569 ALA A N 1
ATOM 4552 C CA . ALA A 1 569 ? 17.803 -31.575 -38.411 1.00 87.25 569 ALA A CA 1
ATOM 4553 C C . ALA A 1 569 ? 17.980 -30.081 -38.089 1.00 87.25 569 ALA A C 1
ATOM 4555 O O . ALA A 1 569 ? 18.977 -29.696 -37.468 1.00 87.25 569 ALA A O 1
ATOM 4556 N N . LYS A 1 570 ? 16.975 -29.246 -38.401 1.00 88.81 570 LYS A N 1
ATOM 4557 C CA . LYS A 1 570 ? 16.952 -27.819 -38.018 1.00 88.81 570 LYS A CA 1
ATOM 4558 C C . LYS A 1 570 ? 17.116 -27.647 -36.508 1.00 88.81 570 LYS A C 1
ATOM 4560 O O . LYS A 1 570 ? 17.944 -26.851 -36.056 1.00 88.81 570 LYS A O 1
ATOM 4565 N N . ARG A 1 571 ? 16.385 -28.436 -35.711 1.00 88.88 571 ARG A N 1
ATOM 4566 C CA . ARG A 1 571 ? 16.479 -28.414 -34.245 1.00 88.88 571 ARG A CA 1
ATOM 4567 C C . ARG A 1 571 ? 17.880 -28.773 -33.756 1.00 88.88 571 ARG A C 1
ATOM 4569 O O . ARG A 1 571 ? 18.395 -28.068 -32.890 1.00 88.88 571 ARG A O 1
ATOM 4576 N N . ILE A 1 572 ? 18.502 -29.824 -34.292 1.00 88.06 572 ILE A N 1
ATOM 4577 C CA . ILE A 1 572 ? 19.859 -30.235 -33.895 1.00 88.06 572 ILE A CA 1
ATOM 4578 C C . ILE A 1 572 ? 20.882 -29.134 -34.202 1.00 88.06 572 ILE A C 1
ATOM 4580 O O . ILE A 1 572 ? 21.737 -28.839 -33.365 1.00 88.06 572 ILE A O 1
ATOM 4584 N N . ILE A 1 573 ? 20.781 -28.480 -35.362 1.00 88.00 573 ILE A N 1
ATOM 4585 C CA . ILE A 1 573 ? 21.688 -27.391 -35.758 1.00 88.00 573 ILE A CA 1
ATOM 4586 C C . ILE A 1 573 ? 21.529 -26.174 -34.828 1.00 88.00 573 ILE A C 1
ATOM 4588 O O . ILE A 1 573 ? 22.519 -25.604 -34.354 1.00 88.00 573 ILE A O 1
ATOM 4592 N N . LEU A 1 574 ? 20.289 -25.782 -34.532 1.00 86.56 574 LEU A N 1
ATOM 4593 C CA . LEU A 1 574 ? 19.984 -24.558 -33.786 1.00 86.56 574 LEU A CA 1
ATOM 4594 C C . LEU A 1 574 ? 20.103 -24.729 -32.266 1.00 86.56 574 LEU A C 1
ATOM 4596 O O . LEU A 1 574 ? 20.696 -23.880 -31.600 1.00 86.56 574 LEU A O 1
ATOM 4600 N N . TYR A 1 575 ? 19.588 -25.826 -31.716 1.00 86.00 575 TYR A N 1
ATOM 4601 C CA . TYR A 1 575 ? 19.458 -26.060 -30.271 1.00 86.00 575 TYR A CA 1
ATOM 4602 C C . TYR A 1 575 ? 20.348 -27.188 -29.744 1.00 86.00 575 TYR A C 1
ATOM 4604 O O . TYR A 1 575 ? 20.406 -27.418 -28.536 1.00 86.00 575 TYR A O 1
ATOM 4612 N N . GLY A 1 576 ? 21.089 -27.858 -30.625 1.00 88.25 576 GLY A N 1
ATOM 4613 C CA . GLY A 1 576 ? 22.072 -28.849 -30.233 1.00 88.25 576 GLY A CA 1
ATOM 4614 C C . GLY A 1 576 ? 21.455 -30.201 -29.914 1.00 88.25 576 GLY A C 1
ATOM 4615 O O . GLY A 1 576 ? 20.406 -30.584 -30.414 1.00 88.25 576 GLY A O 1
ATOM 4616 N N . THR A 1 577 ? 22.181 -30.970 -29.111 1.00 83.69 577 THR A N 1
ATOM 4617 C CA . THR A 1 577 ? 22.064 -32.441 -29.079 1.00 83.69 577 THR A CA 1
ATOM 4618 C C . THR A 1 577 ? 21.583 -32.966 -27.730 1.00 83.69 577 THR A C 1
ATOM 4620 O O . THR A 1 577 ? 21.848 -34.112 -27.366 1.00 83.69 577 THR A O 1
ATOM 4623 N N . ASP A 1 578 ? 20.937 -32.091 -26.949 1.00 78.31 578 ASP A N 1
ATOM 4624 C CA . ASP A 1 578 ? 20.387 -32.357 -25.612 1.00 78.31 578 ASP A CA 1
ATOM 4625 C C . ASP A 1 578 ? 21.367 -33.096 -24.676 1.00 78.31 578 ASP A C 1
ATOM 4627 O O . ASP A 1 578 ? 21.001 -33.909 -23.829 1.00 78.31 578 ASP A O 1
ATOM 4631 N N . GLY A 1 579 ? 22.664 -32.807 -24.826 1.00 75.75 579 GLY A N 1
ATOM 4632 C CA . GLY A 1 579 ? 23.731 -33.346 -23.986 1.00 75.75 579 GLY A CA 1
ATOM 4633 C C . GLY A 1 579 ? 24.358 -34.663 -24.453 1.00 75.75 579 GLY A C 1
ATOM 4634 O O . GLY A 1 579 ? 25.301 -35.121 -23.788 1.00 75.75 579 GLY A O 1
ATOM 4635 N N . ARG A 1 580 ? 23.918 -35.240 -25.583 1.00 83.69 580 ARG A N 1
ATOM 4636 C CA . ARG A 1 580 ? 24.580 -36.386 -26.231 1.00 83.69 580 ARG A CA 1
ATOM 4637 C C . ARG A 1 580 ? 25.962 -35.968 -26.743 1.00 83.69 580 ARG A C 1
ATOM 4639 O O . ARG A 1 580 ? 26.163 -34.867 -27.248 1.00 83.69 580 ARG A O 1
ATOM 4646 N N . ARG A 1 581 ? 26.956 -36.838 -26.556 1.00 83.88 581 ARG A N 1
ATOM 4647 C CA . ARG A 1 581 ? 28.311 -36.619 -27.077 1.00 83.88 581 ARG A CA 1
ATOM 4648 C C . ARG A 1 581 ? 28.398 -37.163 -28.494 1.00 83.88 581 ARG A C 1
ATOM 4650 O O . ARG A 1 581 ? 28.022 -38.308 -28.714 1.00 83.88 581 ARG A O 1
ATOM 4657 N N . ILE A 1 582 ? 28.933 -36.364 -29.406 1.00 82.50 582 ILE A N 1
ATOM 4658 C CA . ILE A 1 582 ? 29.098 -36.727 -30.814 1.00 82.50 582 ILE A CA 1
ATOM 4659 C C . ILE A 1 582 ? 30.576 -36.752 -31.135 1.00 82.50 582 ILE A C 1
ATOM 4661 O O . ILE A 1 582 ? 31.352 -35.929 -30.632 1.00 82.50 582 ILE A O 1
ATOM 4665 N N . LYS A 1 583 ? 30.960 -37.728 -31.950 1.00 81.81 583 LYS A N 1
ATOM 4666 C CA . LYS A 1 583 ? 32.323 -37.874 -32.434 1.00 81.81 583 LYS A CA 1
ATOM 4667 C C . LYS A 1 583 ? 32.556 -36.850 -33.537 1.00 81.81 583 LYS A C 1
ATOM 4669 O O . LYS A 1 583 ? 31.945 -36.929 -34.592 1.00 81.81 583 LYS A O 1
ATOM 4674 N N . ILE A 1 584 ? 33.467 -35.913 -33.302 1.00 79.50 584 ILE A N 1
ATOM 4675 C CA . ILE A 1 584 ? 33.897 -34.967 -34.329 1.00 79.50 584 ILE A CA 1
ATOM 4676 C C . ILE A 1 584 ? 35.272 -35.344 -34.830 1.00 79.50 584 ILE A C 1
ATOM 4678 O O . ILE A 1 584 ? 36.209 -35.552 -34.051 1.00 79.50 584 ILE A O 1
ATOM 4682 N N . SER A 1 585 ? 35.373 -35.407 -36.151 1.00 72.31 585 SER A N 1
ATOM 4683 C CA . SER A 1 585 ? 36.614 -35.629 -36.874 1.00 72.31 585 SER A CA 1
ATOM 4684 C C . SER A 1 585 ? 37.051 -34.301 -37.466 1.00 72.31 585 SER A C 1
ATOM 4686 O O . SER A 1 585 ? 36.322 -33.714 -38.262 1.00 72.31 585 SER A O 1
ATOM 4688 N N . TYR A 1 586 ? 38.225 -33.810 -37.066 1.00 73.56 586 TYR A N 1
ATOM 4689 C CA . TYR A 1 586 ? 38.752 -32.563 -37.607 1.00 73.56 586 TYR A CA 1
ATOM 4690 C C . TYR A 1 586 ? 40.207 -32.696 -38.060 1.00 73.56 586 TYR A C 1
ATOM 4692 O O . TYR A 1 586 ? 41.018 -33.388 -37.435 1.00 73.56 586 TYR A O 1
ATOM 4700 N N . ILE A 1 587 ? 40.540 -32.029 -39.161 1.00 71.56 587 ILE A N 1
ATOM 4701 C CA . ILE A 1 587 ? 41.890 -31.950 -39.710 1.00 71.56 587 ILE A CA 1
ATOM 4702 C C . ILE A 1 587 ? 42.558 -30.732 -39.079 1.00 71.56 587 ILE A C 1
ATOM 4704 O O . ILE A 1 587 ? 42.165 -29.588 -39.307 1.00 71.56 587 ILE A O 1
ATOM 4708 N N . SER A 1 588 ? 43.567 -30.976 -38.245 1.00 67.12 588 SER A N 1
ATOM 4709 C CA . SER A 1 588 ? 44.365 -29.898 -37.655 1.00 67.12 588 SER A CA 1
ATOM 4710 C C . SER A 1 588 ? 45.147 -29.129 -38.728 1.00 67.12 588 SER A C 1
ATOM 4712 O O . SER A 1 588 ? 45.452 -29.668 -39.788 1.00 67.12 588 SER A O 1
ATOM 4714 N N . HIS A 1 589 ? 45.585 -27.905 -38.417 1.00 66.75 589 HIS A N 1
ATOM 4715 C CA . HIS A 1 589 ? 46.430 -27.091 -39.310 1.00 66.75 589 HIS A CA 1
ATOM 4716 C C . HIS A 1 589 ? 47.722 -27.797 -39.781 1.00 66.75 589 HIS A C 1
ATOM 4718 O O . HIS A 1 589 ? 48.309 -27.403 -40.779 1.00 66.75 589 HIS A O 1
ATOM 4724 N N . LYS A 1 590 ? 48.166 -28.850 -39.076 1.00 72.50 590 LYS A N 1
ATOM 4725 C CA . LYS A 1 590 ? 49.327 -29.687 -39.430 1.00 72.50 590 LYS A CA 1
ATOM 4726 C C . LYS A 1 590 ? 48.951 -30.951 -40.231 1.00 72.50 590 LYS A C 1
ATOM 4728 O O . LYS A 1 590 ? 49.739 -31.890 -40.272 1.00 72.50 590 LYS A O 1
ATOM 4733 N N . GLY A 1 591 ? 47.733 -31.036 -40.771 1.00 69.62 591 GLY A N 1
ATOM 4734 C CA . GLY A 1 591 ? 47.255 -32.145 -41.612 1.00 69.62 591 GLY A CA 1
ATOM 4735 C C . GLY A 1 591 ? 46.892 -33.443 -40.876 1.00 69.62 591 GLY A C 1
ATOM 4736 O O . GLY A 1 591 ? 46.414 -34.384 -41.498 1.00 69.62 591 GLY A O 1
ATOM 4737 N N . LYS A 1 592 ? 47.079 -33.525 -39.550 1.00 74.31 592 LYS A N 1
ATOM 4738 C CA . LYS A 1 592 ? 46.690 -34.710 -38.762 1.00 74.31 592 LYS A CA 1
ATOM 4739 C C . LYS A 1 592 ? 45.196 -34.693 -38.442 1.00 74.31 592 LYS A C 1
ATOM 4741 O O . LYS A 1 592 ? 44.713 -33.690 -37.904 1.00 74.31 592 LYS A O 1
ATOM 4746 N N . ILE A 1 593 ? 44.521 -35.815 -38.701 1.00 74.94 593 ILE A N 1
ATOM 4747 C CA . ILE A 1 593 ? 43.136 -36.076 -38.290 1.00 74.94 593 ILE A CA 1
ATOM 4748 C C . ILE A 1 593 ? 43.116 -36.331 -36.781 1.00 74.94 593 ILE A C 1
ATOM 4750 O O . ILE A 1 593 ? 43.892 -37.137 -36.263 1.00 74.94 593 ILE A O 1
ATOM 4754 N N . ARG A 1 594 ? 42.243 -35.628 -36.062 1.00 76.56 594 ARG A N 1
ATOM 4755 C CA . ARG A 1 594 ? 41.981 -35.853 -34.638 1.00 76.56 594 ARG A CA 1
ATOM 4756 C C . ARG A 1 594 ? 40.498 -36.118 -34.430 1.00 76.56 594 ARG A C 1
ATOM 4758 O O . ARG A 1 594 ? 39.660 -35.403 -34.973 1.00 76.56 594 ARG A O 1
ATOM 4765 N N . HIS A 1 595 ? 40.203 -37.111 -33.597 1.00 79.50 595 HIS A N 1
ATOM 4766 C CA . HIS A 1 595 ? 38.851 -37.406 -33.141 1.00 79.50 595 HIS A CA 1
ATOM 4767 C C . HIS A 1 595 ? 38.700 -36.978 -31.689 1.00 79.50 595 HIS A C 1
ATOM 4769 O O . HIS A 1 595 ? 39.551 -37.289 -30.854 1.00 79.50 595 HIS A O 1
ATOM 4775 N N . TYR A 1 596 ? 37.614 -36.287 -31.380 1.00 81.75 596 TYR A N 1
ATOM 4776 C CA . TYR A 1 596 ? 37.234 -35.991 -30.006 1.00 81.75 596 TYR A CA 1
ATOM 4777 C C . TYR A 1 596 ? 35.714 -36.000 -29.890 1.00 81.75 596 TYR A C 1
ATOM 4779 O O . TYR A 1 596 ? 34.996 -35.824 -30.872 1.00 81.75 596 TYR A O 1
ATOM 4787 N N . TYR A 1 597 ? 35.227 -36.238 -28.679 1.00 82.81 597 TYR A N 1
ATOM 4788 C CA . TYR A 1 597 ? 33.805 -36.198 -28.382 1.00 82.81 597 TYR A CA 1
ATOM 4789 C C . TYR A 1 597 ? 33.470 -34.848 -27.765 1.00 82.81 597 TYR A C 1
ATOM 4791 O O . TYR A 1 597 ? 34.044 -34.496 -26.732 1.00 82.81 597 TYR A O 1
ATOM 4799 N N . LEU A 1 598 ? 32.521 -34.119 -28.346 1.00 83.69 598 LEU A N 1
ATOM 4800 C CA . LEU A 1 598 ? 31.928 -32.958 -27.682 1.00 83.69 598 LEU A CA 1
ATOM 4801 C C . LEU A 1 598 ? 30.417 -33.092 -27.581 1.00 83.69 598 LEU A C 1
ATOM 4803 O O . LEU A 1 598 ? 29.783 -33.844 -28.316 1.00 83.69 598 LEU A O 1
ATOM 4807 N N . LYS A 1 599 ? 29.853 -32.302 -26.675 1.00 85.69 599 LYS A N 1
ATOM 4808 C CA . LYS A 1 599 ? 28.426 -32.008 -26.653 1.00 85.69 599 LYS A CA 1
ATOM 4809 C C . LYS A 1 599 ? 28.208 -30.773 -27.512 1.00 85.69 599 LYS A C 1
ATOM 4811 O O . LYS A 1 599 ? 28.746 -29.715 -27.185 1.00 85.69 599 LYS A O 1
ATOM 4816 N N . PHE A 1 600 ? 27.475 -30.912 -28.609 1.00 86.75 600 PHE A N 1
ATOM 4817 C CA . PHE A 1 600 ? 27.125 -29.758 -29.425 1.00 86.75 600 PHE A CA 1
ATOM 4818 C C . PHE A 1 600 ? 25.913 -29.070 -28.799 1.00 86.75 600 PHE A C 1
ATOM 4820 O O . PHE A 1 600 ? 24.845 -29.674 -28.684 1.00 86.75 600 PHE A O 1
ATOM 4827 N N . GLU A 1 601 ? 26.115 -27.833 -28.345 1.00 82.50 601 GLU A N 1
ATOM 4828 C CA . GLU A 1 601 ? 25.096 -27.040 -27.649 1.00 82.50 601 GLU A CA 1
ATOM 4829 C C . GLU A 1 601 ? 24.086 -26.385 -28.604 1.00 82.50 601 GLU A C 1
ATOM 4831 O O . GLU A 1 601 ? 23.024 -25.988 -28.148 1.00 82.50 601 GLU A O 1
ATOM 4836 N N . GLY A 1 602 ? 24.371 -26.328 -29.912 1.00 86.88 602 GLY A N 1
ATOM 4837 C CA . GLY A 1 602 ? 23.539 -25.633 -30.899 1.00 86.88 602 GLY A CA 1
ATOM 4838 C C . GLY A 1 602 ? 23.939 -24.173 -31.090 1.00 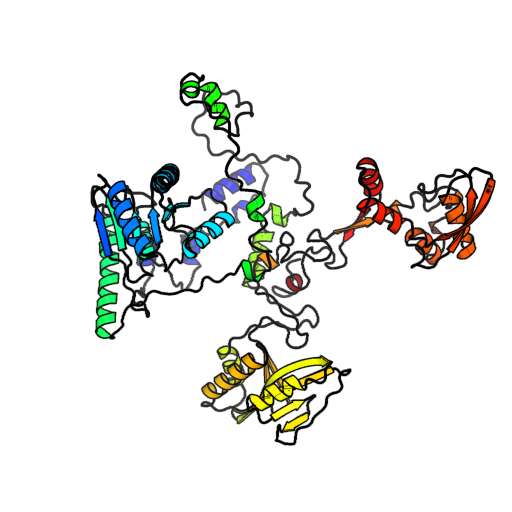86.88 602 GLY A C 1
ATOM 4839 O O . GLY A 1 602 ? 24.500 -23.544 -30.189 1.00 86.88 602 GLY A O 1
ATOM 4840 N N . LEU A 1 603 ? 23.668 -23.623 -32.274 1.00 85.25 603 LEU A N 1
ATOM 4841 C CA . LEU A 1 603 ? 24.036 -22.244 -32.617 1.00 85.25 603 LEU A CA 1
ATOM 4842 C C . LEU A 1 603 ? 23.322 -21.199 -31.751 1.00 85.25 603 LEU A C 1
ATOM 4844 O O . LEU A 1 603 ? 23.974 -20.288 -31.240 1.00 85.25 603 LEU A O 1
ATOM 4848 N N . ALA A 1 604 ? 22.012 -21.342 -31.537 1.00 83.38 604 ALA A N 1
ATOM 4849 C CA . ALA A 1 604 ? 21.222 -20.386 -30.763 1.00 83.38 604 ALA A CA 1
ATOM 4850 C C . ALA A 1 604 ? 21.663 -20.361 -29.290 1.00 83.38 604 ALA A C 1
ATOM 4852 O O . ALA A 1 604 ? 21.902 -19.294 -28.722 1.00 83.38 604 ALA A O 1
ATOM 4853 N N . ASN A 1 605 ? 21.872 -21.539 -28.693 1.00 83.62 605 ASN A N 1
ATOM 4854 C CA . ASN A 1 605 ? 22.350 -21.658 -27.314 1.00 83.62 605 ASN A CA 1
ATOM 4855 C C . ASN A 1 605 ? 23.789 -21.138 -27.159 1.00 83.62 605 ASN A C 1
ATOM 4857 O O . ASN A 1 605 ? 24.079 -20.425 -26.196 1.00 83.62 605 ASN A O 1
ATOM 4861 N N . ASN A 1 606 ? 24.679 -21.436 -28.116 1.00 83.94 606 ASN A N 1
ATOM 4862 C CA . ASN A 1 606 ? 26.054 -20.925 -28.123 1.00 83.94 606 ASN A CA 1
ATOM 4863 C C . ASN A 1 606 ? 26.086 -19.392 -28.168 1.00 83.94 606 ASN A C 1
ATOM 4865 O O . ASN A 1 606 ? 26.799 -18.770 -27.378 1.00 83.94 606 ASN A O 1
ATOM 4869 N N . LEU A 1 607 ? 25.303 -18.781 -29.062 1.00 82.31 607 LEU A N 1
ATOM 4870 C CA . LEU A 1 607 ? 25.216 -17.326 -29.198 1.00 82.31 607 LEU A CA 1
ATOM 4871 C C . LEU A 1 607 ? 24.598 -16.676 -27.956 1.00 82.31 607 LEU A C 1
ATOM 4873 O O . LEU A 1 607 ? 25.125 -15.672 -27.477 1.00 82.31 607 LEU A O 1
ATOM 4877 N N . SER A 1 608 ? 23.557 -17.284 -27.381 1.00 79.81 608 SER A N 1
ATOM 4878 C CA . SER A 1 608 ? 22.939 -16.814 -26.136 1.00 79.81 608 SER A CA 1
ATOM 4879 C C . SER A 1 608 ? 23.927 -16.841 -24.966 1.00 79.81 608 SER A C 1
ATOM 4881 O O . SER A 1 608 ? 24.064 -15.860 -24.233 1.00 79.81 608 SER A O 1
ATOM 4883 N N . ARG A 1 609 ? 24.683 -17.936 -24.809 1.00 82.00 609 ARG A N 1
ATOM 4884 C CA . ARG A 1 609 ? 25.723 -18.050 -23.777 1.00 82.00 609 ARG A CA 1
ATOM 4885 C C . ARG A 1 609 ? 26.838 -17.027 -23.991 1.00 82.00 609 ARG A C 1
ATOM 4887 O O . ARG A 1 609 ? 27.198 -16.311 -23.061 1.00 82.00 609 ARG A O 1
ATOM 4894 N N . ARG A 1 610 ? 27.341 -16.895 -25.224 1.00 79.75 610 ARG A N 1
ATOM 4895 C CA . ARG A 1 610 ? 28.366 -15.896 -25.568 1.00 79.75 610 ARG A CA 1
ATOM 4896 C C . ARG A 1 610 ? 27.896 -14.475 -25.291 1.00 79.75 610 ARG A C 1
ATOM 4898 O O . ARG A 1 610 ? 28.691 -13.689 -24.795 1.00 79.75 610 ARG A O 1
ATOM 4905 N N . TYR A 1 611 ? 26.641 -14.138 -25.565 1.00 79.06 611 TYR A N 1
ATOM 4906 C CA . TYR A 1 611 ? 26.100 -12.812 -25.261 1.00 79.06 611 TYR A CA 1
ATOM 4907 C C . TYR A 1 611 ? 26.171 -12.480 -23.760 1.00 79.06 611 TYR A C 1
ATOM 4909 O O . TYR A 1 611 ? 26.540 -11.360 -23.393 1.00 79.06 611 TYR A O 1
ATOM 4917 N N . LEU A 1 612 ? 25.871 -13.462 -22.901 1.00 74.69 612 LEU A N 1
ATOM 4918 C CA . LEU A 1 612 ? 25.921 -13.323 -21.442 1.00 74.69 612 LEU A CA 1
ATOM 4919 C C . LEU A 1 612 ? 27.357 -13.294 -20.894 1.00 74.69 612 LEU A C 1
ATOM 4921 O O . LEU A 1 612 ? 27.642 -12.514 -19.990 1.00 74.69 612 LEU A O 1
ATOM 4925 N N . GLU A 1 613 ? 28.254 -14.118 -21.440 1.00 80.75 613 GLU A N 1
ATOM 4926 C CA . GLU A 1 613 ? 29.626 -14.295 -20.935 1.00 80.75 613 GLU A CA 1
ATOM 4927 C C . GLU A 1 613 ? 30.644 -13.300 -21.519 1.00 80.75 613 GLU A C 1
ATOM 4929 O O . GLU A 1 613 ? 31.706 -13.090 -20.939 1.00 80.75 613 GLU A O 1
ATOM 4934 N N . THR A 1 614 ? 30.371 -12.697 -22.679 1.00 79.56 614 THR A N 1
ATOM 4935 C CA . THR A 1 614 ? 31.359 -11.860 -23.378 1.00 79.56 614 THR A CA 1
ATOM 4936 C C . THR A 1 614 ? 31.534 -10.499 -22.704 1.00 79.56 614 THR A C 1
ATOM 4938 O O . THR A 1 614 ? 30.577 -9.740 -22.563 1.00 79.56 614 THR A O 1
ATOM 4941 N N . GLU A 1 615 ? 32.778 -10.137 -22.384 1.00 79.75 615 GLU A N 1
ATOM 4942 C CA . GLU A 1 615 ? 33.154 -8.808 -21.866 1.00 79.75 615 GLU A CA 1
ATOM 4943 C C . GLU A 1 615 ? 33.393 -7.764 -22.977 1.00 79.75 615 GLU A C 1
ATOM 4945 O O . GLU A 1 615 ? 33.449 -6.565 -22.720 1.00 79.75 615 GLU A O 1
ATOM 4950 N N . SER A 1 616 ? 33.505 -8.202 -24.236 1.00 81.94 616 SER A N 1
ATOM 4951 C CA . SER A 1 616 ? 33.716 -7.336 -25.401 1.00 81.94 616 SER A CA 1
ATOM 4952 C C . SER A 1 616 ? 32.417 -6.689 -25.897 1.00 81.94 616 SER A C 1
ATOM 4954 O O . SER A 1 616 ? 31.507 -7.363 -26.386 1.00 81.94 616 SER A O 1
ATOM 4956 N N . GLU A 1 617 ? 32.363 -5.357 -25.859 1.00 75.75 617 GLU A N 1
ATOM 4957 C CA . GLU A 1 617 ? 31.207 -4.572 -26.309 1.00 75.75 617 GLU A CA 1
ATOM 4958 C C . GLU A 1 617 ? 30.914 -4.742 -27.811 1.00 75.75 617 GLU A C 1
ATOM 4960 O O . GLU A 1 617 ? 29.762 -4.893 -28.213 1.00 75.75 617 GLU A O 1
ATOM 4965 N N . SER A 1 618 ? 31.951 -4.829 -28.651 1.00 75.69 618 SER A N 1
ATOM 4966 C CA . SER A 1 618 ? 31.791 -5.000 -30.103 1.00 75.69 618 SER A CA 1
ATOM 4967 C C . SER A 1 618 ? 31.170 -6.348 -30.484 1.00 75.69 618 SER A C 1
ATOM 4969 O O . SER A 1 618 ? 30.370 -6.423 -31.417 1.00 75.69 618 SER A O 1
ATOM 4971 N N . GLN A 1 619 ? 31.503 -7.416 -29.756 1.00 72.62 619 GLN A N 1
ATOM 4972 C CA . GLN A 1 619 ? 30.897 -8.737 -29.934 1.00 72.62 619 GLN A CA 1
ATOM 4973 C C . GLN A 1 619 ? 29.460 -8.763 -29.414 1.00 72.62 619 GLN A C 1
ATOM 4975 O O . GLN A 1 619 ? 28.581 -9.314 -30.076 1.00 72.62 619 GLN A O 1
ATOM 4980 N N . ARG A 1 620 ? 29.199 -8.107 -28.277 1.00 78.38 620 ARG A N 1
ATOM 4981 C CA . ARG A 1 620 ? 27.848 -7.986 -27.721 1.00 78.38 620 ARG A CA 1
ATOM 4982 C C . ARG A 1 620 ? 26.897 -7.294 -28.702 1.00 78.38 620 ARG A C 1
ATOM 4984 O O . ARG A 1 620 ? 25.831 -7.837 -28.966 1.00 78.38 620 ARG A O 1
ATOM 4991 N N . ILE A 1 621 ? 27.317 -6.184 -29.318 1.00 78.38 621 ILE A N 1
ATOM 4992 C CA . ILE A 1 621 ? 26.526 -5.460 -30.334 1.00 78.38 621 ILE A CA 1
ATOM 4993 C C . ILE A 1 621 ? 26.253 -6.329 -31.571 1.00 78.38 621 ILE A C 1
ATOM 4995 O O . ILE A 1 621 ? 25.163 -6.276 -32.135 1.00 78.38 621 ILE A O 1
ATOM 4999 N N . LYS A 1 622 ? 27.225 -7.142 -32.012 1.00 78.81 622 LYS A N 1
ATOM 5000 C CA . LYS A 1 622 ? 27.029 -8.059 -33.149 1.00 78.81 622 LYS A CA 1
ATOM 5001 C C . LYS A 1 622 ? 25.981 -9.125 -32.846 1.00 78.81 622 LYS A C 1
ATOM 5003 O O . LYS A 1 622 ? 25.120 -9.360 -33.685 1.00 78.81 622 LYS A O 1
ATOM 5008 N N . ILE A 1 623 ? 26.043 -9.736 -31.662 1.00 80.75 623 ILE A N 1
ATOM 5009 C CA . ILE A 1 623 ? 25.077 -10.764 -31.254 1.00 80.75 623 ILE A CA 1
ATOM 5010 C C . ILE A 1 623 ? 23.701 -10.140 -30.981 1.00 80.75 623 ILE A C 1
ATOM 5012 O O . ILE A 1 623 ? 22.689 -10.758 -31.286 1.00 80.75 623 ILE A O 1
ATOM 5016 N N . GLU A 1 624 ? 23.637 -8.899 -30.489 1.00 80.38 624 GLU A N 1
ATOM 5017 C CA . GLU A 1 624 ? 22.367 -8.206 -30.232 1.00 80.38 624 GLU A CA 1
ATOM 5018 C C . GLU A 1 624 ? 21.521 -8.004 -31.501 1.00 80.38 624 GLU A C 1
ATOM 5020 O O . GLU A 1 624 ? 20.297 -7.986 -31.411 1.00 80.38 624 GLU A O 1
ATOM 5025 N N . LYS A 1 625 ? 22.137 -7.954 -32.693 1.00 80.94 625 LYS A N 1
ATOM 5026 C CA . LYS A 1 625 ? 21.408 -7.933 -33.977 1.00 80.94 625 LYS A CA 1
ATOM 5027 C C . LYS A 1 625 ? 20.625 -9.219 -34.265 1.00 80.94 625 LYS A C 1
ATOM 5029 O O . LYS A 1 625 ? 19.702 -9.180 -35.068 1.00 80.94 625 LYS A O 1
ATOM 5034 N N . LEU A 1 626 ? 21.002 -10.328 -33.630 1.00 81.38 626 LEU A N 1
ATOM 5035 C CA . LEU A 1 626 ? 20.384 -11.650 -33.780 1.00 81.38 626 LEU A CA 1
ATOM 5036 C C . LEU A 1 626 ? 19.364 -11.944 -32.668 1.00 81.38 626 LEU A C 1
ATOM 5038 O O . LEU A 1 626 ? 18.816 -13.041 -32.597 1.00 81.38 626 LEU A O 1
ATOM 5042 N N . ILE A 1 627 ? 19.135 -10.989 -31.763 1.00 81.81 627 ILE A N 1
ATOM 5043 C CA . ILE A 1 627 ? 18.158 -11.107 -30.683 1.00 81.81 627 ILE A CA 1
ATOM 5044 C C . ILE A 1 627 ? 16.839 -10.512 -31.163 1.00 81.81 627 ILE A C 1
ATOM 5046 O O . ILE A 1 627 ? 16.784 -9.335 -31.527 1.00 81.81 627 ILE A O 1
ATOM 5050 N N . SER A 1 628 ? 15.757 -11.285 -31.076 1.00 80.88 628 SER A N 1
ATOM 5051 C CA . SER A 1 628 ? 14.409 -10.739 -31.213 1.00 80.88 628 SER A CA 1
ATOM 5052 C C . SER A 1 628 ? 13.718 -10.644 -29.859 1.00 80.88 628 SER A C 1
ATOM 5054 O O . SER A 1 628 ? 14.007 -11.361 -28.897 1.00 80.88 628 SER A O 1
ATOM 5056 N N . SER A 1 629 ? 12.806 -9.683 -29.756 1.00 78.00 629 SER A N 1
ATOM 5057 C CA . SER A 1 629 ? 11.947 -9.555 -28.589 1.00 78.00 629 SER A CA 1
ATOM 5058 C C . SER A 1 629 ? 10.709 -10.416 -28.783 1.00 78.00 629 SER A C 1
ATOM 5060 O O . SER A 1 629 ? 9.860 -10.087 -29.614 1.00 78.00 629 SER A O 1
ATOM 5062 N N . ARG A 1 630 ? 10.573 -11.471 -27.981 1.00 82.50 630 ARG A N 1
ATOM 5063 C CA . ARG A 1 630 ? 9.359 -12.296 -27.934 1.00 82.50 630 ARG A CA 1
ATOM 5064 C C . ARG A 1 630 ? 8.575 -12.004 -26.652 1.00 82.50 630 ARG A C 1
ATOM 5066 O O . ARG A 1 630 ? 9.174 -11.602 -25.651 1.00 82.50 630 ARG A O 1
ATOM 5073 N N . PRO A 1 631 ? 7.238 -12.161 -26.635 1.00 84.81 631 PRO A N 1
ATOM 5074 C CA . PRO A 1 631 ? 6.475 -12.069 -25.397 1.00 84.81 631 PRO A CA 1
ATOM 5075 C C . PRO A 1 631 ? 6.976 -13.106 -24.387 1.00 84.81 631 PRO A C 1
ATOM 5077 O O . PRO A 1 631 ? 7.114 -14.282 -24.705 1.00 84.81 631 PRO A O 1
ATOM 5080 N N . CYS A 1 632 ? 7.229 -12.676 -23.154 1.00 86.81 632 CYS A N 1
ATOM 5081 C CA . CYS A 1 632 ? 7.705 -13.553 -22.086 1.00 86.81 632 CYS A CA 1
ATOM 5082 C C . CYS A 1 632 ? 6.711 -14.697 -21.829 1.00 86.81 632 CYS A C 1
ATOM 5084 O O . CYS A 1 632 ? 5.534 -14.434 -21.582 1.00 86.81 632 CYS A O 1
ATOM 5086 N N . SER A 1 633 ? 7.194 -15.942 -21.793 1.00 84.44 633 SER A N 1
ATOM 5087 C CA . SER A 1 633 ? 6.402 -17.155 -21.533 1.00 84.44 633 SER A CA 1
ATOM 5088 C C . SER A 1 633 ? 5.608 -17.106 -20.225 1.00 84.44 633 SER A C 1
ATOM 5090 O O . SER A 1 633 ? 4.439 -17.485 -20.192 1.00 84.44 633 SER A O 1
ATOM 5092 N N . GLY A 1 634 ? 6.203 -16.601 -19.143 1.00 82.75 634 GLY A N 1
ATOM 5093 C CA . GLY A 1 634 ? 5.603 -16.646 -17.809 1.00 82.75 634 GLY A CA 1
ATOM 5094 C C . GLY A 1 634 ? 4.470 -15.658 -17.567 1.00 82.75 634 GLY A C 1
ATOM 5095 O O . GLY A 1 634 ? 3.638 -15.899 -16.689 1.00 82.75 634 GLY A O 1
ATOM 5096 N N . CYS A 1 635 ? 4.433 -14.555 -18.321 1.00 89.75 635 CYS A N 1
ATOM 5097 C CA . CYS A 1 635 ? 3.393 -13.523 -18.210 1.00 89.75 635 CYS A CA 1
ATOM 5098 C C . CYS A 1 635 ? 2.685 -13.208 -19.531 1.00 89.75 635 CYS A C 1
ATOM 5100 O O . CYS A 1 635 ? 1.868 -12.293 -19.565 1.00 89.75 635 CYS A O 1
ATOM 5102 N N . SER A 1 636 ? 3.013 -13.914 -20.614 1.00 87.88 636 SER A N 1
ATOM 5103 C CA . SER A 1 636 ? 2.459 -13.716 -21.959 1.00 87.88 636 SER A CA 1
ATOM 5104 C C . SER A 1 636 ? 2.489 -12.252 -22.420 1.00 87.88 636 SER A C 1
ATOM 5106 O O . SER A 1 636 ? 1.520 -11.749 -22.977 1.00 87.88 636 SER A O 1
ATOM 5108 N N . GLY A 1 637 ? 3.570 -11.525 -22.122 1.00 88.62 637 GLY A N 1
ATOM 5109 C CA . GLY A 1 637 ? 3.679 -10.097 -22.457 1.00 88.62 637 GLY A CA 1
ATOM 5110 C C . GLY A 1 637 ? 3.147 -9.117 -21.408 1.00 88.62 637 GLY A C 1
ATOM 5111 O O . GLY A 1 637 ? 3.492 -7.937 -21.453 1.00 88.62 637 GLY A O 1
ATOM 5112 N N . LYS A 1 638 ? 2.375 -9.579 -20.417 1.00 92.00 638 LYS A N 1
ATOM 5113 C CA . LYS A 1 638 ? 1.621 -8.724 -19.477 1.00 92.00 638 LYS A CA 1
ATOM 5114 C C . LYS A 1 638 ? 2.441 -8.105 -18.350 1.00 92.00 638 LYS A C 1
ATOM 5116 O O . LYS A 1 638 ? 1.912 -7.348 -17.543 1.00 92.00 638 LYS A O 1
ATOM 5121 N N . ARG A 1 639 ? 3.736 -8.427 -18.263 1.00 93.38 639 ARG A N 1
ATOM 5122 C CA . ARG A 1 639 ? 4.723 -7.843 -17.326 1.00 93.38 639 ARG A CA 1
ATOM 5123 C C . ARG A 1 639 ? 4.487 -8.124 -15.835 1.00 93.38 639 ARG A C 1
ATOM 5125 O O . ARG A 1 639 ? 5.379 -7.861 -15.032 1.00 93.38 639 ARG A O 1
ATOM 5132 N N . LEU A 1 640 ? 3.343 -8.677 -15.448 1.00 94.00 640 LEU A N 1
ATOM 5133 C CA . LEU A 1 640 ? 2.955 -8.875 -14.054 1.00 94.00 640 LEU A CA 1
ATOM 5134 C C . LEU A 1 640 ? 3.067 -10.327 -13.586 1.00 94.00 640 LEU A C 1
ATOM 5136 O O . LEU A 1 640 ? 3.150 -11.263 -14.383 1.00 94.00 640 LEU A O 1
ATOM 5140 N N . ARG A 1 641 ? 3.070 -10.506 -12.265 1.00 90.69 641 ARG A N 1
ATOM 5141 C CA . ARG A 1 641 ? 2.946 -11.808 -11.606 1.00 90.69 641 ARG A CA 1
ATOM 5142 C C . ARG A 1 641 ? 1.559 -12.419 -11.812 1.00 90.69 641 ARG A C 1
ATOM 5144 O O . ARG A 1 641 ? 0.576 -11.707 -12.008 1.00 90.69 641 ARG A O 1
ATOM 5151 N N . ARG A 1 642 ? 1.477 -13.747 -11.710 1.00 90.38 642 ARG A N 1
ATOM 5152 C CA . ARG A 1 642 ? 0.223 -14.501 -11.885 1.00 90.38 642 ARG A CA 1
ATOM 5153 C C . ARG A 1 642 ? -0.802 -14.136 -10.813 1.00 90.38 642 ARG A C 1
ATOM 5155 O O . ARG A 1 642 ? -1.979 -14.012 -11.118 1.00 90.38 642 ARG A O 1
ATOM 5162 N N . GLU A 1 643 ? -0.331 -13.898 -9.595 1.00 88.50 643 GLU A N 1
ATOM 5163 C CA . GLU A 1 643 ? -1.106 -13.434 -8.446 1.00 88.50 643 GLU A CA 1
ATOM 5164 C C . GLU A 1 643 ? -1.778 -12.086 -8.747 1.00 88.50 643 GLU A C 1
ATOM 5166 O O . GLU A 1 643 ? -2.979 -11.936 -8.550 1.00 88.50 643 GLU A O 1
ATOM 5171 N N . SER A 1 644 ? -1.031 -11.130 -9.307 1.00 91.38 644 SER A N 1
ATOM 5172 C CA . SER A 1 644 ? -1.548 -9.809 -9.686 1.00 91.38 644 SER A CA 1
ATOM 5173 C C . SER A 1 644 ? -2.536 -9.883 -10.847 1.00 91.38 644 SER A C 1
ATOM 5175 O O . SER A 1 644 ? -3.553 -9.198 -10.836 1.00 91.38 644 SER A O 1
ATOM 5177 N N . LEU A 1 645 ? -2.260 -10.735 -11.839 1.00 93.00 645 LEU A N 1
ATOM 5178 C CA . LEU A 1 645 ? -3.143 -10.934 -12.992 1.00 93.00 645 LEU A CA 1
ATOM 5179 C C . LEU A 1 645 ? -4.448 -11.650 -12.628 1.00 93.00 645 LEU A C 1
ATOM 5181 O O . LEU A 1 645 ? -5.444 -11.516 -13.340 1.00 93.00 645 LEU A O 1
ATOM 5185 N N . ALA A 1 646 ? -4.455 -12.407 -11.534 1.00 92.50 646 ALA A N 1
ATOM 5186 C CA . ALA A 1 646 ? -5.638 -13.112 -11.069 1.00 92.50 646 ALA A CA 1
ATOM 5187 C C . ALA A 1 646 ? -6.618 -12.218 -10.296 1.00 92.50 646 ALA A C 1
ATOM 5189 O O . ALA A 1 646 ? -7.734 -12.650 -10.013 1.00 92.50 646 ALA A O 1
ATOM 5190 N N . VAL A 1 647 ? -6.243 -10.971 -9.999 1.00 92.44 647 VAL A N 1
ATOM 5191 C CA . VAL A 1 647 ? -7.166 -9.961 -9.475 1.00 92.44 647 VAL A CA 1
ATOM 5192 C C . VAL A 1 647 ? -7.938 -9.334 -10.628 1.00 92.44 647 VAL A C 1
ATOM 5194 O O . VAL A 1 647 ? -7.343 -8.896 -11.616 1.00 92.44 647 VAL A O 1
ATOM 5197 N N . LYS A 1 648 ? -9.266 -9.285 -10.505 1.00 93.75 648 LYS A N 1
ATOM 5198 C CA . LYS A 1 648 ? -10.155 -8.805 -11.567 1.00 93.75 648 LYS A CA 1
ATOM 5199 C C . LYS A 1 648 ? -11.155 -7.777 -11.061 1.00 93.75 648 LYS A C 1
ATOM 5201 O O . LYS A 1 648 ? -11.611 -7.856 -9.924 1.00 93.75 648 LYS A O 1
ATOM 5206 N N . ILE A 1 649 ? -11.539 -6.855 -11.936 1.00 93.38 649 ILE A N 1
ATOM 5207 C CA . ILE A 1 649 ? -12.724 -6.008 -11.766 1.00 93.38 649 ILE A CA 1
ATOM 5208 C C . ILE A 1 649 ? -13.721 -6.451 -12.837 1.00 93.38 649 ILE A C 1
ATOM 5210 O O . ILE A 1 649 ? -13.434 -6.389 -14.034 1.00 93.38 649 ILE A O 1
ATOM 5214 N N . GLY A 1 650 ? -14.863 -6.993 -12.410 1.00 89.25 650 GLY A N 1
ATOM 5215 C CA . GLY A 1 650 ? -15.725 -7.772 -13.301 1.00 89.25 650 GLY A CA 1
ATOM 5216 C C . GLY A 1 650 ? -14.988 -9.016 -13.817 1.00 89.25 650 GLY A C 1
ATOM 5217 O O . GLY A 1 650 ? -14.484 -9.815 -13.029 1.00 89.25 650 GLY A O 1
ATOM 5218 N N . SER A 1 651 ? -14.894 -9.175 -15.138 1.00 87.31 651 SER A N 1
ATOM 5219 C CA . SER A 1 651 ? -14.176 -10.282 -15.791 1.00 87.31 651 SER A CA 1
ATOM 5220 C C . SER A 1 651 ? -12.754 -9.926 -16.249 1.00 87.31 651 SER A C 1
ATOM 5222 O O . SER A 1 651 ? -12.047 -10.794 -16.769 1.00 87.31 651 SER A O 1
ATOM 5224 N N . ILE A 1 652 ? -12.317 -8.679 -16.044 1.00 92.19 652 ILE A N 1
ATOM 5225 C CA . ILE A 1 652 ? -11.113 -8.113 -16.664 1.00 92.19 652 ILE A CA 1
ATOM 5226 C C . ILE A 1 652 ? -9.973 -8.017 -15.642 1.00 92.19 652 ILE A C 1
ATOM 5228 O O . ILE A 1 652 ? -10.183 -7.617 -14.498 1.00 92.19 652 ILE A O 1
ATOM 5232 N N . SER A 1 653 ? -8.769 -8.412 -16.066 1.00 92.50 653 SER A N 1
ATOM 5233 C CA . SER A 1 653 ? -7.513 -8.214 -15.331 1.00 92.50 653 SER A CA 1
ATOM 5234 C C . SER A 1 653 ? -6.888 -6.865 -15.691 1.00 92.50 653 SER A C 1
ATOM 5236 O O . SER A 1 653 ? -7.194 -6.301 -16.738 1.00 92.50 653 SER A O 1
ATOM 5238 N N . ILE A 1 654 ? -5.966 -6.357 -14.871 1.00 91.75 654 ILE A N 1
ATOM 5239 C CA . ILE A 1 654 ? -5.312 -5.065 -15.131 1.00 91.75 654 ILE A CA 1
ATOM 5240 C C . ILE A 1 654 ? -4.476 -5.050 -16.429 1.00 91.75 654 ILE A C 1
ATOM 5242 O O . ILE A 1 654 ? -4.194 -3.972 -16.953 1.00 91.75 654 ILE A O 1
ATOM 5246 N N . ALA A 1 655 ? -4.071 -6.224 -16.933 1.00 85.44 655 ALA A N 1
ATOM 5247 C CA . ALA A 1 655 ? -3.241 -6.387 -18.129 1.00 85.44 655 ALA A CA 1
ATOM 5248 C C . ALA A 1 655 ? -3.647 -7.590 -18.993 1.00 85.44 655 ALA A C 1
ATOM 5250 O O . ALA A 1 655 ? -4.212 -8.585 -18.468 1.00 85.44 655 ALA A O 1
#

Mean predicted aligned error: 21.13 Å

Sequence (655 aa):
YEGDRSRKQTLVDYGFRLPSALDNRPLRFEEFEAKVGRVIFTSATPSPYEKKASSQIAEQIIRPTGLVDPEVSVRKTRGQIDDLIYEIKKVVSRGERVLVTTLTKRMAEDLTDYLSGRKIKVRYLHSTIDTLERVEILRGLRTGEFDVLVGINLLREGLDLPEVSLVAILDADKEGFLRSEISLIQTIGRASRNVNGKVIMYADYITNAIKNALSETNRRRDLQIEYNKKHNITPKTINKTISDILYKRGIKTKKEVRADFKVGEQKKRFSEDKLLDMDPSKAANIISGLGQMEKPDVDLIEGLSPAVSINQKGVSKNPRSTVGTITEIYDYLRVLYAQIGIPYCYRCGKLITRQTVDQIVDRVMELAEGTKFQVLSPIIRGRKGEYIKTFENVKNSGYARVRIDGKVYELGEDFDFKLDKNIKHNIEIIIDRLKIKPDIKKRLSEDIEISLIESSGVVYIQLLDSGEIHSFSENFSCVDCGIDFEELTPRMFSFNSPYGACRECGGLGISKDIDPDLIVEHPELSIMDGAIPFFNMSYSNYYSQLIKSLAEEYEFDLNTPFKDLDEYAKRIILYGTDGRRIKISYISHKGKIRHYYLKFEGLANNLSRRYLETESESQRIKIEKLISSRPCSGCSGKRLRRESLAVKIGSISIA

Foldseek 3Di:
DVVCLVVVVVCCVVPVDPPCSNVDDDDDPVRVVVPDDDDDDDDPDDDPVRVVPDPDDDDPLADPLLFAQAAEAEAALVCVLVVVLVVLVVLVVVVFAEEEADADPVCQVVSQVVCVVVVAFEDEDEDPDDPVVVVVVLVCCQVPVGHYYYYHQPPDPPNDGLRHQEYEYEALVPDDPCNALVNLLSSSCNNRLYNNHYYYYHYNDQDPSNVNNVVVSVVSRVVSVVVCVVVVRDRDRDDDDPPPPPPVPDDDDDPPVVVPDDPDDDPDDPDPVVVVVDDPVVVVCVVDPPPPDDDPPDDDDPDDDPDDDDDPDDDPPPLLDDPCVVVVVLLVLLVVLQPQWFFADLPPRHTFDADDLLRVLVVVLPDDAFFKKWKKQWQFAFDAAFCPVVLVVCVVVPQQWKAKQNRIDGSDPPDPDGDHRGGTMIIIGTQDIDTRDPPCSVVSSVSQVVSCVNNVFKMWMAGPVPRDIDIHGNFSADPNPRRGDDRRDSLLCRLCHCNWFQPQPSLSQWDWFQDLVLQQPFQQFFQQRCSGVVPPNDPQDPVVQVVVQLCVVVVWDRRPRNVPTDPVSSCCQAQNDVQDWGWGWHQPPVRDIDIDTDGTRHDRRVLVVCLVPPPDPVSVVVSSSRIDIDRDPQCRSSRTHSSQQSTDDVVHGSD

Nearest PDB structures (foldseek):
  6o8f-assembly2_B  TM=9.671E-01  e=7.828E-30  [Bacillus] caldotenax
  3uwx-assembly1_B-2  TM=9.740E-01  e=1.549E-29  Geobacillus sp. Y412MC52
  6o8e-assembly2_B  TM=9.654E-01  e=3.065E-29  [Bacillus] caldotenax
  6o8h-assembly1_A  TM=9.474E-01  e=2.895E-29  [Bacillus] caldotenax
  3v4r-assembly1_B  TM=9.595E-01  e=8.058E-29  Bacillus subtilis

InterPro domains:
  IPR001650 Helicase, C-terminal domain-like [PF00271] (84-194)
  IPR001650 Helicase, C-terminal domain-like [PS51194] (80-242)
  IPR001650 Helicase, C-terminal domain-like [SM00490] (109-195)
  IPR004807 UvrABC system, subunit B [PTHR24029] (1-267)
  IPR024759 UvrB, YAD/RRR-motif-containing domain [PF12344] (201-242)
  IPR027417 P-loop containing nucleoside triphosphate hydrolase [G3DSA:3.40.50.300] (1-63)
  IPR027417 P-loop containing nucleoside triphosphate hydrolase [G3DSA:3.40.50.300] (64-239)
  IPR027417 P-loop containing nucleoside triphosphate hydrolase [G3DSA:3.40.50.300] (289-315)
  IPR027417 P-loop containing nucleoside triphosphate hydrolase [SSF52540] (1-50)
  IPR027417 P-loop containing nucleoside triphosphate hydrolase [SSF52540] (37-207)
  IPR041102 UvrA, interaction domain [PF17760] (355-463)
  IPR041552 UvrA DNA-binding domain [PF17755] (515-625)

Radius of gyration: 36.39 Å; Cα contacts (8 Å, |Δi|>4): 955; chains: 1; bounding box: 82×89×88 Å

Organism: NCBI:txid412755